Protein AF-A0A814BYH2-F1 (afdb_monomer_lite)

Organism: NCBI:txid392033

Structure (mmCIF, N/CA/C/O backbone):
data_AF-A0A814BYH2-F1
#
_entry.id   AF-A0A814BYH2-F1
#
loop_
_atom_site.group_PDB
_atom_site.id
_atom_site.type_symbol
_atom_site.label_atom_id
_atom_site.label_alt_id
_atom_site.label_comp_id
_atom_site.label_asym_id
_atom_site.label_entity_id
_atom_site.label_seq_id
_atom_site.pdbx_PDB_ins_code
_atom_site.Cartn_x
_atom_site.Cartn_y
_atom_site.Cartn_z
_atom_site.occupancy
_atom_site.B_iso_or_equiv
_atom_site.auth_seq_id
_atom_site.auth_comp_id
_atom_site.auth_asym_id
_atom_site.auth_atom_id
_atom_site.pdbx_PDB_model_num
ATOM 1 N N . MET A 1 1 ? 15.857 -19.394 2.277 1.00 39.84 1 MET A N 1
ATOM 2 C CA . MET A 1 1 ? 14.595 -19.492 3.050 1.00 39.84 1 MET A CA 1
ATOM 3 C C . MET A 1 1 ? 13.495 -19.845 2.063 1.00 39.84 1 MET A C 1
ATOM 5 O O . MET A 1 1 ? 13.562 -19.335 0.953 1.00 39.84 1 MET A O 1
ATOM 9 N N . ALA A 1 2 ? 12.556 -20.735 2.396 1.00 40.78 2 ALA A N 1
ATOM 10 C CA . ALA A 1 2 ? 11.424 -21.015 1.506 1.00 40.78 2 ALA A CA 1
ATOM 11 C C . ALA A 1 2 ? 10.469 -19.810 1.513 1.00 40.78 2 ALA A C 1
ATOM 13 O O . ALA A 1 2 ? 10.181 -19.289 2.589 1.00 40.78 2 ALA A O 1
ATOM 14 N N . SER A 1 3 ? 10.043 -19.348 0.336 1.00 41.03 3 SER A N 1
ATOM 15 C CA . SER A 1 3 ? 9.230 -18.133 0.206 1.00 41.03 3 SER A CA 1
ATOM 16 C C . SER A 1 3 ? 7.741 -18.419 0.389 1.00 41.03 3 SER A C 1
ATOM 18 O O . SER A 1 3 ? 7.232 -19.422 -0.113 1.00 41.03 3 SER A O 1
ATOM 20 N N . THR A 1 4 ? 7.034 -17.499 1.042 1.00 53.78 4 THR A N 1
ATOM 21 C CA . THR A 1 4 ? 5.582 -17.544 1.281 1.00 53.78 4 THR A CA 1
ATOM 22 C C . THR A 1 4 ? 4.761 -17.523 -0.016 1.00 53.78 4 THR A C 1
ATOM 24 O O . THR A 1 4 ? 3.614 -17.954 -0.021 1.00 53.78 4 THR A O 1
ATOM 27 N N . THR A 1 5 ? 5.360 -17.094 -1.135 1.00 60.72 5 THR A N 1
ATOM 28 C CA . THR A 1 5 ? 4.747 -16.926 -2.471 1.00 60.72 5 THR A CA 1
ATOM 29 C C . THR A 1 5 ? 4.061 -18.178 -3.050 1.00 60.72 5 THR A C 1
ATOM 31 O O . THR A 1 5 ? 3.378 -18.077 -4.062 1.00 60.72 5 THR A O 1
ATOM 34 N N . LEU A 1 6 ? 4.235 -19.354 -2.439 1.00 78.31 6 LEU A N 1
ATOM 35 C CA . LEU A 1 6 ? 3.565 -20.600 -2.831 1.00 78.31 6 LEU A CA 1
ATOM 36 C C . LEU A 1 6 ? 2.121 -20.720 -2.296 1.00 78.31 6 LEU A C 1
ATOM 38 O O . LEU A 1 6 ? 1.330 -21.488 -2.849 1.00 78.31 6 LEU A O 1
ATOM 42 N N . TYR A 1 7 ? 1.778 -19.983 -1.233 1.00 89.88 7 TYR A N 1
ATOM 43 C CA . TYR A 1 7 ? 0.529 -20.160 -0.489 1.00 89.88 7 TYR A CA 1
ATOM 44 C C . TYR A 1 7 ? -0.360 -18.909 -0.492 1.00 89.88 7 TYR A C 1
ATOM 46 O O . TYR A 1 7 ? 0.125 -17.791 -0.328 1.00 89.88 7 TYR A O 1
ATOM 54 N N . HIS A 1 8 ? -1.672 -19.104 -0.633 1.00 91.81 8 HIS A N 1
ATOM 55 C CA . HIS A 1 8 ? -2.689 -18.048 -0.568 1.00 91.81 8 HIS A CA 1
ATOM 56 C C . HIS A 1 8 ? -3.873 -18.445 0.329 1.00 91.81 8 HIS A C 1
ATOM 58 O O . HIS A 1 8 ? -4.019 -19.602 0.718 1.00 91.81 8 HIS A O 1
ATOM 64 N N . LEU A 1 9 ? -4.701 -17.463 0.702 1.00 94.38 9 LEU A N 1
ATOM 65 C CA . LEU A 1 9 ? -5.952 -17.707 1.429 1.00 94.38 9 LEU A CA 1
ATOM 66 C C . LEU A 1 9 ? -6.946 -18.485 0.553 1.00 94.38 9 LEU A C 1
ATOM 68 O O . LEU A 1 9 ? -6.854 -18.455 -0.671 1.00 94.38 9 LEU A O 1
ATOM 72 N N . ASP A 1 10 ? -7.859 -19.209 1.198 1.00 95.06 10 ASP A N 1
ATOM 73 C CA . ASP A 1 10 ? -8.883 -20.080 0.603 1.00 95.06 10 ASP A CA 1
ATOM 74 C C . ASP A 1 10 ? -8.346 -21.254 -0.251 1.00 95.06 10 ASP A C 1
ATOM 76 O O . ASP A 1 10 ? -9.108 -22.065 -0.779 1.00 95.06 10 ASP A O 1
ATOM 80 N N . GLN A 1 11 ? -7.022 -21.425 -0.307 1.00 94.94 11 GLN A N 1
ATOM 81 C CA . GLN A 1 11 ? -6.340 -22.524 -0.987 1.00 94.94 11 GLN A CA 1
ATOM 82 C C . GLN A 1 11 ? -6.510 -23.856 -0.235 1.00 94.94 11 GLN A C 1
ATOM 84 O O . GLN A 1 11 ? -6.374 -23.920 0.991 1.00 94.94 11 GLN A O 1
ATOM 89 N N . ARG A 1 12 ? -6.751 -24.945 -0.975 1.00 96.25 12 ARG A N 1
ATOM 90 C CA . ARG A 1 12 ? -6.859 -26.315 -0.445 1.00 96.25 12 ARG A CA 1
ATOM 91 C C . ARG A 1 12 ? -5.470 -26.938 -0.261 1.00 96.25 12 ARG A C 1
ATOM 93 O O . ARG A 1 12 ? -4.620 -26.841 -1.147 1.00 96.25 12 ARG A O 1
ATOM 100 N N . VAL A 1 13 ? -5.232 -27.603 0.871 1.00 96.19 13 VAL A N 1
ATOM 101 C CA . VAL A 1 13 ? -3.931 -28.210 1.220 1.00 96.19 13 VAL A CA 1
ATOM 102 C C . VAL A 1 13 ? -4.068 -29.545 1.959 1.00 96.19 13 VAL A C 1
ATOM 104 O O . VAL A 1 13 ? -4.982 -29.721 2.765 1.00 96.19 13 VAL A O 1
ATOM 107 N N . SER A 1 14 ? -3.124 -30.466 1.731 1.00 96.25 14 SER A N 1
ATOM 108 C CA . SER A 1 14 ? -2.933 -31.663 2.569 1.00 96.25 14 SER A CA 1
ATOM 109 C C . SER A 1 14 ? -1.954 -31.381 3.707 1.00 96.25 14 SER A C 1
ATOM 111 O O . SER A 1 14 ? -0.884 -30.802 3.494 1.00 96.25 14 SER A O 1
ATOM 113 N N . ILE A 1 15 ? -2.295 -31.829 4.917 1.00 95.44 15 ILE A N 1
ATOM 114 C CA . ILE A 1 15 ? -1.415 -31.822 6.087 1.00 95.44 15 ILE A CA 1
ATOM 115 C C . ILE A 1 15 ? -1.133 -33.269 6.505 1.00 95.44 15 ILE A C 1
ATOM 117 O O . ILE A 1 15 ? -2.045 -34.006 6.901 1.00 95.44 15 ILE A O 1
ATOM 121 N N . ALA A 1 16 ? 0.145 -33.656 6.480 1.00 91.56 16 ALA A N 1
ATOM 122 C CA . ALA A 1 16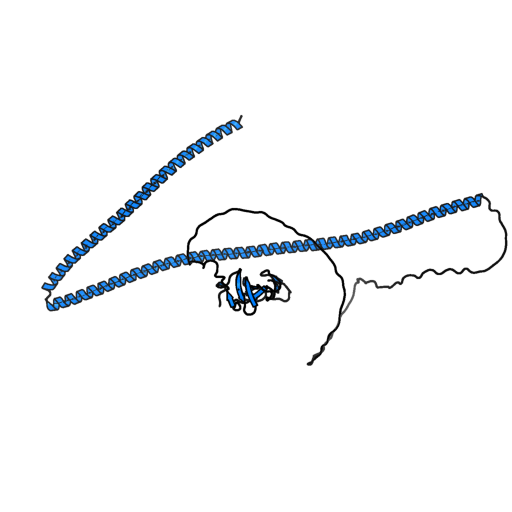 ? 0.597 -35.018 6.760 1.00 91.56 16 ALA A CA 1
ATOM 123 C C . ALA A 1 16 ? 0.041 -35.559 8.096 1.00 91.56 16 ALA A C 1
ATOM 125 O O . ALA A 1 16 ? 0.207 -34.960 9.163 1.00 91.56 16 ALA A O 1
ATOM 126 N N . GLY A 1 17 ? -0.660 -36.696 8.039 1.00 90.75 17 GLY A N 1
ATOM 127 C CA . GLY A 1 17 ? -1.286 -37.337 9.205 1.00 90.75 17 GLY A CA 1
ATOM 128 C C . GLY A 1 17 ? -2.470 -36.577 9.829 1.00 90.75 17 GLY A C 1
ATOM 129 O O . GLY A 1 17 ? -2.972 -36.990 10.878 1.00 90.75 17 GLY A O 1
ATOM 130 N N . LYS A 1 18 ? -2.931 -35.479 9.215 1.00 92.94 18 LYS A N 1
ATOM 131 C CA . LYS A 1 18 ? -4.089 -34.685 9.661 1.00 92.94 18 LYS A CA 1
ATOM 132 C C . LYS A 1 18 ? -5.208 -34.579 8.630 1.00 92.94 18 LYS A C 1
ATOM 134 O O . LYS A 1 18 ? -6.354 -34.435 9.048 1.00 92.94 18 LYS A O 1
ATOM 139 N N . GLY A 1 19 ? -4.902 -34.761 7.349 1.00 93.44 19 GLY A N 1
ATOM 140 C CA . GLY A 1 19 ? -5.875 -34.733 6.260 1.00 93.44 19 GLY A CA 1
ATOM 141 C C . GLY A 1 19 ? -5.940 -33.369 5.580 1.00 93.44 19 GLY A C 1
ATOM 142 O O . GLY A 1 19 ? -5.011 -32.567 5.683 1.00 93.44 19 GLY A O 1
ATOM 143 N N . VAL A 1 20 ? -7.036 -33.136 4.863 1.00 96.94 20 VAL A N 1
ATOM 144 C CA . VAL A 1 20 ? -7.230 -31.950 4.025 1.00 96.94 20 VAL A CA 1
ATOM 145 C C . VAL A 1 20 ? -7.829 -30.792 4.823 1.00 96.94 20 VAL A C 1
ATOM 147 O O . VAL A 1 20 ? -8.609 -30.991 5.758 1.00 96.94 20 VAL A O 1
ATOM 150 N N . GLY A 1 21 ? -7.468 -29.573 4.434 1.00 97.12 21 GLY A N 1
ATOM 151 C CA . GLY A 1 21 ? -8.133 -28.357 4.873 1.00 97.12 21 GLY A CA 1
ATOM 152 C C . GLY A 1 21 ? -7.934 -27.189 3.915 1.00 97.12 21 GLY A C 1
ATOM 153 O O . GLY A 1 21 ? -7.294 -27.312 2.870 1.00 97.12 21 GLY A O 1
ATOM 154 N N . THR A 1 22 ? -8.473 -26.044 4.312 1.00 98.00 22 THR A N 1
ATOM 155 C CA . THR A 1 22 ? -8.416 -24.775 3.583 1.00 98.00 22 THR A CA 1
ATOM 156 C C . THR A 1 22 ? -7.594 -23.754 4.375 1.00 98.00 22 THR A C 1
ATOM 158 O O . THR A 1 22 ? -7.756 -23.636 5.594 1.00 98.00 22 THR A O 1
ATOM 161 N N . ILE A 1 23 ? -6.698 -23.015 3.714 1.00 97.56 23 ILE A N 1
ATOM 162 C CA . ILE A 1 23 ? -5.899 -21.958 4.350 1.00 97.56 23 ILE A CA 1
ATOM 163 C C . ILE A 1 23 ? -6.795 -20.760 4.699 1.00 97.56 23 ILE A C 1
ATOM 165 O O . ILE A 1 23 ? -7.369 -20.130 3.820 1.00 97.56 23 ILE A O 1
ATOM 169 N N . ALA A 1 24 ? -6.858 -20.405 5.982 1.00 97.44 24 ALA A N 1
ATOM 170 C CA . ALA A 1 24 ? -7.641 -19.276 6.500 1.00 97.44 24 ALA A CA 1
ATOM 171 C C . ALA A 1 24 ? -6.781 -18.163 7.129 1.00 97.44 24 ALA A C 1
ATOM 173 O O . ALA A 1 24 ? -7.303 -17.121 7.520 1.00 97.44 24 ALA A O 1
ATOM 174 N N . PHE A 1 25 ? -5.467 -18.372 7.259 1.00 97.75 25 PHE A N 1
ATOM 175 C CA . PHE A 1 25 ? -4.520 -17.371 7.750 1.00 97.75 25 PHE A CA 1
ATOM 176 C C . PHE A 1 25 ? -3.105 -17.656 7.232 1.00 97.75 25 PHE A C 1
ATOM 178 O O . PHE A 1 25 ? -2.675 -18.808 7.220 1.00 97.75 25 PHE A O 1
ATOM 185 N N . ILE A 1 26 ? -2.353 -16.609 6.887 1.00 96.62 26 ILE A N 1
ATOM 186 C CA . ILE A 1 26 ? -0.910 -16.662 6.615 1.00 96.62 26 ILE A CA 1
ATOM 187 C C . ILE A 1 26 ? -0.272 -15.444 7.291 1.00 96.62 26 ILE A C 1
ATOM 189 O O . ILE A 1 26 ? -0.701 -14.318 7.045 1.00 96.62 26 ILE A O 1
ATOM 193 N N . GLY A 1 27 ? 0.745 -15.638 8.138 1.00 95.69 27 GLY A N 1
ATOM 194 C CA . GLY A 1 27 ? 1.490 -14.516 8.717 1.00 95.69 27 GLY A CA 1
ATOM 195 C C . GLY A 1 27 ? 2.208 -14.798 10.038 1.00 95.69 27 GLY A C 1
ATOM 196 O O . GLY A 1 27 ? 2.343 -15.934 10.488 1.00 95.69 27 GLY A O 1
ATOM 197 N N . LYS A 1 28 ? 2.697 -13.729 10.675 1.00 95.75 28 LYS A N 1
ATOM 198 C CA . LYS A 1 28 ? 3.326 -13.766 12.010 1.00 95.75 28 LYS A CA 1
ATOM 199 C C . LYS A 1 28 ? 2.254 -13.916 13.095 1.00 95.75 28 LYS A C 1
ATOM 201 O O . LYS A 1 28 ? 1.169 -13.360 12.956 1.00 95.75 28 LYS A O 1
ATOM 206 N N . THR A 1 29 ? 2.563 -14.603 14.196 1.00 94.88 29 THR A N 1
ATOM 207 C CA . THR A 1 29 ? 1.617 -14.799 15.311 1.00 94.88 29 THR A CA 1
ATOM 208 C C . THR A 1 29 ? 2.224 -14.433 16.663 1.00 94.88 29 THR A C 1
ATOM 210 O O . THR A 1 29 ? 3.441 -14.392 16.844 1.00 94.88 29 THR A O 1
ATOM 213 N N . GLU A 1 30 ? 1.359 -14.177 17.643 1.00 93.94 30 GLU A N 1
ATOM 214 C CA . GLU A 1 30 ? 1.747 -13.779 19.000 1.00 93.94 30 GLU A CA 1
ATOM 215 C C . GLU A 1 30 ? 2.013 -14.974 19.924 1.00 93.94 30 GLU A C 1
ATOM 217 O O . GLU A 1 30 ? 2.498 -14.786 21.036 1.00 93.94 30 GLU A O 1
ATOM 222 N N . PHE A 1 31 ? 1.715 -16.204 19.487 1.00 93.31 31 PHE A N 1
ATOM 223 C CA . PHE A 1 31 ? 2.013 -17.424 20.245 1.00 93.31 31 PHE A CA 1
ATOM 224 C C . PHE A 1 31 ? 3.430 -17.962 19.975 1.00 93.31 31 PHE A C 1
ATOM 226 O O . PHE A 1 31 ? 4.036 -18.570 20.859 1.00 93.31 31 PHE A O 1
ATOM 233 N N . ALA A 1 32 ? 3.999 -17.726 18.785 1.00 94.62 32 ALA A N 1
ATOM 234 C CA . ALA A 1 32 ? 5.363 -18.141 18.457 1.00 94.62 32 ALA A CA 1
ATOM 235 C C . ALA A 1 32 ? 5.948 -17.381 17.256 1.00 94.62 32 ALA A C 1
ATOM 237 O O . ALA A 1 32 ? 5.286 -17.212 16.239 1.00 94.62 32 ALA A O 1
ATOM 238 N N . TYR A 1 33 ? 7.232 -17.017 17.340 1.00 93.75 33 TYR A N 1
ATOM 239 C CA . TYR A 1 33 ? 7.957 -16.274 16.301 1.00 93.75 33 TYR A CA 1
ATOM 240 C C . TYR A 1 33 ? 7.963 -16.948 14.921 1.00 93.75 33 TYR A C 1
ATOM 242 O O . TYR A 1 33 ? 7.820 -18.168 14.800 1.00 93.75 33 TYR A O 1
ATOM 250 N N . GLY A 1 34 ? 8.234 -16.150 13.886 1.00 93.50 34 GLY A N 1
ATOM 251 C CA . GLY A 1 34 ? 8.240 -16.581 12.487 1.00 93.50 34 GLY A CA 1
ATOM 252 C C . GLY A 1 34 ? 6.832 -16.681 11.897 1.00 93.50 34 GLY A C 1
ATOM 253 O O . GLY A 1 34 ? 5.845 -16.358 12.553 1.00 93.50 34 GLY A O 1
ATOM 254 N N . GLU A 1 35 ? 6.755 -17.130 10.651 1.00 94.12 35 GLU A N 1
ATOM 255 C CA . GLU A 1 35 ? 5.498 -17.254 9.914 1.00 94.12 35 GLU A CA 1
ATOM 256 C C . GLU A 1 35 ? 4.773 -18.573 10.213 1.00 94.12 35 GLU A C 1
ATOM 258 O O . GLU A 1 35 ? 5.396 -19.626 10.395 1.00 94.12 35 GLU A O 1
ATOM 263 N N . TRP A 1 36 ? 3.448 -18.505 10.256 1.00 96.94 36 TRP A N 1
ATOM 264 C CA . TRP A 1 36 ? 2.531 -19.620 10.428 1.00 96.94 36 TRP A CA 1
ATOM 265 C C . TRP A 1 36 ? 1.435 -19.562 9.374 1.00 96.94 36 TRP A C 1
ATOM 267 O O . TRP A 1 36 ? 0.974 -18.484 8.998 1.00 96.94 36 TRP A O 1
ATOM 277 N N . ILE A 1 37 ? 0.973 -20.742 8.975 1.00 97.19 37 ILE A N 1
ATOM 278 C CA . ILE A 1 37 ? -0.220 -20.919 8.160 1.00 97.19 37 ILE A CA 1
ATOM 279 C C . ILE A 1 37 ? -1.297 -21.521 9.066 1.00 97.19 37 ILE A C 1
ATOM 281 O O . ILE A 1 37 ? -1.069 -22.526 9.746 1.00 97.19 37 ILE A O 1
ATOM 285 N N . GLY A 1 38 ? -2.446 -20.855 9.130 1.00 97.62 38 GLY A N 1
ATOM 286 C CA . GLY A 1 38 ? -3.643 -21.318 9.816 1.00 97.62 38 GLY A CA 1
ATOM 287 C C . GLY A 1 38 ? -4.555 -22.028 8.826 1.00 97.62 38 GLY A C 1
ATOM 288 O O . GLY A 1 38 ? -4.970 -21.436 7.833 1.00 97.62 38 GLY A O 1
ATOM 289 N N . VAL A 1 39 ? -4.854 -23.293 9.099 1.00 98.06 39 VAL A N 1
ATOM 290 C CA . VAL A 1 39 ? -5.662 -24.170 8.248 1.00 98.06 39 VAL A CA 1
ATOM 291 C C . VAL A 1 39 ? -6.929 -24.561 9.001 1.00 98.06 39 VAL A C 1
ATOM 293 O O . VAL A 1 39 ? -6.867 -24.970 10.165 1.00 98.06 39 VAL A O 1
ATOM 296 N N . ILE A 1 40 ? -8.073 -24.450 8.332 1.00 98.38 40 ILE A N 1
ATOM 297 C CA . ILE A 1 40 ? -9.340 -25.048 8.753 1.00 98.38 40 ILE A CA 1
ATOM 298 C C . ILE A 1 40 ? -9.395 -26.433 8.111 1.00 98.38 40 ILE A C 1
ATOM 300 O O . ILE A 1 40 ? -9.528 -26.536 6.896 1.00 98.38 40 ILE A O 1
ATOM 304 N N . LEU A 1 41 ? -9.242 -27.492 8.904 1.00 98.00 41 LEU A N 1
ATOM 305 C CA . LEU A 1 41 ? -9.363 -28.868 8.418 1.00 98.00 41 LEU A CA 1
ATOM 306 C C . LEU A 1 41 ? -10.829 -29.218 8.134 1.00 98.00 41 LEU A C 1
ATOM 308 O O . LEU A 1 41 ? -11.725 -28.763 8.848 1.00 98.00 41 LEU A O 1
ATOM 312 N N . ASP A 1 42 ? -11.064 -30.076 7.141 1.00 97.44 42 ASP A N 1
ATOM 313 C CA . ASP A 1 42 ? -12.412 -30.563 6.805 1.00 97.44 42 ASP A CA 1
ATOM 314 C C . ASP A 1 42 ? -12.996 -31.422 7.944 1.00 97.44 42 ASP A C 1
ATOM 316 O O . ASP A 1 42 ? -14.193 -31.392 8.225 1.00 97.44 42 ASP A O 1
ATOM 320 N N . GLU A 1 43 ? -12.131 -32.153 8.650 1.00 97.38 43 GLU A N 1
ATOM 321 C CA . GLU A 1 43 ? -12.468 -32.999 9.797 1.00 97.38 43 GLU A CA 1
ATOM 322 C C . GLU A 1 43 ? -11.980 -32.387 11.128 1.00 97.38 43 GLU A C 1
ATOM 324 O O . GLU A 1 43 ? -10.969 -31.677 11.144 1.00 97.38 43 GLU A O 1
ATOM 329 N N . PRO A 1 44 ? -12.606 -32.720 12.279 1.00 97.06 44 PRO A N 1
ATOM 330 C CA . PRO A 1 44 ? -12.229 -32.222 13.611 1.00 97.06 44 PRO A CA 1
ATOM 331 C C . PRO A 1 44 ? -10.932 -32.863 14.164 1.00 97.06 44 PRO A C 1
ATOM 333 O O . PRO A 1 44 ? -10.892 -33.411 15.267 1.00 97.06 44 PRO A O 1
ATOM 336 N N . LYS A 1 45 ? -9.847 -32.823 13.380 1.00 96.38 45 LYS A N 1
ATOM 337 C CA . LYS A 1 45 ? -8.512 -33.379 13.685 1.00 96.38 45 LYS A CA 1
ATOM 338 C C . LYS A 1 45 ? -7.483 -32.316 14.101 1.00 96.38 45 LYS A C 1
ATOM 340 O O . LYS A 1 45 ? -6.321 -32.655 14.346 1.00 96.38 45 LYS A O 1
ATOM 345 N N . GLY A 1 46 ? -7.882 -31.050 14.166 1.00 96.50 46 GLY A N 1
ATOM 346 C CA . GLY A 1 46 ? -7.077 -29.887 14.536 1.00 96.50 46 GLY A CA 1
ATOM 347 C C . GLY A 1 46 ? -6.787 -29.789 16.038 1.00 96.50 46 GLY A C 1
ATOM 348 O O . GLY A 1 46 ? -6.606 -30.795 16.723 1.00 96.50 46 GLY A O 1
ATOM 349 N N . LYS A 1 47 ? -6.648 -28.556 16.539 1.00 97.00 47 LYS A N 1
ATOM 350 C CA . LYS A 1 47 ? -6.268 -28.249 17.935 1.00 97.00 47 LYS A CA 1
ATOM 351 C C . LYS A 1 47 ? -7.004 -27.049 18.548 1.00 97.00 47 LYS A C 1
ATOM 353 O O . LYS A 1 47 ? -6.812 -26.776 19.727 1.00 97.00 47 LYS A O 1
ATOM 358 N N . ASN A 1 48 ? -7.744 -26.277 17.754 1.00 96.69 48 ASN A N 1
ATOM 359 C CA . ASN A 1 48 ? -8.408 -25.040 18.175 1.00 96.69 48 ASN A CA 1
ATOM 360 C C . ASN A 1 48 ? -9.575 -24.687 17.225 1.00 96.69 48 ASN A C 1
ATOM 362 O O . ASN A 1 48 ? -9.933 -25.489 16.365 1.00 96.69 48 ASN A O 1
ATOM 366 N N . ASN A 1 49 ? -10.158 -23.496 17.389 1.00 97.50 49 ASN A N 1
ATOM 367 C CA . ASN A 1 49 ? -11.243 -22.933 16.566 1.00 97.50 49 ASN A CA 1
ATOM 368 C C . ASN A 1 49 ? -10.833 -21.643 15.818 1.00 97.50 49 ASN A C 1
ATOM 370 O O . ASN A 1 49 ? -11.659 -20.769 15.543 1.00 97.50 49 ASN A O 1
ATOM 374 N N . GLY A 1 50 ? -9.531 -21.493 15.552 1.00 95.44 50 GLY A N 1
ATOM 375 C CA . GLY A 1 50 ? -8.892 -20.262 15.079 1.00 95.44 50 GLY A CA 1
ATOM 376 C C . GLY A 1 50 ? -8.443 -19.310 16.200 1.00 95.44 50 GLY A C 1
ATOM 377 O O . GLY A 1 50 ? -7.704 -18.361 15.933 1.00 95.44 50 GLY A O 1
ATOM 378 N N . THR A 1 51 ? -8.794 -19.595 17.461 1.00 96.62 51 THR A N 1
ATOM 379 C CA . THR A 1 51 ? -8.325 -18.867 18.659 1.00 96.62 51 THR A CA 1
ATOM 380 C C . THR A 1 51 ? -7.234 -19.639 19.401 1.00 96.62 51 THR A C 1
ATOM 382 O O . THR A 1 51 ? -7.373 -20.840 19.622 1.00 96.62 51 THR A O 1
ATOM 385 N N . VAL A 1 52 ? -6.165 -18.962 19.824 1.00 95.06 52 VAL A N 1
ATOM 386 C CA . VAL A 1 52 ? -5.023 -19.539 20.558 1.00 95.06 52 VAL A CA 1
ATOM 387 C C . VAL A 1 52 ? -4.484 -18.566 21.610 1.00 95.06 52 VAL A C 1
ATOM 389 O O . VAL A 1 52 ? -4.661 -17.356 21.495 1.00 95.06 52 VAL A O 1
ATOM 392 N N . GLN A 1 53 ? -3.829 -19.080 22.652 1.00 92.62 53 GLN A N 1
ATOM 393 C CA . GLN A 1 53 ? -3.248 -18.247 23.708 1.00 92.62 53 GLN A CA 1
ATOM 394 C C . GLN A 1 53 ? -1.991 -17.510 23.220 1.00 92.62 53 GLN A C 1
ATOM 396 O O . GLN A 1 53 ? -1.125 -18.096 22.568 1.00 92.62 53 GLN A O 1
ATOM 401 N N . LYS A 1 54 ? -1.880 -16.228 23.577 1.00 91.19 54 LYS A N 1
ATOM 402 C CA . LYS A 1 54 ? -0.693 -15.385 23.403 1.00 91.19 54 LYS A CA 1
ATOM 403 C C . LYS A 1 54 ? 0.513 -15.970 24.146 1.00 91.19 54 LYS A C 1
ATOM 405 O O . LYS A 1 54 ? 0.368 -16.625 25.177 1.00 91.19 54 LYS A O 1
ATOM 410 N N . LYS A 1 55 ? 1.729 -15.709 23.655 1.00 86.50 55 LYS A N 1
ATOM 411 C CA . LYS A 1 55 ? 2.973 -16.118 24.321 1.00 86.50 55 LYS A CA 1
ATOM 412 C C . LYS A 1 55 ? 3.226 -15.267 25.571 1.00 86.50 55 LYS A C 1
ATOM 414 O O . LYS A 1 55 ? 3.977 -14.295 25.532 1.00 86.50 55 LYS A O 1
ATOM 419 N N . GLY A 1 56 ? 2.608 -15.655 26.679 1.00 80.75 56 GLY A N 1
ATOM 420 C CA . GLY A 1 56 ? 2.743 -15.002 27.976 1.00 80.75 56 GLY A CA 1
ATOM 421 C C . GLY A 1 56 ? 1.940 -15.710 29.067 1.00 80.75 56 GLY A C 1
ATOM 422 O O . GLY A 1 56 ? 1.116 -16.582 28.794 1.00 80.75 56 GLY A O 1
ATOM 423 N N . ASN A 1 57 ? 2.182 -15.311 30.316 1.00 65.50 57 ASN A N 1
ATOM 424 C CA . ASN A 1 57 ? 1.514 -15.871 31.497 1.00 65.50 57 ASN A CA 1
ATOM 425 C C . ASN A 1 57 ? 0.201 -15.134 31.851 1.00 65.50 57 ASN A C 1
ATOM 427 O O . ASN A 1 57 ? -0.337 -15.342 32.933 1.00 65.50 57 ASN A O 1
ATOM 431 N N . ASP A 1 58 ? -0.294 -14.255 30.976 1.00 85.38 58 ASP A N 1
ATOM 432 C CA . ASP A 1 58 ? -1.478 -13.411 31.203 1.00 85.38 58 ASP A CA 1
ATOM 433 C C . ASP A 1 58 ? -2.813 -14.113 30.885 1.00 85.38 58 ASP A C 1
ATOM 435 O O . ASP A 1 58 ? -3.870 -13.658 31.313 1.00 85.38 58 ASP A O 1
ATOM 439 N N . GLY A 1 59 ? -2.768 -15.226 30.145 1.00 87.31 59 GLY A N 1
ATOM 440 C CA . GLY A 1 59 ? -3.949 -15.969 29.700 1.00 87.31 59 GLY A CA 1
ATOM 441 C C . GLY A 1 59 ? -4.677 -15.353 28.498 1.00 87.31 59 GLY A C 1
ATOM 442 O O . GLY A 1 59 ? -5.745 -15.843 28.133 1.00 87.31 59 GLY A O 1
ATOM 443 N N . THR A 1 60 ? -4.127 -14.310 27.864 1.00 92.38 60 THR A N 1
ATOM 444 C CA . THR A 1 60 ? -4.788 -13.615 26.748 1.00 92.38 60 THR A CA 1
ATOM 445 C C . THR A 1 60 ? -4.968 -14.546 25.549 1.00 92.38 60 THR A C 1
ATOM 447 O O . THR A 1 60 ? -4.021 -15.183 25.086 1.00 92.38 60 THR A O 1
ATOM 450 N N . LEU A 1 61 ? -6.188 -14.599 25.012 1.00 93.75 61 LEU A N 1
ATOM 451 C CA . LEU A 1 61 ? -6.528 -15.347 23.803 1.00 93.75 61 LEU A CA 1
ATOM 452 C C . LEU A 1 61 ? -6.567 -14.416 22.585 1.00 93.75 61 LEU A C 1
ATOM 454 O O . LEU A 1 61 ? -7.210 -13.370 22.626 1.00 93.75 61 LEU A O 1
ATOM 458 N N . VAL A 1 62 ? -5.926 -14.827 21.490 1.00 94.94 62 VAL A N 1
ATOM 459 C CA . VAL A 1 62 ? -5.903 -14.113 20.205 1.00 94.94 62 VAL A CA 1
ATOM 460 C C . VAL A 1 62 ? -6.535 -14.991 19.126 1.00 94.94 62 VAL A C 1
ATOM 462 O O . VAL A 1 62 ? -6.259 -16.190 19.039 1.00 94.94 62 VAL A O 1
ATOM 465 N N . ARG A 1 63 ? -7.407 -14.398 18.308 1.00 97.06 63 ARG A N 1
ATOM 466 C CA . ARG A 1 63 ? -8.122 -15.059 17.211 1.00 97.06 63 ARG A CA 1
ATOM 467 C C . ARG A 1 63 ? -7.571 -14.569 15.876 1.00 97.06 63 ARG A C 1
ATOM 469 O O . ARG A 1 63 ? -7.606 -13.371 15.624 1.00 97.06 63 ARG A O 1
ATOM 476 N N . TYR A 1 64 ? -7.113 -15.492 15.030 1.00 96.81 64 TYR A N 1
ATOM 477 C CA . TYR A 1 64 ? -6.615 -15.175 13.681 1.00 96.81 64 TYR A CA 1
ATOM 478 C C . TYR A 1 64 ? -7.599 -15.585 12.577 1.00 96.81 64 TYR A C 1
ATOM 480 O O . TYR A 1 64 ? -7.621 -14.970 11.519 1.00 96.81 64 TYR A O 1
ATOM 488 N N . PHE A 1 65 ? -8.438 -16.592 12.834 1.00 97.62 65 PHE A N 1
ATOM 489 C CA . PHE A 1 65 ? -9.548 -17.007 11.971 1.00 97.62 65 PHE A CA 1
ATOM 490 C C . PHE A 1 65 ? -10.694 -17.587 12.819 1.00 97.62 65 PHE A C 1
ATOM 492 O O . PHE A 1 65 ? -10.611 -17.618 14.049 1.00 97.62 65 PHE A O 1
ATOM 499 N N . THR A 1 66 ? -11.776 -18.043 12.187 1.00 97.75 66 THR A N 1
ATOM 500 C CA . THR A 1 66 ? -12.917 -18.675 12.869 1.00 97.75 66 THR A CA 1
ATOM 501 C C . THR A 1 66 ? -13.295 -19.972 12.170 1.00 97.75 66 THR A C 1
ATOM 503 O O . THR A 1 66 ? -13.446 -20.001 10.956 1.00 97.75 66 THR A O 1
ATOM 506 N N . CYS A 1 67 ? -13.465 -21.038 12.946 1.00 96.81 67 CYS A N 1
ATOM 507 C CA . CYS A 1 67 ? -14.001 -22.322 12.498 1.00 96.81 67 CYS A CA 1
ATOM 508 C C . CYS A 1 67 ? -14.647 -23.064 13.678 1.00 96.81 67 CYS A C 1
ATOM 510 O O . CYS A 1 67 ? -14.675 -22.548 14.797 1.00 96.81 67 CYS A O 1
ATOM 512 N N . ASN A 1 68 ? -15.159 -24.271 13.432 1.00 97.12 68 ASN A N 1
ATOM 513 C CA . ASN A 1 68 ? -15.677 -25.152 14.478 1.00 97.12 68 ASN A CA 1
ATOM 514 C C . ASN A 1 68 ? -14.561 -25.628 15.430 1.00 97.12 68 ASN A C 1
ATOM 516 O O . ASN A 1 68 ? -13.383 -25.699 15.061 1.00 97.12 68 ASN A O 1
ATOM 520 N N . ASP A 1 69 ? -14.935 -26.003 16.654 1.00 96.50 69 ASP A N 1
ATOM 521 C CA . ASP A 1 69 ? -13.989 -26.532 17.639 1.00 96.50 69 ASP A CA 1
ATOM 522 C C . ASP A 1 69 ? -13.283 -27.795 17.124 1.00 96.50 69 ASP A C 1
ATOM 524 O O . ASP A 1 69 ? -13.906 -28.735 16.633 1.00 96.50 69 ASP A O 1
ATOM 528 N N . ASN A 1 70 ? -11.956 -27.813 17.271 1.00 96.81 70 ASN A N 1
ATOM 529 C CA . ASN A 1 70 ? -11.041 -28.837 16.760 1.00 96.81 70 ASN A CA 1
ATOM 530 C C . ASN A 1 70 ? -10.881 -28.896 15.229 1.00 96.81 70 ASN A C 1
ATOM 532 O O . ASN A 1 70 ? -10.235 -29.824 14.754 1.00 96.81 70 ASN A O 1
ATOM 536 N N . HIS A 1 71 ? -11.359 -27.925 14.445 1.00 98.06 71 HIS A N 1
ATOM 537 C CA . HIS A 1 71 ? -11.017 -27.846 13.012 1.00 98.06 71 HIS A CA 1
ATOM 538 C C . HIS A 1 71 ? -9.760 -27.002 12.741 1.00 98.06 71 HIS A C 1
ATOM 540 O O . HIS A 1 71 ? -9.013 -27.283 11.807 1.00 98.06 71 HIS A O 1
ATOM 546 N N . GLY A 1 72 ? -9.475 -25.999 13.574 1.00 97.75 72 GLY A N 1
ATOM 547 C CA . GLY A 1 72 ? -8.342 -25.093 13.386 1.00 97.75 72 GLY A CA 1
ATOM 548 C C . GLY A 1 72 ? -6.998 -25.728 13.747 1.00 97.75 72 GLY A C 1
ATOM 549 O O . GLY A 1 72 ? -6.832 -26.308 14.827 1.00 97.75 72 GLY A O 1
ATOM 550 N N . LEU A 1 73 ? -6.011 -25.584 12.862 1.00 97.88 73 LEU A N 1
ATOM 551 C CA . LEU A 1 73 ? -4.632 -26.031 13.049 1.00 97.88 73 LEU A CA 1
ATOM 552 C C . LEU A 1 73 ? -3.650 -24.946 12.577 1.00 97.88 73 LEU A C 1
ATOM 554 O O . LEU A 1 73 ? -3.837 -24.364 11.517 1.00 97.88 73 LEU A O 1
ATOM 558 N N . TYR A 1 74 ? -2.582 -24.704 13.341 1.00 97.50 74 TYR A N 1
ATOM 559 C CA . TYR A 1 74 ? -1.461 -23.860 12.908 1.00 97.50 74 TYR A CA 1
ATOM 560 C C . TYR A 1 74 ? -0.261 -24.736 12.557 1.00 97.50 74 TYR A C 1
ATOM 562 O O . TYR A 1 74 ? 0.125 -25.603 13.349 1.00 97.50 74 TYR A O 1
ATOM 570 N N . VAL A 1 75 ? 0.328 -24.490 11.389 1.00 96.31 75 VAL A N 1
ATOM 571 C CA . VAL A 1 75 ? 1.475 -25.223 10.837 1.00 96.31 75 VAL A CA 1
ATOM 572 C C . VAL A 1 75 ? 2.537 -24.262 10.299 1.00 96.31 75 VAL A C 1
ATOM 574 O O . VAL A 1 75 ? 2.265 -23.087 10.046 1.00 96.31 75 VAL A O 1
ATOM 577 N N . ARG A 1 76 ? 3.767 -24.748 10.119 1.00 95.12 76 ARG A N 1
ATOM 578 C CA . ARG A 1 76 ? 4.795 -24.054 9.326 1.00 95.12 76 ARG A CA 1
ATOM 579 C C . ARG A 1 76 ? 4.635 -24.381 7.833 1.00 95.12 76 ARG A C 1
ATOM 581 O O . ARG A 1 76 ? 4.170 -25.476 7.526 1.00 95.12 76 ARG A O 1
ATOM 588 N N . PRO A 1 77 ? 5.116 -23.525 6.910 1.00 92.69 77 PRO A N 1
ATOM 589 C CA . PRO A 1 77 ? 5.097 -23.804 5.468 1.00 92.69 77 PRO A CA 1
ATOM 590 C C . PRO A 1 77 ? 5.683 -25.172 5.069 1.00 92.69 77 PRO A C 1
ATOM 592 O O . PRO A 1 77 ? 5.141 -25.840 4.198 1.00 92.69 77 PRO A O 1
ATOM 595 N N . GLY A 1 78 ? 6.742 -25.632 5.752 1.00 90.25 78 GLY A N 1
ATOM 596 C CA . GLY A 1 78 ? 7.357 -26.956 5.549 1.00 90.25 78 GLY A CA 1
ATOM 597 C C . GLY A 1 78 ? 6.664 -28.133 6.256 1.00 90.25 78 GLY A C 1
ATOM 598 O O . GLY A 1 78 ? 7.276 -29.183 6.413 1.00 90.25 78 GLY A O 1
ATOM 599 N N . GLN A 1 79 ? 5.437 -27.952 6.755 1.00 91.31 79 GLN A N 1
ATOM 600 C CA . GLN A 1 79 ? 4.576 -29.019 7.292 1.00 91.31 79 GLN A CA 1
ATOM 601 C C . GLN A 1 79 ? 3.304 -29.224 6.451 1.00 91.31 79 GLN A C 1
ATOM 603 O O . GLN A 1 79 ? 2.486 -30.085 6.778 1.00 91.31 79 GLN A O 1
ATOM 608 N N . ILE A 1 80 ? 3.132 -28.428 5.393 1.00 93.38 80 ILE A N 1
ATOM 609 C CA . ILE A 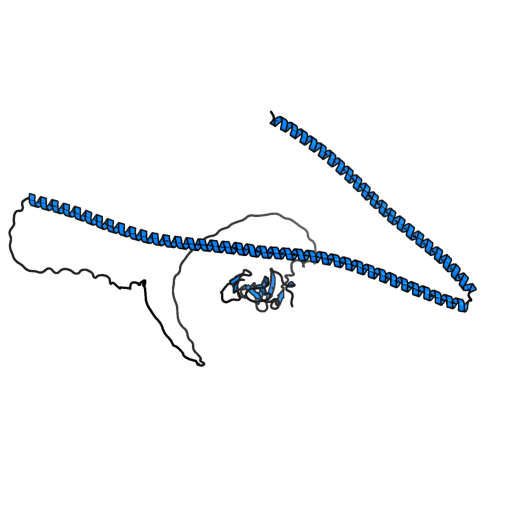1 80 ? 2.154 -28.680 4.340 1.00 93.38 80 ILE A CA 1
ATOM 610 C C . ILE A 1 80 ? 2.767 -29.719 3.399 1.00 93.38 80 ILE A C 1
ATOM 612 O O . ILE A 1 80 ? 3.931 -29.611 3.020 1.00 93.38 80 ILE A O 1
ATOM 616 N N . GLU A 1 81 ? 1.995 -30.751 3.079 1.00 92.94 81 GLU A N 1
ATOM 617 C CA . GLU A 1 81 ? 2.432 -31.895 2.274 1.00 92.94 81 GLU A CA 1
ATOM 618 C C . GLU A 1 81 ? 2.235 -31.628 0.778 1.00 92.94 81 GLU A C 1
ATOM 620 O O . GLU A 1 81 ? 3.112 -31.915 -0.033 1.00 92.94 81 GLU A O 1
ATOM 625 N N . SER A 1 82 ? 1.099 -31.027 0.419 1.00 91.12 82 SER A N 1
ATOM 626 C CA . SER A 1 82 ? 0.791 -30.606 -0.945 1.00 91.12 82 SER A CA 1
ATOM 627 C C . SER A 1 82 ? -0.256 -29.492 -0.969 1.00 91.12 82 SER A C 1
ATOM 629 O O . SER A 1 82 ? -1.117 -29.398 -0.090 1.00 91.12 82 SER A O 1
ATOM 631 N N . VAL A 1 83 ? -0.199 -28.666 -2.015 1.00 91.50 83 VAL A N 1
ATOM 632 C CA . VAL A 1 83 ? -1.350 -27.880 -2.473 1.00 91.50 83 VAL A CA 1
ATOM 633 C C . VAL A 1 83 ? -2.256 -28.810 -3.273 1.00 91.50 83 VAL A C 1
ATOM 635 O O . VAL A 1 83 ? -1.785 -29.524 -4.158 1.00 91.50 83 VAL A O 1
ATOM 638 N N . ILE A 1 84 ? -3.554 -28.777 -2.987 1.00 88.38 84 ILE A N 1
ATOM 639 C CA . ILE A 1 84 ? -4.569 -29.462 -3.783 1.00 88.38 84 ILE A CA 1
ATOM 640 C C . ILE A 1 84 ? -5.088 -28.446 -4.796 1.00 88.38 84 ILE A C 1
ATOM 642 O O . ILE A 1 84 ? -5.775 -27.492 -4.442 1.00 88.38 84 ILE A O 1
ATOM 646 N N . ILE A 1 85 ? -4.701 -28.626 -6.057 1.00 83.19 85 ILE A N 1
ATOM 647 C CA . ILE A 1 85 ? -5.200 -27.816 -7.167 1.00 83.19 85 ILE A CA 1
ATOM 648 C C . ILE A 1 85 ? -6.371 -28.578 -7.785 1.00 83.19 85 ILE A C 1
ATOM 650 O O . ILE A 1 85 ? -6.160 -29.604 -8.435 1.00 83.19 85 ILE A O 1
ATOM 654 N N . ASP A 1 86 ? -7.592 -28.081 -7.588 1.00 63.56 86 ASP A N 1
ATOM 655 C CA . ASP A 1 86 ? -8.820 -28.682 -8.123 1.00 63.56 86 ASP A CA 1
ATOM 656 C C . ASP A 1 86 ? -8.928 -28.455 -9.644 1.00 63.56 86 ASP A C 1
ATOM 658 O O . ASP A 1 86 ? -9.694 -27.634 -10.150 1.00 63.56 86 ASP A O 1
ATOM 662 N N . PHE A 1 87 ? -8.116 -29.200 -10.397 1.00 49.41 87 PHE A N 1
ATOM 663 C CA . PHE A 1 87 ? -7.985 -29.133 -11.854 1.00 49.41 87 PHE A CA 1
ATOM 664 C C . PHE A 1 87 ? -9.184 -29.775 -12.584 1.00 49.41 87 PHE A C 1
ATOM 666 O O . PHE A 1 87 ? -9.029 -30.720 -13.365 1.00 49.41 87 PHE A O 1
ATOM 673 N N . GLN A 1 88 ? -10.409 -29.282 -12.349 1.00 38.75 88 GLN A N 1
ATOM 674 C CA . GLN A 1 88 ? -11.565 -29.732 -13.130 1.00 38.75 88 GLN A CA 1
ATOM 675 C C . GLN A 1 88 ? -12.757 -28.768 -13.245 1.00 38.75 88 GLN A C 1
ATOM 677 O O . GLN A 1 88 ? -13.858 -29.035 -12.772 1.00 38.75 88 GLN A O 1
ATOM 682 N N . SER A 1 89 ? -12.581 -27.717 -14.048 1.00 40.09 89 SER A N 1
ATOM 683 C CA . SER A 1 89 ? -13.701 -27.102 -14.780 1.00 40.09 89 SER A CA 1
ATOM 684 C C . SER A 1 89 ? -13.298 -26.487 -16.131 1.00 40.09 89 SER A C 1
ATOM 686 O O . SER A 1 89 ? -13.705 -25.375 -16.437 1.00 40.09 89 SER A O 1
ATOM 688 N N . ASN A 1 90 ? -12.516 -27.206 -16.963 1.00 34.66 90 ASN A N 1
ATOM 689 C CA . ASN A 1 90 ? -12.423 -26.920 -18.417 1.00 34.66 90 ASN A CA 1
ATOM 690 C C . ASN A 1 90 ? -11.812 -28.030 -19.324 1.00 34.66 90 ASN A C 1
ATOM 692 O O . ASN A 1 90 ? -11.350 -27.734 -20.423 1.00 34.66 90 ASN A O 1
ATOM 696 N N . LEU A 1 91 ? -11.811 -29.315 -18.924 1.00 45.41 91 LEU A N 1
ATOM 697 C CA . LEU A 1 91 ? -11.339 -30.426 -19.786 1.00 45.41 91 LEU A CA 1
ATOM 698 C C . LEU A 1 91 ? -12.252 -31.671 -19.793 1.00 45.41 91 LEU A C 1
ATOM 700 O O . LEU A 1 91 ? -11.844 -32.765 -19.428 1.00 45.41 91 LEU A O 1
ATOM 704 N N . THR A 1 92 ? -13.472 -31.514 -20.309 1.00 36.38 92 THR A N 1
ATOM 705 C CA . THR A 1 92 ? -14.073 -32.425 -21.313 1.00 36.38 92 THR A CA 1
ATOM 706 C C . THR A 1 92 ? -14.948 -31.537 -22.231 1.00 36.38 92 THR A C 1
ATOM 708 O O . THR A 1 92 ? -15.337 -30.453 -21.813 1.00 36.38 92 THR A O 1
ATOM 711 N N . ARG A 1 93 ? -15.275 -31.845 -23.493 1.00 35.28 93 ARG A N 1
ATOM 712 C CA . ARG A 1 93 ? -15.329 -33.139 -24.190 1.00 35.28 93 ARG A CA 1
ATOM 713 C C . ARG A 1 93 ? -15.245 -32.934 -25.717 1.00 35.28 93 ARG A C 1
ATOM 715 O O . ARG A 1 93 ? -16.260 -32.639 -26.339 1.00 35.28 93 ARG A O 1
ATOM 722 N N . SER A 1 94 ? -14.085 -33.158 -26.343 1.00 31.00 94 SER A N 1
ATOM 723 C CA . SER A 1 94 ? -14.012 -33.315 -27.809 1.00 31.00 94 SER A CA 1
ATOM 724 C C . SER A 1 94 ? -13.943 -34.795 -28.179 1.00 31.00 94 SER A C 1
ATOM 726 O O . SER A 1 94 ? -12.877 -35.378 -28.364 1.00 31.00 94 SER A O 1
ATOM 728 N N . SER A 1 95 ? -15.112 -35.429 -28.221 1.00 37.25 95 SER A N 1
ATOM 729 C CA . SER A 1 95 ? -15.324 -36.704 -28.908 1.00 37.25 95 SER A CA 1
ATOM 730 C C . SER A 1 95 ? -16.797 -36.825 -29.286 1.00 37.25 95 SER A C 1
ATOM 732 O O . SER A 1 95 ? -17.668 -36.888 -28.417 1.00 37.25 95 SER A O 1
ATOM 734 N N . SER A 1 96 ? -17.028 -36.865 -30.600 1.00 36.06 96 SER A N 1
ATOM 735 C CA . SER A 1 96 ? -18.290 -37.133 -31.308 1.00 36.06 96 SER A CA 1
ATOM 736 C C . SER A 1 96 ? -19.514 -36.238 -31.012 1.00 36.06 96 SER A C 1
ATOM 738 O O . SER A 1 96 ? -20.310 -36.513 -30.120 1.00 36.06 96 SER A O 1
ATOM 740 N N . ASN A 1 97 ? -19.725 -35.318 -31.962 1.00 35.97 97 ASN A N 1
ATOM 741 C CA . ASN A 1 97 ? -20.979 -35.078 -32.699 1.00 35.97 97 ASN A CA 1
ATOM 742 C C . ASN A 1 97 ? -22.017 -34.055 -32.195 1.00 35.97 97 ASN A C 1
ATOM 744 O O . ASN A 1 97 ? -22.465 -34.047 -31.054 1.00 35.97 97 ASN A O 1
ATOM 748 N N . HIS A 1 98 ? -22.473 -33.254 -33.168 1.00 36.28 98 HIS A N 1
ATOM 749 C CA . HIS A 1 98 ? -23.652 -32.389 -33.130 1.00 36.28 98 HIS A CA 1
ATOM 750 C C . HIS A 1 98 ? -24.928 -33.094 -32.646 1.00 36.28 98 HIS A C 1
ATOM 752 O O . HIS A 1 98 ? -25.295 -34.153 -33.158 1.00 36.28 98 HIS A O 1
ATOM 758 N N . SER A 1 99 ? -25.728 -32.367 -31.864 1.00 30.75 99 SER A N 1
ATOM 759 C CA . SER A 1 99 ? -27.124 -32.058 -32.218 1.00 30.75 99 SER A CA 1
ATOM 760 C C . SER A 1 99 ? -27.572 -30.761 -31.527 1.00 30.75 99 SER A C 1
ATOM 762 O O . SER A 1 99 ? -26.879 -30.254 -30.650 1.00 30.75 99 SER A O 1
ATOM 764 N N . ILE A 1 100 ? -28.666 -30.164 -32.006 1.00 37.88 100 ILE A N 1
ATOM 765 C CA . ILE A 1 100 ? -29.075 -28.770 -31.731 1.00 37.88 100 ILE A CA 1
ATOM 766 C C . ILE A 1 100 ? -30.312 -28.748 -30.809 1.00 37.88 100 ILE A C 1
ATOM 768 O O . ILE A 1 100 ? -31.066 -29.721 -30.827 1.00 37.88 100 ILE A O 1
ATOM 772 N N . LYS A 1 101 ? -30.556 -27.594 -30.148 1.00 32.50 101 LYS A N 1
ATOM 773 C CA . LYS A 1 101 ? -31.791 -27.097 -29.471 1.00 32.50 101 LYS A CA 1
ATOM 774 C C . LYS A 1 101 ? -31.776 -27.134 -27.932 1.00 32.50 101 LYS A C 1
ATOM 776 O O . LYS A 1 101 ? -31.147 -28.017 -27.367 1.00 32.50 101 LYS A O 1
ATOM 781 N N . SER A 1 102 ? -32.518 -26.285 -27.205 1.00 33.16 102 SER A N 1
ATOM 782 C CA . SER A 1 102 ? -32.954 -24.870 -27.390 1.00 33.16 102 SER A CA 1
ATOM 783 C C . SER A 1 102 ? -33.762 -24.442 -26.149 1.00 33.16 102 SER A C 1
ATOM 785 O O . SER A 1 102 ? -34.568 -25.249 -25.700 1.00 33.16 102 SER A O 1
ATOM 787 N N . GLU A 1 103 ? -33.646 -23.179 -25.703 1.00 33.50 103 GLU A N 1
ATOM 788 C CA . GLU A 1 103 ? -34.541 -22.525 -24.704 1.00 33.50 103 GLU A CA 1
ATOM 789 C C . GLU A 1 103 ? -34.528 -23.157 -23.276 1.00 33.50 103 GLU A C 1
ATOM 791 O O . GLU A 1 103 ? -34.087 -24.283 -23.085 1.00 33.50 103 GLU A O 1
ATOM 796 N N . GLY A 1 104 ? -34.928 -22.485 -22.185 1.00 29.81 104 GLY A N 1
ATOM 797 C CA . GLY A 1 104 ? -35.240 -21.064 -21.977 1.00 29.81 104 GLY A CA 1
ATOM 798 C C . GLY A 1 104 ? -35.841 -20.770 -20.577 1.00 29.81 104 GLY A C 1
ATOM 799 O O . GLY A 1 104 ? -36.278 -21.680 -19.885 1.00 29.81 104 GLY A O 1
ATOM 800 N N . SER A 1 105 ? -35.931 -19.479 -20.222 1.00 36.16 105 SER A N 1
ATOM 801 C CA . SER A 1 105 ? -36.871 -18.872 -19.242 1.00 36.16 105 SER A CA 1
ATOM 802 C C . SER A 1 105 ? -36.659 -18.950 -17.698 1.00 36.16 105 SER A C 1
ATOM 804 O O . SER A 1 105 ? -36.984 -19.931 -17.043 1.00 36.16 105 SER A O 1
ATOM 806 N N . THR A 1 106 ? -36.320 -17.778 -17.123 1.00 32.22 106 THR A N 1
ATOM 807 C CA . THR A 1 106 ? -36.974 -17.064 -15.977 1.00 32.22 106 THR A CA 1
ATOM 808 C C . THR A 1 106 ? -37.093 -17.615 -14.534 1.00 32.22 106 THR A C 1
ATOM 810 O O . THR A 1 106 ? -37.785 -18.598 -14.293 1.00 32.22 106 THR A O 1
ATOM 813 N N . GLY A 1 107 ? -36.700 -16.758 -13.568 1.00 32.09 107 GLY A N 1
ATOM 814 C CA . GLY A 1 107 ? -37.342 -16.578 -12.240 1.00 32.09 107 GLY A CA 1
ATOM 815 C C . GLY A 1 107 ? -36.685 -17.289 -11.037 1.00 32.09 107 GLY A C 1
ATOM 816 O O . GLY A 1 107 ? -36.101 -18.348 -11.209 1.00 32.09 107 GLY A O 1
ATOM 817 N N . SER A 1 108 ? -36.728 -16.793 -9.786 1.00 30.23 108 SER A N 1
ATOM 818 C CA . SER A 1 108 ? -37.223 -15.512 -9.226 1.00 30.23 108 SER A CA 1
ATOM 819 C C . SER A 1 108 ? -36.595 -15.224 -7.837 1.00 30.23 108 SER A C 1
ATOM 821 O O . SER A 1 108 ? -36.137 -16.138 -7.159 1.00 30.23 108 SER A O 1
ATOM 823 N N . ILE A 1 109 ? -36.624 -13.960 -7.395 1.00 39.38 109 ILE A N 1
ATOM 824 C CA . ILE A 1 109 ? -36.372 -13.468 -6.008 1.00 39.38 109 ILE A CA 1
ATOM 825 C C . ILE A 1 109 ? -37.744 -13.366 -5.251 1.00 39.38 109 ILE A C 1
ATOM 827 O O . ILE A 1 109 ? -38.745 -13.483 -5.965 1.00 39.38 109 ILE A O 1
ATOM 831 N N . PRO A 1 110 ? -37.909 -13.117 -3.909 1.00 50.72 110 PRO A N 1
ATOM 832 C CA . PRO A 1 110 ? -37.006 -12.514 -2.904 1.00 50.72 110 PRO A CA 1
ATOM 833 C C . PRO A 1 110 ? -36.997 -13.244 -1.488 1.00 50.72 110 PRO A C 1
ATOM 835 O O . PRO A 1 110 ? -36.723 -14.440 -1.517 1.00 50.72 110 PRO A O 1
ATOM 838 N N . PRO A 1 111 ? -37.146 -12.647 -0.256 1.00 63.09 111 PRO A N 1
ATOM 839 C CA . PRO A 1 111 ? -36.318 -12.995 0.935 1.00 63.09 111 PRO A CA 1
ATOM 840 C C . PRO A 1 111 ? -37.205 -13.248 2.211 1.00 63.09 111 PRO A C 1
ATOM 842 O O . PRO A 1 111 ? -38.248 -13.876 2.034 1.00 63.09 111 PRO A O 1
ATOM 845 N N . PRO A 1 112 ? -37.001 -12.692 3.444 1.00 56.44 112 PRO A N 1
ATOM 846 C CA . PRO A 1 112 ? -35.819 -12.334 4.275 1.00 56.44 112 PRO A CA 1
ATOM 847 C C . PRO A 1 112 ? -35.886 -12.939 5.719 1.00 56.44 112 PRO A C 1
ATOM 849 O O . PRO A 1 112 ? -36.834 -13.656 6.030 1.00 56.44 112 PRO A O 1
ATOM 852 N N . SER A 1 113 ? -34.971 -12.581 6.651 1.00 33.72 113 SER A N 1
ATOM 853 C CA . SER A 1 113 ? -35.313 -11.942 7.968 1.00 33.72 113 SER A CA 1
ATOM 854 C C . SER A 1 113 ? -34.257 -12.027 9.094 1.00 33.72 113 SER A C 1
ATOM 856 O O . SER A 1 113 ? -33.510 -12.988 9.237 1.00 33.72 113 SER A O 1
ATOM 858 N N . THR A 1 114 ? -34.268 -10.980 9.925 1.00 32.38 114 THR A N 1
ATOM 859 C CA . THR A 1 114 ? -33.409 -10.643 11.080 1.00 32.38 114 THR A CA 1
ATOM 860 C C . THR A 1 114 ? -33.884 -11.264 12.420 1.00 32.38 114 THR A C 1
ATOM 862 O O . THR A 1 114 ? -35.037 -11.659 12.529 1.00 32.38 114 THR A O 1
ATOM 865 N N . SER A 1 115 ? -33.044 -11.181 13.476 1.00 33.91 115 SER A N 1
ATOM 866 C CA . SER A 1 115 ? -33.389 -10.727 14.862 1.00 33.91 115 SER A CA 1
ATOM 867 C C . SER A 1 115 ? -33.173 -11.669 16.085 1.00 33.91 115 SER A C 1
ATOM 869 O O . SER A 1 115 ? -33.949 -12.577 16.343 1.00 33.91 115 SER A O 1
ATOM 871 N N . THR A 1 116 ? -32.123 -11.360 16.868 1.00 30.19 116 THR A N 1
ATOM 872 C CA . THR A 1 116 ? -32.050 -11.085 18.339 1.00 30.19 116 THR A CA 1
ATOM 873 C C . THR A 1 116 ? -32.912 -11.768 19.442 1.00 30.19 116 THR A C 1
ATOM 875 O O . THR A 1 116 ? -34.127 -11.839 19.339 1.00 30.19 116 THR A O 1
ATOM 878 N N . ILE A 1 117 ? -32.257 -11.922 20.625 1.00 34.22 117 ILE A N 1
ATOM 879 C CA . ILE A 1 117 ? -32.702 -11.607 22.028 1.00 34.22 117 ILE A CA 1
ATOM 880 C C . ILE A 1 117 ? -33.103 -12.735 23.046 1.00 34.22 117 ILE A C 1
ATOM 882 O O . ILE A 1 117 ? -34.103 -13.421 22.891 1.00 34.22 117 ILE A O 1
ATOM 886 N N . THR A 1 118 ? -32.391 -12.765 24.204 1.00 30.75 118 THR A N 1
ATOM 887 C CA . THR A 1 118 ? -32.732 -13.337 25.562 1.00 30.75 118 THR A CA 1
ATOM 888 C C . THR A 1 118 ? -32.966 -14.859 25.748 1.00 30.75 118 THR A C 1
ATOM 890 O O . THR A 1 118 ? -33.209 -15.549 24.773 1.00 30.75 118 THR A O 1
ATOM 893 N N . LYS A 1 119 ? -32.982 -15.484 26.954 1.00 35.72 119 LYS A N 1
ATOM 894 C CA . LYS A 1 119 ? -32.273 -15.380 28.280 1.00 35.72 119 LYS A CA 1
ATOM 895 C C . LYS A 1 119 ? -32.659 -16.628 29.132 1.00 35.72 119 LYS A C 1
ATOM 897 O O . LYS A 1 119 ? -33.788 -17.081 28.999 1.00 35.72 119 LYS A O 1
ATOM 902 N N . THR A 1 120 ? -31.834 -17.018 30.131 1.00 33.81 120 THR A N 1
ATOM 903 C CA . THR A 1 120 ? -32.200 -17.839 31.342 1.00 33.81 120 THR A CA 1
ATOM 904 C C . THR A 1 120 ? -32.712 -19.292 31.112 1.00 33.81 120 THR A C 1
ATOM 906 O O . THR A 1 120 ? -33.171 -19.604 30.027 1.00 33.81 120 THR A O 1
ATOM 909 N N . SER A 1 121 ? -32.669 -20.273 32.040 1.00 32.69 121 SER A N 1
ATOM 910 C CA . SER A 1 121 ? -32.016 -20.433 33.368 1.00 32.69 121 SER A CA 1
ATOM 911 C C . SER A 1 121 ? -32.091 -21.890 33.897 1.00 32.69 121 SER A C 1
ATOM 913 O O . SER A 1 121 ? -33.051 -22.589 33.596 1.00 32.69 121 SER A O 1
ATOM 915 N N . ALA A 1 122 ? -31.204 -22.231 34.849 1.00 32.69 122 ALA A N 1
ATOM 916 C CA . ALA A 1 122 ? -31.373 -23.237 35.924 1.00 32.69 122 ALA A CA 1
ATOM 917 C C . ALA A 1 122 ? -31.214 -24.759 35.635 1.00 32.69 122 ALA A C 1
ATOM 919 O O . ALA A 1 122 ? -31.123 -25.226 34.508 1.00 32.69 122 ALA A O 1
ATOM 920 N N . VAL A 1 123 ? -31.069 -25.498 36.746 1.00 38.00 123 VAL A N 1
ATOM 921 C CA . VAL A 1 123 ? -30.520 -26.859 36.999 1.00 38.00 123 VAL A CA 1
ATOM 922 C C . VAL A 1 123 ? -31.397 -27.447 38.144 1.00 38.00 123 VAL A C 1
ATOM 924 O O . VAL A 1 123 ? -31.801 -26.612 38.964 1.00 38.00 123 VAL A O 1
ATOM 927 N N . PRO A 1 124 ? -31.751 -28.769 38.275 1.00 49.81 124 PRO A N 1
ATOM 928 C CA . PRO A 1 124 ? -30.860 -29.707 39.009 1.00 49.81 124 PRO A CA 1
ATOM 929 C C . PRO A 1 124 ? -31.013 -31.266 38.918 1.00 49.81 124 PRO A C 1
ATOM 931 O O . PRO A 1 124 ? -32.094 -31.836 38.830 1.00 49.81 124 PRO A O 1
ATOM 934 N N . THR A 1 125 ? -29.883 -31.945 39.204 1.00 34.91 125 THR A N 1
ATOM 935 C CA . THR A 1 125 ? -29.698 -33.236 39.945 1.00 34.91 125 THR A CA 1
ATOM 936 C C . THR A 1 125 ? -30.319 -34.578 39.495 1.00 34.91 125 THR A C 1
ATOM 938 O O . THR A 1 125 ? -31.527 -34.763 39.597 1.00 34.91 125 THR A O 1
ATOM 941 N N . LYS A 1 126 ? -29.470 -35.626 39.364 1.00 33.81 126 LYS A N 1
ATOM 942 C CA . LYS A 1 126 ? -29.165 -36.630 40.437 1.00 33.81 126 LYS A CA 1
ATOM 943 C C . LYS A 1 126 ? -28.173 -37.745 40.010 1.00 33.81 126 LYS A C 1
ATOM 945 O O . LYS A 1 126 ? -28.455 -38.399 39.024 1.00 33.81 126 LYS A O 1
ATOM 950 N N . GLN A 1 127 ? -27.169 -38.040 40.870 1.00 34.53 127 GLN A N 1
ATOM 951 C CA . GLN A 1 127 ? -26.472 -39.349 41.113 1.00 34.53 127 GLN A CA 1
ATOM 952 C C . GLN A 1 127 ? -25.787 -40.037 39.883 1.00 34.53 127 GLN A C 1
ATOM 954 O O . GLN A 1 127 ? -26.177 -39.802 38.756 1.00 34.53 127 GLN A O 1
ATOM 959 N N . ARG A 1 128 ? -24.734 -40.881 39.927 1.00 30.52 128 ARG A N 1
ATOM 960 C CA . ARG A 1 128 ? -23.927 -41.661 40.916 1.00 30.52 128 ARG A CA 1
ATOM 961 C C . ARG A 1 128 ? -22.587 -42.028 40.187 1.00 30.52 128 ARG A C 1
ATOM 963 O O . ARG A 1 128 ? -22.603 -42.022 38.965 1.00 30.52 128 ARG A O 1
ATOM 970 N N . GLY A 1 129 ? -21.424 -42.405 40.742 1.00 29.94 129 GLY A N 1
ATOM 971 C CA . GLY A 1 129 ? -20.880 -42.556 42.106 1.00 29.94 129 GLY A CA 1
ATOM 972 C C . GLY A 1 129 ? -19.890 -43.755 42.189 1.00 29.94 129 GLY A C 1
ATOM 973 O O . GLY A 1 129 ? -20.237 -44.802 41.657 1.00 29.94 129 GLY A O 1
ATOM 974 N N . LEU A 1 130 ? -18.748 -43.639 42.915 1.00 34.50 130 LEU A N 1
ATOM 975 C CA . LEU A 1 130 ? -17.623 -44.628 43.076 1.00 34.50 130 LEU A CA 1
ATOM 976 C C . LEU A 1 130 ? -16.629 -44.713 41.879 1.00 34.50 130 LEU A C 1
ATOM 978 O O . LEU A 1 130 ? -17.045 -44.457 40.759 1.00 34.50 130 LEU A O 1
ATOM 982 N N . ARG A 1 131 ? -15.330 -45.092 41.988 1.00 29.66 131 ARG A N 1
ATOM 983 C CA . ARG A 1 131 ? -14.313 -45.193 43.085 1.00 29.66 131 ARG A CA 1
ATOM 984 C C . ARG A 1 131 ? -12.895 -45.325 42.446 1.00 29.66 131 ARG A C 1
ATOM 986 O O . ARG A 1 131 ? -12.789 -45.834 41.339 1.00 29.66 131 ARG A O 1
ATOM 993 N N . ALA A 1 132 ? -11.821 -44.891 43.126 1.00 36.97 132 ALA A N 1
ATOM 994 C CA . ALA A 1 132 ? -10.416 -44.957 42.647 1.00 36.97 132 ALA A CA 1
ATOM 995 C C . ALA A 1 132 ? -9.749 -46.356 42.777 1.00 36.97 132 ALA A C 1
ATOM 997 O O . ALA A 1 132 ? -10.312 -47.231 43.444 1.00 36.97 132 ALA A O 1
ATOM 998 N N . PRO A 1 133 ? -8.538 -46.561 42.204 1.00 49.28 133 PRO A N 1
ATOM 999 C CA . PRO A 1 133 ? -7.329 -46.584 43.059 1.00 49.28 133 PRO A CA 1
ATOM 1000 C C . PRO A 1 133 ? -6.018 -46.019 42.435 1.00 49.28 133 PRO A C 1
ATOM 1002 O O . PRO A 1 133 ? -5.932 -45.764 41.240 1.00 49.28 133 PRO A O 1
ATOM 1005 N N . ALA A 1 134 ? -4.979 -45.896 43.274 1.00 40.66 134 ALA A N 1
ATOM 1006 C CA . ALA A 1 134 ? -3.538 -45.775 42.947 1.00 40.66 134 ALA A CA 1
ATOM 1007 C C . ALA A 1 134 ? -2.769 -46.905 43.708 1.00 40.66 134 ALA A C 1
ATOM 1009 O O . ALA A 1 134 ? -3.458 -47.598 44.470 1.00 40.66 134 ALA A O 1
ATOM 1010 N N . PRO A 1 135 ? -1.431 -47.155 43.572 1.00 51.84 135 PRO A N 1
ATOM 1011 C CA . PRO A 1 135 ? -0.365 -46.250 44.083 1.00 51.84 135 PRO A CA 1
ATOM 1012 C C . PRO A 1 135 ? 1.061 -46.363 43.434 1.00 51.84 135 PRO A C 1
ATOM 1014 O O . PRO A 1 135 ? 1.298 -47.189 42.560 1.00 51.84 135 PRO A O 1
ATOM 1017 N N . GLY A 1 136 ? 2.043 -45.602 43.964 1.00 34.75 136 GLY A N 1
ATOM 1018 C CA . GLY A 1 136 ? 3.507 -45.843 43.833 1.00 34.75 136 GLY A CA 1
ATOM 1019 C C . GLY A 1 136 ? 4.272 -44.915 42.860 1.00 34.75 136 GLY A C 1
ATOM 1020 O O . GLY A 1 136 ? 3.703 -44.505 41.858 1.00 34.75 136 GLY A O 1
ATOM 1021 N N . THR A 1 137 ? 5.544 -44.515 43.069 1.00 33.38 137 THR A N 1
ATOM 1022 C CA . THR A 1 137 ? 6.527 -44.777 44.162 1.00 33.38 137 THR A CA 1
ATOM 1023 C C . THR A 1 137 ? 7.538 -43.594 44.289 1.00 33.38 137 THR A C 1
ATOM 1025 O O . THR A 1 137 ? 7.494 -42.653 43.503 1.00 33.38 137 THR A O 1
ATOM 1028 N N . THR A 1 138 ? 8.409 -43.591 45.311 1.00 34.72 138 THR A N 1
ATOM 1029 C CA . THR A 1 138 ? 9.163 -42.438 45.876 1.00 34.72 138 THR A CA 1
ATOM 1030 C C . THR A 1 138 ? 10.643 -42.266 45.469 1.00 34.72 138 THR A C 1
ATOM 1032 O O . THR A 1 138 ? 11.341 -43.272 45.350 1.00 34.72 138 THR A O 1
ATOM 1035 N N . THR A 1 139 ? 11.172 -41.028 45.555 1.00 33.50 139 THR A N 1
ATOM 1036 C CA . THR A 1 139 ? 12.601 -40.719 45.874 1.00 33.50 139 THR A CA 1
ATOM 1037 C C . THR A 1 139 ? 12.701 -39.499 46.836 1.00 33.50 139 THR A C 1
ATOM 1039 O O . THR A 1 139 ? 11.665 -38.972 47.238 1.00 33.50 139 THR A O 1
ATOM 1042 N N . LYS A 1 140 ? 13.900 -39.107 47.319 1.00 31.80 140 LYS A N 1
ATOM 1043 C CA . LYS A 1 140 ? 14.127 -38.454 48.639 1.00 31.80 140 LYS A CA 1
ATOM 1044 C C . LYS A 1 140 ? 14.558 -36.960 48.654 1.00 31.80 140 LYS A C 1
ATOM 1046 O O . LYS A 1 140 ? 15.093 -36.439 47.685 1.00 31.80 140 LYS A O 1
ATOM 1051 N N . LEU A 1 141 ? 14.366 -36.363 49.844 1.00 31.53 141 LEU A N 1
ATOM 1052 C CA . LEU A 1 141 ? 14.953 -35.146 50.478 1.00 31.53 141 LEU A CA 1
ATOM 1053 C C . LEU A 1 141 ? 16.511 -35.142 50.537 1.00 31.53 141 LEU A C 1
ATOM 1055 O O . LEU A 1 141 ? 17.070 -36.195 50.217 1.00 31.53 141 LEU A O 1
ATOM 1059 N N . PRO A 1 142 ? 17.232 -34.079 51.014 1.00 49.56 142 PRO A N 1
ATOM 1060 C CA . PRO A 1 142 ? 16.839 -32.853 51.771 1.00 49.56 142 PRO A CA 1
ATOM 1061 C C . PRO A 1 142 ? 17.309 -31.520 51.107 1.00 49.56 142 PRO A C 1
ATOM 1063 O O . PRO A 1 142 ? 17.801 -31.551 49.988 1.00 49.56 142 PRO A O 1
ATOM 1066 N N . GLY A 1 143 ? 17.210 -30.299 51.667 1.00 29.25 143 GLY A N 1
ATOM 1067 C CA . GLY A 1 143 ? 16.646 -29.781 52.933 1.00 29.25 143 GLY A CA 1
ATOM 1068 C C . GLY A 1 143 ? 17.642 -28.890 53.719 1.00 29.25 143 GLY A C 1
ATOM 1069 O O . GLY A 1 143 ? 18.706 -29.367 54.097 1.00 29.25 143 GLY A O 1
ATOM 1070 N N . LEU A 1 144 ? 17.302 -27.615 53.984 1.00 35.19 144 LEU A N 1
ATOM 1071 C CA . LEU A 1 144 ? 18.117 -26.630 54.738 1.00 35.19 144 LEU A CA 1
ATOM 1072 C C . LEU A 1 144 ? 17.243 -25.689 55.599 1.00 35.19 144 LEU A C 1
ATOM 1074 O O . LEU A 1 144 ? 16.038 -25.587 55.374 1.00 35.19 144 LEU A O 1
ATOM 1078 N N . THR A 1 145 ? 17.832 -25.024 56.606 1.00 32.06 145 THR A N 1
ATOM 1079 C CA . THR A 1 145 ? 17.089 -24.409 57.732 1.00 32.06 145 THR A CA 1
ATOM 1080 C C . THR A 1 145 ? 17.629 -23.063 58.241 1.00 32.06 145 THR A C 1
ATOM 1082 O O . THR A 1 145 ? 18.838 -22.931 58.387 1.00 32.06 145 THR A O 1
ATOM 1085 N N . ARG A 1 146 ? 16.709 -22.203 58.722 1.00 36.34 146 ARG A N 1
ATOM 1086 C CA . ARG A 1 146 ? 16.841 -21.208 59.826 1.00 36.34 146 ARG A CA 1
ATOM 1087 C C . ARG A 1 146 ? 17.939 -20.121 59.775 1.00 36.34 146 ARG A C 1
ATOM 1089 O O . ARG A 1 146 ? 19.106 -20.429 59.969 1.00 36.34 146 ARG A O 1
ATOM 1096 N N . THR A 1 147 ? 17.495 -18.865 59.902 1.00 30.50 147 THR A N 1
ATOM 1097 C CA . THR A 1 147 ? 17.978 -17.866 60.897 1.00 30.50 147 THR A CA 1
ATOM 1098 C C . THR A 1 147 ? 16.865 -16.834 61.192 1.00 30.50 147 THR A C 1
ATOM 1100 O O . THR A 1 147 ? 15.812 -16.887 60.556 1.00 30.50 147 THR A O 1
ATOM 1103 N N . ALA A 1 148 ? 17.030 -15.975 62.211 1.00 33.06 148 ALA A N 1
ATOM 1104 C CA . ALA A 1 148 ? 16.024 -15.013 62.713 1.00 33.06 148 ALA A CA 1
ATOM 1105 C C . ALA A 1 148 ? 16.690 -13.827 63.471 1.00 33.06 148 ALA A C 1
ATOM 1107 O O . ALA A 1 148 ? 17.915 -13.797 63.532 1.00 33.06 148 ALA A O 1
ATOM 1108 N N . GLN A 1 149 ? 15.883 -12.960 64.127 1.00 37.50 149 GLN A N 1
ATOM 1109 C CA . GLN A 1 149 ? 16.250 -11.799 64.997 1.00 37.50 149 GLN A CA 1
ATOM 1110 C C . GLN A 1 149 ? 16.610 -10.493 64.225 1.00 37.50 149 GLN A C 1
ATOM 1112 O O . GLN A 1 149 ? 17.043 -10.588 63.084 1.00 37.50 149 GLN A O 1
ATOM 1117 N N . SER A 1 150 ? 16.419 -9.247 64.719 1.00 33.78 150 SER A N 1
ATOM 1118 C CA . SER A 1 150 ? 15.918 -8.714 66.018 1.00 33.78 150 SER A CA 1
ATOM 1119 C C . SER A 1 150 ? 15.203 -7.335 65.896 1.00 33.78 150 SER A C 1
ATOM 1121 O O . SER A 1 150 ? 15.591 -6.514 65.074 1.00 33.78 150 SER A O 1
ATOM 1123 N N . SER A 1 151 ? 14.212 -7.102 66.776 1.00 36.22 151 SER A N 1
ATOM 1124 C CA . SER A 1 151 ? 13.895 -5.916 67.639 1.00 36.22 151 SER A CA 1
ATOM 1125 C C . SER A 1 151 ? 14.924 -4.757 67.775 1.00 36.22 151 SER A C 1
ATOM 1127 O O . SER A 1 151 ? 16.111 -5.037 67.617 1.00 36.22 151 SER A O 1
ATOM 1129 N N . THR A 1 152 ? 14.595 -3.504 68.183 1.00 32.56 152 THR A N 1
ATOM 1130 C CA . THR A 1 152 ? 13.368 -2.822 68.738 1.00 32.56 152 THR A CA 1
ATOM 1131 C C . THR A 1 152 ? 13.328 -1.303 68.390 1.00 32.56 152 THR A C 1
ATOM 1133 O O . THR A 1 152 ? 14.348 -0.775 67.960 1.00 32.56 152 THR A O 1
ATOM 1136 N N . ASP A 1 153 ? 12.189 -0.592 68.586 1.00 32.31 153 ASP A N 1
ATOM 1137 C CA . ASP A 1 153 ? 12.039 0.580 69.514 1.00 32.31 153 ASP A CA 1
ATOM 1138 C C . ASP A 1 153 ? 10.674 1.330 69.393 1.00 32.31 153 ASP A C 1
ATOM 1140 O O . ASP A 1 153 ? 9.903 1.099 68.463 1.00 32.31 153 ASP A O 1
ATOM 1144 N N . ILE A 1 154 ? 10.315 2.134 70.416 1.00 34.25 154 ILE A N 1
ATOM 1145 C CA . ILE A 1 154 ? 8.961 2.645 70.795 1.00 34.25 154 ILE A CA 1
ATOM 1146 C C . ILE A 1 154 ? 9.167 4.040 71.474 1.00 34.25 154 ILE A C 1
ATOM 1148 O O . ILE A 1 154 ? 10.133 4.105 72.240 1.00 34.25 154 ILE A O 1
ATOM 1152 N N . PRO A 1 155 ? 8.363 5.143 71.280 1.00 46.88 155 PRO A N 1
ATOM 1153 C CA . PRO A 1 155 ? 7.016 5.242 71.896 1.00 46.88 155 PRO A CA 1
ATOM 1154 C C . PRO A 1 155 ? 5.922 6.252 71.389 1.00 46.88 155 PRO A C 1
ATOM 1156 O O . PRO A 1 155 ? 6.193 7.284 70.788 1.00 46.88 155 PRO A O 1
ATOM 1159 N N . THR A 1 156 ? 4.680 5.981 71.843 1.00 33.16 156 THR A N 1
ATOM 1160 C CA . THR A 1 156 ? 3.563 6.916 72.198 1.00 33.16 156 THR A CA 1
ATOM 1161 C C . THR A 1 156 ? 2.594 7.510 71.140 1.00 33.16 156 THR A C 1
ATOM 1163 O O . THR A 1 156 ? 2.854 8.566 70.581 1.00 33.16 156 THR A O 1
ATOM 1166 N N . ALA A 1 157 ? 1.373 6.928 71.113 1.00 36.09 157 ALA A N 1
ATOM 1167 C CA . ALA A 1 157 ? 0.019 7.530 70.931 1.00 36.09 157 ALA A CA 1
ATOM 1168 C C . ALA A 1 157 ? -0.336 8.274 69.604 1.00 36.09 157 ALA A C 1
ATOM 1170 O O . ALA A 1 157 ? 0.539 8.716 68.878 1.00 36.09 157 ALA A O 1
ATOM 1171 N N . VAL A 1 158 ? -1.604 8.438 69.171 1.00 34.38 158 VAL A N 1
ATOM 1172 C CA . VAL A 1 158 ? -2.952 8.307 69.794 1.00 34.38 158 VAL A CA 1
ATOM 1173 C C . VAL A 1 158 ? -3.923 7.497 68.886 1.00 34.38 158 VAL A C 1
ATOM 1175 O O . VAL A 1 158 ? -3.679 7.351 67.695 1.00 34.38 158 VAL A O 1
ATOM 1178 N N . ALA A 1 159 ? -5.017 6.984 69.475 1.00 36.28 159 ALA A N 1
ATOM 1179 C CA . ALA A 1 159 ? -6.227 6.348 68.901 1.00 36.28 159 ALA A CA 1
ATOM 1180 C C . ALA A 1 159 ? -6.613 6.707 67.434 1.00 36.28 159 ALA A C 1
ATOM 1182 O O . ALA A 1 159 ? -6.480 7.845 66.998 1.00 36.28 159 ALA A O 1
ATOM 1183 N N . THR A 1 160 ? -7.256 5.825 66.652 1.00 35.06 160 THR A N 1
ATOM 1184 C CA . THR A 1 160 ? -8.550 5.181 66.988 1.00 35.06 160 THR A CA 1
ATOM 1185 C C . THR A 1 160 ? -8.787 3.880 66.212 1.00 35.06 160 THR A C 1
ATOM 1187 O O . THR A 1 160 ? -8.571 3.837 65.004 1.00 35.06 160 THR A O 1
ATOM 1190 N N . GLU A 1 161 ? -9.298 2.841 66.881 1.00 35.38 161 GLU A N 1
ATOM 1191 C CA . GLU A 1 161 ? -9.544 1.515 66.292 1.00 35.38 161 GLU A CA 1
ATOM 1192 C C . GLU A 1 161 ? -11.048 1.199 66.141 1.00 35.38 161 GLU A C 1
ATOM 1194 O O . GLU A 1 161 ? -11.881 1.663 66.923 1.00 35.38 161 GLU A O 1
ATOM 1199 N N . ARG A 1 162 ? -11.417 0.411 65.119 1.00 35.34 162 ARG A N 1
ATOM 1200 C CA . ARG A 1 162 ? -12.814 0.117 64.745 1.00 35.34 162 ARG A CA 1
ATOM 1201 C C . ARG A 1 162 ? -13.189 -1.328 65.090 1.00 35.34 162 ARG A C 1
ATOM 1203 O O . ARG A 1 162 ? -13.028 -2.231 64.273 1.00 35.34 162 ARG A O 1
ATOM 1210 N N . ILE A 1 163 ? -13.700 -1.532 66.302 1.00 41.47 163 ILE A N 1
ATOM 1211 C CA . ILE A 1 163 ? -14.042 -2.858 66.845 1.00 41.47 163 ILE A CA 1
ATOM 1212 C C . ILE A 1 163 ? -15.197 -3.516 66.065 1.00 41.47 163 ILE A C 1
ATOM 1214 O O . ILE A 1 163 ? -16.192 -2.874 65.727 1.00 41.47 163 ILE A O 1
ATOM 1218 N N . SER A 1 164 ? -15.067 -4.822 65.811 1.00 47.31 164 SER A N 1
ATOM 1219 C CA . SER A 1 164 ? -16.132 -5.674 65.257 1.00 47.31 164 SER A CA 1
ATOM 1220 C C . SER A 1 164 ? -16.986 -6.281 66.383 1.00 47.31 164 SER A C 1
ATOM 1222 O O . SER A 1 164 ? -16.406 -6.774 67.352 1.00 47.31 164 SER A O 1
ATOM 1224 N N . PRO A 1 165 ? -18.329 -6.295 66.286 1.00 48.78 165 PRO A N 1
ATOM 1225 C CA . PRO A 1 165 ? -19.183 -6.915 67.299 1.00 48.78 165 PRO A CA 1
ATOM 1226 C C . PRO A 1 165 ? -19.190 -8.460 67.203 1.00 48.78 165 PRO A C 1
ATOM 1228 O O . PRO A 1 165 ? -18.921 -9.003 66.126 1.00 48.78 165 PRO A O 1
ATOM 1231 N N . PRO A 1 166 ? -19.511 -9.189 68.293 1.00 48.09 166 PRO A N 1
ATOM 1232 C CA . PRO A 1 166 ? -19.456 -10.653 68.326 1.00 48.09 166 PRO A CA 1
ATOM 1233 C C . PRO A 1 166 ? -20.691 -11.328 67.711 1.00 48.09 166 PRO A C 1
ATOM 1235 O O . PRO A 1 166 ? -21.728 -10.705 67.490 1.00 48.09 166 PRO A O 1
ATOM 1238 N N . LYS A 1 167 ? -20.608 -12.653 67.528 1.00 43.12 167 LYS A N 1
ATOM 1239 C CA . LYS A 1 167 ? -21.797 -13.514 67.456 1.00 43.12 167 LYS A CA 1
ATOM 1240 C C . LYS A 1 167 ? -22.244 -13.871 68.874 1.00 43.12 167 LYS A C 1
ATOM 1242 O O . LYS A 1 167 ? -21.482 -14.521 69.584 1.00 43.12 167 LYS A O 1
ATOM 1247 N N . GLU A 1 168 ? -23.485 -13.555 69.228 1.00 40.06 168 GLU A N 1
ATOM 1248 C CA . GLU A 1 168 ? -24.201 -14.233 70.314 1.00 40.06 168 GLU A CA 1
ATOM 1249 C C . GLU A 1 168 ? -25.334 -15.091 69.740 1.00 40.06 168 GLU A C 1
ATOM 1251 O O . GLU A 1 168 ? -25.985 -14.726 68.759 1.00 40.06 168 GLU A O 1
ATOM 1256 N N . GLU A 1 169 ? -25.543 -16.263 70.339 1.00 43.06 169 GLU A N 1
ATOM 1257 C CA . GLU A 1 169 ? -26.525 -17.261 69.916 1.00 43.06 169 GLU A CA 1
ATOM 1258 C C . GLU A 1 169 ? -27.684 -17.291 70.921 1.00 43.06 169 GLU A C 1
ATOM 1260 O O . GLU A 1 169 ? -27.580 -17.890 71.991 1.00 43.06 169 GLU A O 1
ATOM 1265 N N . ILE A 1 170 ? -28.800 -16.638 70.585 1.00 42.19 170 ILE A N 1
ATOM 1266 C CA . ILE A 1 170 ? -29.999 -16.614 71.432 1.00 42.19 170 ILE A CA 1
ATOM 1267 C C . ILE A 1 170 ? -31.017 -17.633 70.906 1.00 42.19 170 ILE A C 1
ATOM 1269 O O . ILE A 1 170 ? -31.504 -17.537 69.779 1.00 42.19 170 ILE A O 1
ATOM 1273 N N . LYS A 1 171 ? -31.331 -18.625 71.745 1.00 49.12 171 LYS A N 1
ATOM 1274 C CA . LYS A 1 171 ? -32.318 -19.683 71.473 1.00 49.12 171 LYS A CA 1
ATOM 1275 C C . LYS A 1 171 ? -33.762 -19.148 71.497 1.00 49.12 171 LYS A C 1
ATOM 1277 O O . LYS A 1 171 ? -34.029 -18.159 72.180 1.00 49.12 171 LYS A O 1
ATOM 1282 N N . PRO A 1 172 ? -34.711 -19.809 70.804 1.00 58.84 172 PRO A N 1
ATOM 1283 C CA . PRO A 1 172 ? -36.127 -19.451 70.877 1.00 58.84 172 PRO A CA 1
ATOM 1284 C C . PRO A 1 172 ? -36.708 -19.668 72.291 1.00 58.84 172 PRO A C 1
ATOM 1286 O O . PRO A 1 172 ? -36.234 -20.548 73.017 1.00 58.84 172 PRO A O 1
ATOM 1289 N N . PRO A 1 173 ? -37.746 -18.905 72.684 1.00 61.12 173 PRO A N 1
ATOM 1290 C CA . PRO A 1 173 ? -38.392 -19.040 73.988 1.00 61.12 173 PRO A CA 1
ATOM 1291 C C . PRO A 1 173 ? -39.266 -20.310 74.090 1.00 61.12 173 PRO A C 1
ATOM 1293 O O . PRO A 1 173 ? -39.796 -20.775 73.077 1.00 61.12 173 PRO A O 1
ATOM 1296 N N . PRO A 1 174 ? -39.458 -20.865 75.303 1.00 64.12 174 PRO A N 1
ATOM 1297 C CA . PRO A 1 174 ? -40.353 -21.997 75.549 1.00 64.12 174 PRO A CA 1
ATOM 1298 C C . PRO A 1 174 ? -41.842 -21.581 75.585 1.00 64.12 174 PRO A C 1
ATOM 1300 O O . PRO A 1 174 ? -42.150 -20.404 75.787 1.00 64.12 174 PRO A O 1
ATOM 1303 N N . PRO A 1 175 ? -42.784 -22.534 75.427 1.00 61.47 175 PRO A N 1
ATOM 1304 C CA . PRO A 1 175 ? -44.218 -22.278 75.569 1.00 61.47 175 PRO A CA 1
ATOM 1305 C C . PRO A 1 175 ? -44.636 -22.077 77.043 1.00 61.47 175 PRO A C 1
ATOM 1307 O O . PRO A 1 175 ? -43.965 -22.587 77.944 1.00 61.47 175 PRO A O 1
ATOM 1310 N N . PRO A 1 176 ? -45.760 -21.385 77.312 1.00 53.41 176 PRO A N 1
ATOM 1311 C CA . PRO A 1 176 ? -46.269 -21.189 78.668 1.00 53.41 176 PRO A CA 1
ATOM 1312 C C . PRO A 1 176 ? -46.942 -22.454 79.227 1.00 53.41 176 PRO A C 1
ATOM 1314 O O . PRO A 1 176 ? -47.767 -23.078 78.559 1.00 53.41 176 PRO A O 1
ATOM 1317 N N . THR A 1 177 ? -46.644 -22.790 80.483 1.00 49.44 177 THR A N 1
ATOM 1318 C CA . THR A 1 177 ? -47.364 -23.801 81.280 1.00 49.44 177 THR A CA 1
ATOM 1319 C C . THR A 1 177 ? -48.346 -23.149 82.272 1.00 49.44 177 THR A C 1
ATOM 1321 O O . THR A 1 177 ? -48.199 -21.963 82.574 1.00 49.44 177 THR A O 1
ATOM 1324 N N . PRO A 1 178 ? -49.369 -23.876 82.770 1.00 47.25 178 PRO A N 1
ATOM 1325 C CA . PRO A 1 178 ? -50.451 -23.279 83.560 1.00 47.25 178 PRO A CA 1
ATOM 1326 C C . PRO A 1 178 ? -50.018 -22.818 84.958 1.00 47.25 178 PRO A C 1
ATOM 1328 O O . PRO A 1 178 ? -49.165 -23.441 85.586 1.00 47.25 178 PRO A O 1
ATOM 1331 N N . ILE A 1 179 ? -50.670 -21.771 85.475 1.00 44.38 179 ILE A N 1
ATOM 1332 C CA . ILE A 1 179 ? -50.522 -21.335 86.870 1.00 44.38 179 ILE A CA 1
ATOM 1333 C C . ILE A 1 179 ? -51.479 -22.147 87.749 1.00 44.38 179 ILE A C 1
ATOM 1335 O O . ILE A 1 179 ? -52.698 -21.978 87.695 1.00 44.38 179 ILE A O 1
ATOM 1339 N N . GLU A 1 180 ? -50.914 -23.023 88.574 1.00 36.06 180 GLU A N 1
ATOM 1340 C CA . GLU A 1 180 ? -51.639 -23.769 89.600 1.00 36.06 180 GLU A CA 1
ATOM 1341 C C . GLU A 1 180 ? -52.068 -22.820 90.735 1.00 36.06 180 GLU A C 1
ATOM 1343 O O . GLU A 1 180 ? -51.244 -22.125 91.328 1.00 36.06 180 GLU A O 1
ATOM 1348 N N . SER A 1 181 ? -53.375 -22.736 91.005 1.00 38.31 181 SER A N 1
ATOM 1349 C CA . SER A 1 181 ? -53.937 -21.780 91.971 1.00 38.31 181 SER A CA 1
ATOM 1350 C C . SER A 1 181 ? -54.080 -22.393 93.366 1.00 38.31 181 SER A C 1
ATOM 1352 O O . SER A 1 181 ? -54.665 -23.462 93.536 1.00 38.31 181 SER A O 1
ATOM 1354 N N . THR A 1 182 ? -53.566 -21.699 94.381 1.00 37.91 182 THR A N 1
ATOM 1355 C CA . THR A 1 182 ? -53.501 -22.171 95.770 1.00 37.91 182 THR A CA 1
ATOM 1356 C C . THR A 1 182 ? -54.861 -22.182 96.475 1.00 37.91 182 THR A C 1
ATOM 1358 O O . THR A 1 182 ? -55.534 -21.162 96.604 1.00 37.91 182 THR A O 1
ATOM 1361 N N . ASN A 1 183 ? -55.238 -23.342 97.022 1.00 41.12 183 ASN A N 1
ATOM 1362 C CA . ASN A 1 183 ? -56.422 -23.496 97.870 1.00 41.12 183 ASN A CA 1
ATOM 1363 C C . ASN A 1 183 ? -56.159 -23.034 99.315 1.00 41.12 183 ASN A C 1
ATOM 1365 O O . ASN A 1 183 ? -55.419 -23.696 100.042 1.00 41.12 183 ASN A O 1
ATOM 1369 N N . ILE A 1 184 ? -56.855 -21.988 99.778 1.00 43.66 184 ILE A N 1
ATOM 1370 C CA . ILE A 1 184 ? -57.108 -21.735 101.211 1.00 43.66 184 ILE A CA 1
ATOM 1371 C C . ILE A 1 184 ? -58.590 -21.337 101.385 1.00 43.66 184 ILE A C 1
ATOM 1373 O O . ILE A 1 184 ? -59.028 -20.379 100.750 1.00 43.66 184 ILE A O 1
ATOM 1377 N N . PRO A 1 185 ? -59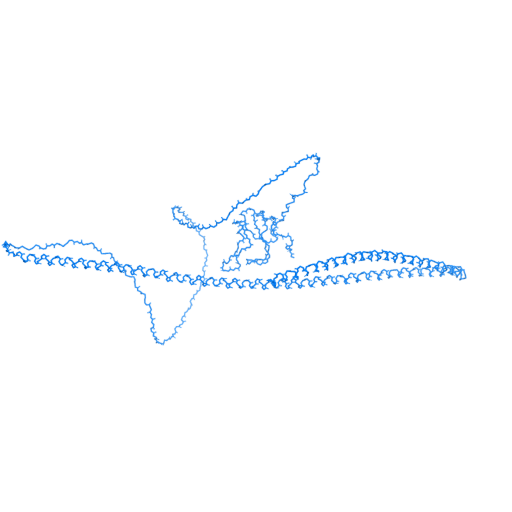.390 -22.035 102.219 1.00 51.44 185 PRO A N 1
ATOM 1378 C CA . PRO A 1 185 ? -60.837 -21.818 102.287 1.00 51.44 185 PRO A CA 1
ATOM 1379 C C . PRO A 1 185 ? -61.298 -20.999 103.505 1.00 51.44 185 PRO A C 1
ATOM 1381 O O . PRO A 1 185 ? -60.844 -21.245 104.624 1.00 51.44 185 PRO A O 1
ATOM 1384 N N . ARG A 1 186 ? -62.349 -20.173 103.344 1.00 36.50 186 ARG A N 1
ATOM 1385 C CA . ARG A 1 186 ? -63.425 -20.072 104.357 1.00 36.50 186 ARG A CA 1
ATOM 1386 C C . ARG A 1 186 ? -64.739 -19.463 103.848 1.00 36.50 186 ARG A C 1
ATOM 1388 O O . ARG A 1 186 ? -64.777 -18.658 102.930 1.00 36.50 186 ARG A O 1
ATOM 1395 N N . LYS A 1 187 ? -65.816 -19.907 104.501 1.00 44.09 187 LYS A N 1
ATOM 1396 C CA . LYS A 1 187 ? -67.235 -19.566 104.300 1.00 44.09 187 LYS A CA 1
ATOM 1397 C C . LYS A 1 187 ? -67.522 -18.070 104.513 1.00 44.09 187 LYS A C 1
ATOM 1399 O O . LYS A 1 187 ? -67.043 -17.528 105.504 1.00 44.09 187 LYS A O 1
ATOM 1404 N N . SER A 1 188 ? -68.461 -17.494 103.758 1.00 40.06 188 SER A N 1
ATOM 1405 C CA . SER A 1 188 ? -69.838 -17.227 104.239 1.00 40.06 188 SER A CA 1
ATOM 1406 C C . SER A 1 188 ? -70.672 -16.490 103.180 1.00 40.06 188 SER A C 1
ATOM 1408 O O . SER A 1 188 ? -70.135 -15.697 102.414 1.00 40.06 188 SER A O 1
ATOM 1410 N N . ASN A 1 189 ? -71.990 -16.705 103.173 1.00 46.94 189 ASN A N 1
ATOM 1411 C CA . ASN A 1 189 ? -72.922 -15.895 102.383 1.00 46.94 189 ASN A CA 1
ATOM 1412 C C . ASN A 1 189 ? -73.066 -14.488 102.986 1.00 46.94 189 ASN A C 1
ATOM 1414 O O . ASN A 1 189 ? -73.113 -14.360 104.209 1.00 46.94 189 ASN A O 1
ATOM 1418 N N . ASN A 1 190 ? -73.229 -13.478 102.126 1.00 43.44 190 ASN A N 1
ATOM 1419 C CA . ASN A 1 190 ? -73.999 -12.256 102.391 1.00 43.44 190 ASN A CA 1
ATOM 1420 C C . ASN A 1 190 ? -74.271 -11.526 101.058 1.00 43.44 190 ASN A C 1
ATOM 1422 O O . ASN A 1 190 ? -73.313 -11.086 100.423 1.00 43.44 190 ASN A O 1
ATOM 1426 N N . PRO A 1 191 ? -75.532 -11.379 100.611 1.00 51.50 191 PRO A N 1
ATOM 1427 C CA . PRO A 1 191 ? -75.866 -10.509 99.489 1.00 51.50 191 PRO A CA 1
ATOM 1428 C C . PRO A 1 191 ? -75.971 -9.057 99.977 1.00 51.50 191 PRO A C 1
ATOM 1430 O O . PRO A 1 191 ? -76.840 -8.729 100.784 1.00 51.50 191 PRO A O 1
ATOM 1433 N N . ILE A 1 192 ? -75.098 -8.180 99.483 1.00 47.25 192 ILE A N 1
ATOM 1434 C CA . ILE A 1 192 ? -75.225 -6.728 99.671 1.00 47.25 192 ILE A CA 1
ATOM 1435 C C . ILE A 1 192 ? -75.941 -6.165 98.441 1.00 47.25 192 ILE A C 1
ATOM 1437 O O . ILE A 1 192 ? -75.559 -6.470 97.313 1.00 47.25 192 ILE A O 1
ATOM 1441 N N . LEU A 1 193 ? -76.984 -5.359 98.655 1.00 54.03 193 LEU A N 1
ATOM 1442 C CA . LEU A 1 193 ? -77.648 -4.633 97.574 1.00 54.03 193 LEU A CA 1
ATOM 1443 C C . LEU A 1 193 ? -76.743 -3.478 97.124 1.00 54.03 193 LEU A C 1
ATOM 1445 O O . LEU A 1 193 ? -76.540 -2.526 97.877 1.00 54.03 193 LEU A O 1
ATOM 1449 N N . GLU A 1 194 ? -76.240 -3.538 95.894 1.00 48.03 194 GLU A N 1
ATOM 1450 C CA . GLU A 1 194 ? -75.723 -2.353 95.205 1.00 48.03 194 GLU A CA 1
ATOM 1451 C C . GLU A 1 194 ? -76.888 -1.504 94.675 1.00 48.03 194 GLU A C 1
ATOM 1453 O O . GLU A 1 194 ? -77.925 -2.031 94.262 1.00 48.03 194 GLU A O 1
ATOM 1458 N N . SER A 1 195 ? -76.723 -0.181 94.658 1.00 56.69 195 SER A N 1
ATOM 1459 C CA . SER A 1 195 ? -77.663 0.721 93.993 1.00 56.69 195 SER A CA 1
ATOM 1460 C C . SER A 1 195 ? -77.463 0.698 92.472 1.00 56.69 195 SER A C 1
ATOM 1462 O O . SER A 1 195 ? -76.342 0.579 91.969 1.00 56.69 195 SER A O 1
ATOM 1464 N N . SER A 1 196 ? -78.563 0.857 91.728 1.00 61.91 196 SER A N 1
ATOM 1465 C CA . SER A 1 196 ? -78.568 0.826 90.253 1.00 61.91 196 SER A CA 1
ATOM 1466 C C . SER A 1 196 ? -77.600 1.848 89.630 1.00 61.91 196 SER A C 1
ATOM 1468 O O . SER A 1 196 ? -76.937 1.560 88.633 1.00 61.91 196 SER A O 1
ATOM 1470 N N . ASP A 1 197 ? -77.447 3.016 90.262 1.00 64.69 197 ASP A N 1
ATOM 1471 C CA . ASP A 1 197 ? -76.569 4.087 89.780 1.00 64.69 197 ASP A CA 1
ATOM 1472 C C . ASP A 1 197 ? -75.084 3.699 89.843 1.00 64.69 197 ASP A C 1
ATOM 1474 O O . ASP A 1 197 ? -74.336 3.943 88.895 1.00 64.69 197 ASP A O 1
ATOM 1478 N N . SER A 1 198 ? -74.646 3.032 90.919 1.00 67.19 198 SER A N 1
ATOM 1479 C CA . SER A 1 198 ? -73.262 2.556 91.045 1.00 67.19 198 SER A CA 1
ATOM 1480 C C . SER A 1 198 ? -72.919 1.528 89.966 1.00 67.19 198 SER A C 1
ATOM 1482 O O . SER A 1 198 ? -71.826 1.577 89.397 1.00 67.19 198 SER A O 1
ATOM 1484 N N . GLN A 1 199 ? -73.865 0.653 89.612 1.00 74.44 199 GLN A N 1
ATOM 1485 C CA . GLN A 1 199 ? -73.676 -0.310 88.527 1.00 74.44 199 GLN A CA 1
ATOM 1486 C C . GLN A 1 199 ? -73.594 0.376 87.154 1.00 74.44 199 GLN A C 1
ATOM 1488 O O . GLN A 1 199 ? -72.724 0.019 86.357 1.00 74.44 199 GLN A O 1
ATOM 1493 N N . GLN A 1 200 ? -74.396 1.417 86.886 1.00 79.25 200 GLN A N 1
ATOM 1494 C CA . GLN A 1 200 ? -74.261 2.204 85.649 1.00 79.25 200 GLN A CA 1
ATOM 1495 C C . GLN A 1 200 ? -72.926 2.960 85.562 1.00 79.25 200 GLN A C 1
ATOM 1497 O O . GLN A 1 200 ? -72.296 2.966 84.500 1.00 79.25 200 GLN A O 1
ATOM 1502 N N . VAL A 1 201 ? -72.434 3.535 86.667 1.00 84.00 201 VAL A N 1
ATOM 1503 C CA . VAL A 1 201 ? -71.102 4.167 86.702 1.00 84.00 201 VAL A CA 1
ATOM 1504 C C . VAL A 1 201 ? -70.007 3.142 86.378 1.00 84.00 201 VAL A C 1
ATOM 1506 O O . VAL A 1 201 ? -69.169 3.405 85.514 1.00 84.00 201 VAL A O 1
ATOM 1509 N N . ILE A 1 202 ? -70.055 1.942 86.966 1.00 82.56 202 ILE A N 1
ATOM 1510 C CA . ILE A 1 202 ? -69.106 0.855 86.663 1.00 82.56 202 ILE A CA 1
ATOM 1511 C C . ILE A 1 202 ? -69.170 0.435 85.183 1.00 82.56 202 ILE A C 1
ATOM 1513 O O . ILE A 1 202 ? -68.125 0.207 84.573 1.00 82.56 202 ILE A O 1
ATOM 1517 N N . ILE A 1 203 ? -70.362 0.359 84.580 1.00 85.44 203 ILE A N 1
ATOM 1518 C CA . ILE A 1 203 ? -70.531 0.036 83.151 1.00 85.44 203 ILE A CA 1
ATOM 1519 C C . ILE A 1 203 ? -69.932 1.137 82.262 1.00 85.44 203 ILE A C 1
ATOM 1521 O O . ILE A 1 203 ? -69.147 0.835 81.365 1.00 85.44 203 ILE A O 1
ATOM 1525 N N . SER A 1 204 ? -70.226 2.413 82.531 1.00 85.50 204 SER A N 1
ATOM 1526 C CA . SER A 1 204 ? -69.676 3.528 81.741 1.00 85.50 204 SER A CA 1
ATOM 1527 C C . SER A 1 204 ? -68.145 3.625 81.818 1.00 85.50 204 SER A C 1
ATOM 1529 O O . SER A 1 204 ? -67.497 3.896 80.806 1.00 85.50 204 SER A O 1
ATOM 1531 N N . LEU A 1 205 ? -67.550 3.332 82.981 1.00 88.62 205 LEU A N 1
ATOM 1532 C CA . LEU A 1 205 ? -66.096 3.254 83.145 1.00 88.62 205 LEU A CA 1
ATOM 1533 C C . LEU A 1 205 ? -65.497 2.057 82.392 1.00 88.62 205 LEU A C 1
ATOM 1535 O O . LEU A 1 205 ? -64.472 2.224 81.738 1.00 88.62 205 LEU A O 1
ATOM 1539 N N . LYS A 1 206 ? -66.141 0.881 82.417 1.00 88.19 206 LYS A N 1
ATOM 1540 C CA . LYS A 1 206 ? -65.705 -0.297 81.640 1.00 88.19 206 LYS A CA 1
ATOM 1541 C C . LYS A 1 206 ? -65.704 -0.029 80.136 1.00 88.19 206 LYS A C 1
ATOM 1543 O O . LYS A 1 206 ? -64.708 -0.324 79.484 1.00 88.19 206 LYS A O 1
ATOM 1548 N N . ASN A 1 207 ? -66.764 0.583 79.605 1.00 90.50 207 ASN A N 1
ATOM 1549 C CA . ASN A 1 207 ? -66.824 0.963 78.191 1.00 90.50 207 ASN A CA 1
ATOM 1550 C C . ASN A 1 207 ? -65.681 1.927 77.837 1.00 90.50 207 ASN A C 1
ATOM 1552 O O . ASN A 1 207 ? -64.980 1.721 76.855 1.00 90.50 207 ASN A O 1
ATOM 1556 N N . LYS A 1 208 ? -65.426 2.929 78.687 1.00 92.62 208 LYS A N 1
ATOM 1557 C CA . LYS A 1 208 ? -64.364 3.914 78.450 1.00 92.62 208 LYS A CA 1
ATOM 1558 C C . LYS A 1 208 ? -62.952 3.325 78.548 1.00 92.62 208 LYS A C 1
ATOM 1560 O O . LYS A 1 208 ? -62.071 3.766 77.818 1.00 92.62 208 LYS A O 1
ATOM 1565 N N . ILE A 1 209 ? -62.743 2.318 79.400 1.00 92.62 209 ILE A N 1
ATOM 1566 C CA . ILE A 1 209 ? -61.504 1.529 79.435 1.00 92.62 209 ILE A CA 1
ATOM 1567 C C . ILE A 1 209 ? -61.347 0.743 78.125 1.00 92.62 209 ILE A C 1
ATOM 1569 O O . ILE A 1 209 ? -60.291 0.840 77.510 1.00 92.62 209 ILE A O 1
ATOM 1573 N N . ASN A 1 210 ? -62.399 0.068 77.644 1.00 93.38 210 ASN A N 1
ATOM 1574 C CA . ASN A 1 210 ? -62.373 -0.653 76.365 1.00 93.38 210 ASN A CA 1
ATOM 1575 C C . ASN A 1 210 ? -62.051 0.283 75.182 1.00 93.38 210 ASN A C 1
ATOM 1577 O O . ASN A 1 210 ? -61.155 -0.016 74.398 1.00 93.38 210 ASN A O 1
ATOM 1581 N N . ASP A 1 211 ? -62.703 1.449 75.092 1.00 93.19 211 ASP A N 1
ATOM 1582 C CA . ASP A 1 211 ? -62.412 2.471 74.070 1.00 93.19 211 ASP A CA 1
ATOM 1583 C C . ASP A 1 211 ? -60.934 2.912 74.103 1.00 93.19 211 ASP A C 1
ATOM 1585 O O . ASP A 1 211 ? -60.298 3.116 73.064 1.00 93.19 211 ASP A O 1
ATOM 1589 N N . GLN A 1 212 ? -60.364 3.068 75.304 1.00 93.31 212 GLN A N 1
ATOM 1590 C CA . GLN A 1 212 ? -58.959 3.434 75.487 1.00 93.31 212 GLN A CA 1
ATOM 1591 C C . GLN A 1 212 ? -58.009 2.281 75.131 1.00 93.31 212 GLN A C 1
ATOM 1593 O O . GLN A 1 212 ? -56.968 2.529 74.520 1.00 93.31 212 GLN A O 1
ATOM 1598 N N . GLU A 1 213 ? -58.360 1.032 75.439 1.00 92.38 213 GLU A N 1
ATOM 1599 C CA . GLU A 1 213 ? -57.602 -0.149 75.018 1.00 92.38 213 GLU A CA 1
ATOM 1600 C C . GLU A 1 213 ? -57.633 -0.327 73.491 1.00 92.38 213 GLU A C 1
ATOM 1602 O O . GLU A 1 213 ? -56.583 -0.564 72.894 1.00 92.38 213 GLU A O 1
ATOM 1607 N N . GLU A 1 214 ? -58.769 -0.104 72.822 1.00 94.81 214 GLU A N 1
ATOM 1608 C CA . GLU A 1 214 ? -58.861 -0.115 71.353 1.00 94.81 214 GLU A CA 1
ATOM 1609 C C . GLU A 1 214 ? -58.031 1.003 70.700 1.00 94.81 214 GLU A C 1
ATOM 1611 O O . GLU A 1 214 ? -57.334 0.763 69.704 1.00 94.81 214 GLU A O 1
ATOM 1616 N N . GLN A 1 215 ? -58.011 2.211 71.279 1.00 96.00 215 GLN A N 1
ATOM 1617 C CA . GLN A 1 215 ? -57.105 3.278 70.832 1.00 96.00 215 GLN A CA 1
ATOM 1618 C C . GLN A 1 215 ? -55.630 2.894 71.019 1.00 96.00 215 GLN A C 1
ATOM 1620 O O . GLN A 1 215 ? -54.823 3.099 70.107 1.00 96.00 215 GLN A O 1
ATOM 1625 N N . ILE A 1 216 ? -55.265 2.294 72.156 1.00 94.62 216 ILE A N 1
ATOM 1626 C CA . ILE A 1 216 ? -53.899 1.824 72.426 1.00 94.62 216 ILE A CA 1
ATOM 1627 C C . ILE A 1 216 ? -53.498 0.720 71.437 1.00 94.62 216 ILE A C 1
ATOM 1629 O O . ILE A 1 216 ? -52.430 0.814 70.832 1.00 94.62 216 ILE A O 1
ATOM 1633 N N . GLN A 1 217 ? -54.356 -0.274 71.187 1.00 95.38 217 GLN A N 1
ATOM 1634 C CA . GLN A 1 217 ? -54.116 -1.326 70.190 1.00 95.38 217 GLN A CA 1
ATOM 1635 C C . GLN A 1 217 ? -53.960 -0.749 68.776 1.00 95.38 217 GLN A C 1
ATOM 1637 O O . GLN A 1 217 ? -53.056 -1.146 68.036 1.00 95.38 217 GLN A O 1
ATOM 1642 N N . THR A 1 218 ? -54.776 0.244 68.414 1.00 95.12 218 THR A N 1
ATOM 1643 C CA . THR A 1 218 ? -54.691 0.941 67.121 1.00 95.12 218 THR A CA 1
ATOM 1644 C C . THR A 1 218 ? -53.373 1.711 66.976 1.00 95.12 218 THR A C 1
ATOM 1646 O O . THR A 1 218 ? -52.723 1.635 65.931 1.00 95.12 218 THR A O 1
ATOM 1649 N N . LEU A 1 219 ? -52.917 2.397 68.030 1.00 95.44 219 LEU A N 1
ATOM 1650 C CA . LEU A 1 219 ? -51.628 3.098 68.054 1.00 95.44 219 LEU A CA 1
ATOM 1651 C C . LEU A 1 219 ? -50.429 2.134 68.037 1.00 95.44 219 LEU A C 1
ATOM 1653 O O . LEU A 1 219 ? -49.437 2.410 67.359 1.00 95.44 219 LEU A O 1
ATOM 1657 N N . ILE A 1 220 ? -50.520 0.990 68.724 1.00 94.88 220 ILE A N 1
ATOM 1658 C CA . ILE A 1 220 ? -49.513 -0.083 68.684 1.00 94.88 220 ILE A CA 1
ATOM 1659 C C . ILE A 1 220 ? -49.428 -0.680 67.277 1.00 94.88 220 ILE A C 1
ATOM 1661 O O . ILE A 1 220 ? -48.324 -0.830 66.749 1.00 94.88 220 ILE A O 1
ATOM 1665 N N . LYS A 1 221 ? -50.571 -0.976 66.642 1.00 95.81 221 LYS A N 1
ATOM 1666 C CA . LYS A 1 221 ? -50.610 -1.442 65.252 1.00 95.81 221 LYS A CA 1
ATOM 1667 C C . LYS A 1 221 ? -49.975 -0.411 64.322 1.00 95.81 221 LYS A C 1
ATOM 1669 O O . LYS A 1 221 ? -49.033 -0.754 63.621 1.00 95.81 221 LYS A O 1
ATOM 1674 N N . LYS A 1 222 ? -50.386 0.859 64.394 1.00 96.81 222 LYS A N 1
ATOM 1675 C CA . LYS A 1 222 ? -49.801 1.925 63.570 1.00 96.81 222 LYS A CA 1
ATOM 1676 C C . LYS A 1 222 ? -48.279 2.031 63.744 1.00 96.81 222 LYS A C 1
ATOM 1678 O O . LYS A 1 222 ? -47.568 2.089 62.749 1.00 96.81 222 LYS A O 1
ATOM 1683 N N . ARG A 1 223 ? -47.759 1.981 64.980 1.00 95.88 223 ARG A N 1
ATOM 1684 C CA . ARG A 1 223 ? -46.303 1.969 65.232 1.00 95.88 223 ARG A CA 1
ATOM 1685 C C . ARG A 1 223 ? -45.596 0.742 64.646 1.00 95.88 223 ARG A C 1
ATOM 1687 O O . ARG A 1 223 ? -44.455 0.876 64.215 1.00 95.88 223 ARG A O 1
ATOM 1694 N N . ARG A 1 224 ? -46.240 -0.432 64.620 1.00 95.38 224 ARG A N 1
ATOM 1695 C CA . ARG A 1 224 ? -45.708 -1.635 63.955 1.00 95.38 224 ARG A CA 1
ATOM 1696 C C . ARG A 1 224 ? -45.645 -1.431 62.440 1.00 95.38 224 ARG A C 1
ATOM 1698 O O . ARG A 1 224 ? -44.583 -1.614 61.856 1.00 95.38 224 ARG A O 1
ATOM 1705 N N . ASP A 1 225 ? -46.748 -0.989 61.845 1.00 95.88 225 ASP A N 1
ATOM 1706 C CA . ASP A 1 225 ? -46.880 -0.768 60.403 1.00 95.88 225 ASP A CA 1
ATOM 1707 C C . ASP A 1 225 ? -45.903 0.327 59.913 1.00 95.88 225 ASP A C 1
ATOM 1709 O O . ASP A 1 225 ? -45.315 0.212 58.840 1.00 95.88 225 ASP A O 1
ATOM 1713 N N . ASP A 1 226 ? -45.687 1.386 60.703 1.00 96.25 226 ASP A N 1
ATOM 1714 C CA . ASP A 1 226 ? -44.734 2.463 60.395 1.00 96.25 226 ASP A CA 1
ATOM 1715 C C . ASP A 1 226 ? -43.261 2.026 60.581 1.00 96.25 226 ASP A C 1
ATOM 1717 O O . ASP A 1 226 ? -42.401 2.425 59.795 1.00 96.25 226 ASP A O 1
ATOM 1721 N N . LEU A 1 227 ? -42.961 1.146 61.548 1.00 96.88 227 LEU A N 1
ATOM 1722 C CA . LEU A 1 227 ? -41.636 0.522 61.702 1.00 96.88 227 LEU A CA 1
ATOM 1723 C C . LEU A 1 227 ? -41.306 -0.439 60.544 1.00 96.88 227 LEU A C 1
ATOM 1725 O O . LEU A 1 227 ? -40.147 -0.554 60.148 1.00 96.88 227 LEU A O 1
ATOM 1729 N N . GLU A 1 228 ? -42.304 -1.133 59.998 1.00 96.25 228 GLU A N 1
ATOM 1730 C CA . GLU A 1 228 ? -42.133 -2.019 58.842 1.00 96.25 228 GLU A CA 1
ATOM 1731 C C . GLU A 1 228 ? -41.828 -1.217 57.566 1.00 96.25 228 GLU A C 1
ATOM 1733 O O . GLU A 1 228 ? -40.848 -1.504 56.878 1.00 96.25 228 GLU A O 1
ATOM 1738 N N . LYS A 1 229 ? -42.565 -0.121 57.322 1.00 97.00 229 LYS A N 1
ATOM 1739 C CA . LYS A 1 229 ? -42.268 0.838 56.237 1.00 97.00 229 LYS A CA 1
ATOM 1740 C C . LYS A 1 229 ? -40.860 1.425 56.344 1.00 97.00 229 LYS A C 1
ATOM 1742 O O . LYS A 1 229 ? -40.209 1.613 55.320 1.00 97.00 229 LYS A O 1
ATOM 1747 N N . LEU A 1 230 ? -40.378 1.708 57.558 1.00 97.00 230 LEU A N 1
ATOM 1748 C CA . LEU A 1 230 ? -39.025 2.232 57.763 1.00 97.00 230 LEU A CA 1
ATOM 1749 C C . LEU A 1 230 ? -37.952 1.222 57.321 1.00 97.00 230 LEU A C 1
ATOM 1751 O O . LEU A 1 230 ? -37.010 1.605 56.633 1.00 97.00 230 LEU A O 1
ATOM 1755 N N . LYS A 1 231 ? -38.134 -0.070 57.620 1.00 96.56 231 LYS A N 1
ATOM 1756 C CA . LYS A 1 231 ? -37.235 -1.143 57.152 1.00 96.56 231 LYS A CA 1
ATOM 1757 C C . LYS A 1 231 ? -37.282 -1.321 55.632 1.00 96.56 231 LYS A C 1
ATOM 1759 O O . LYS A 1 231 ? -36.244 -1.535 55.010 1.00 96.56 231 LYS A O 1
ATOM 1764 N N . GLU A 1 232 ? -38.464 -1.212 55.024 1.00 96.62 232 GLU A N 1
ATOM 1765 C CA . GLU A 1 232 ? -38.625 -1.244 53.562 1.00 96.62 232 GLU A CA 1
ATOM 1766 C C . GLU A 1 232 ? -37.908 -0.051 52.896 1.00 96.62 232 GLU A C 1
ATOM 1768 O O . GLU A 1 232 ? -37.224 -0.202 51.881 1.00 96.62 232 GLU A O 1
ATOM 1773 N N . PHE A 1 233 ? -37.979 1.134 53.512 1.00 96.50 233 PHE A N 1
ATOM 1774 C CA . PHE A 1 233 ? -37.252 2.327 53.076 1.00 96.50 233 PHE A CA 1
ATOM 1775 C C . PHE A 1 233 ? -35.727 2.174 53.215 1.00 96.50 233 PHE A C 1
ATOM 1777 O O . PHE A 1 233 ? -34.989 2.490 52.284 1.00 96.50 233 PHE A O 1
ATOM 1784 N N . GLU A 1 234 ? -35.228 1.634 54.329 1.00 97.12 234 GLU A N 1
ATOM 1785 C CA . GLU A 1 234 ? -33.796 1.344 54.507 1.00 97.12 234 GLU A CA 1
ATOM 1786 C C . GLU A 1 234 ? -33.289 0.312 53.485 1.00 97.12 234 GLU A C 1
ATOM 1788 O O . GLU A 1 234 ? -32.218 0.486 52.894 1.00 97.12 234 GLU A O 1
ATOM 1793 N N . ARG A 1 235 ? -34.085 -0.729 53.211 1.00 97.19 235 ARG A N 1
ATOM 1794 C CA . ARG A 1 235 ? -33.782 -1.763 52.212 1.00 97.19 235 ARG A CA 1
ATOM 1795 C C . ARG A 1 235 ? -33.717 -1.201 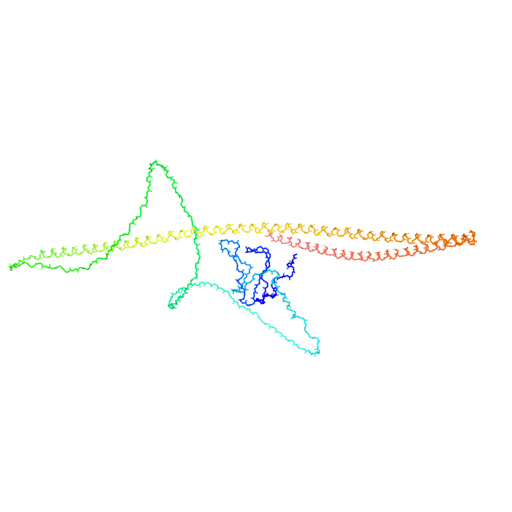50.792 1.00 97.19 235 ARG A C 1
ATOM 1797 O O . ARG A 1 235 ? -32.766 -1.490 50.064 1.00 97.19 235 ARG A O 1
ATOM 1804 N N . THR A 1 236 ? -34.706 -0.403 50.398 1.00 96.06 236 THR A N 1
ATOM 1805 C CA . THR A 1 236 ? -34.760 0.215 49.063 1.00 96.06 236 THR A CA 1
ATOM 1806 C C . THR A 1 236 ? -33.695 1.301 48.889 1.00 96.06 236 THR A C 1
ATOM 1808 O O . THR A 1 236 ? -33.098 1.397 47.817 1.00 96.06 236 THR A O 1
ATOM 1811 N N . LYS A 1 237 ? -33.347 2.041 49.951 1.00 97.88 237 LYS A N 1
ATOM 1812 C CA . LYS A 1 237 ? -32.194 2.954 49.960 1.00 97.88 237 LYS A CA 1
ATOM 1813 C C . LYS A 1 237 ? -30.872 2.217 49.712 1.00 97.88 237 LYS A C 1
ATOM 1815 O O . LYS A 1 237 ? -30.096 2.647 48.864 1.00 97.88 237 LYS A O 1
ATOM 1820 N N . LEU A 1 238 ? -30.631 1.086 50.381 1.00 97.88 238 LEU A N 1
ATOM 1821 C CA . LEU A 1 238 ? -29.416 0.288 50.163 1.00 97.88 238 LEU A CA 1
ATOM 1822 C C . LEU A 1 238 ? -29.313 -0.231 48.716 1.00 97.88 238 LEU A C 1
ATOM 1824 O O . LEU A 1 238 ? -28.229 -0.227 48.133 1.00 97.88 238 LEU A O 1
ATOM 1828 N N . GLN A 1 239 ? -30.437 -0.633 48.114 1.00 97.31 239 GLN A N 1
ATOM 1829 C CA . GLN A 1 239 ? -30.490 -1.012 46.696 1.00 97.31 239 GLN A CA 1
ATOM 1830 C C . GLN A 1 239 ? -30.190 0.174 45.766 1.00 97.31 239 GLN A C 1
ATOM 1832 O O . GLN A 1 239 ? -29.491 0.006 44.767 1.00 97.31 239 GLN A O 1
ATOM 1837 N N . LEU A 1 240 ? -30.674 1.376 46.093 1.00 97.31 240 LEU A N 1
ATOM 1838 C CA . LEU A 1 240 ? -30.389 2.587 45.325 1.00 97.31 240 LEU A CA 1
ATOM 1839 C C . LEU A 1 240 ? -28.892 2.939 45.353 1.00 97.31 240 LEU A C 1
ATOM 1841 O O . LEU A 1 240 ? -28.324 3.206 44.295 1.00 97.31 240 LEU A O 1
ATOM 1845 N N . ASP A 1 241 ? -28.241 2.883 46.516 1.00 97.44 241 ASP A N 1
ATOM 1846 C CA . ASP A 1 241 ? -26.804 3.169 46.651 1.00 97.44 241 ASP A CA 1
ATOM 1847 C C . ASP A 1 241 ? -25.942 2.139 45.883 1.00 97.44 241 ASP A C 1
ATOM 1849 O O . ASP A 1 241 ? -24.965 2.501 45.215 1.00 97.44 241 ASP A O 1
ATOM 1853 N N . GLN A 1 242 ? -26.343 0.860 45.880 1.00 97.75 242 GLN A N 1
ATOM 1854 C CA . GLN A 1 242 ? -25.725 -0.183 45.046 1.00 97.75 242 GLN A CA 1
ATOM 1855 C C . GLN A 1 242 ? -25.879 0.115 43.546 1.00 97.75 242 GLN A C 1
ATOM 1857 O O . GLN A 1 242 ? -24.897 0.084 42.805 1.00 97.75 242 GLN A O 1
ATOM 1862 N N . LEU A 1 243 ? -27.086 0.463 43.087 1.00 96.94 243 LEU A N 1
ATOM 1863 C CA . LEU A 1 243 ? -27.347 0.802 41.683 1.00 96.94 243 LEU A CA 1
ATOM 1864 C C . LEU A 1 243 ? -26.618 2.080 41.236 1.00 96.94 243 LEU A C 1
ATOM 1866 O O . LEU A 1 243 ? -26.140 2.142 40.103 1.00 96.94 243 LEU A O 1
ATOM 1870 N N . GLN A 1 244 ? -26.475 3.082 42.110 1.00 96.88 244 GLN A N 1
ATOM 1871 C CA . GLN A 1 244 ? -25.657 4.269 41.835 1.00 96.88 244 GLN A CA 1
ATOM 1872 C C . GLN A 1 244 ? -24.167 3.929 41.700 1.00 96.88 244 GLN A C 1
ATOM 1874 O O . GLN A 1 244 ? -23.487 4.501 40.845 1.00 96.88 244 GLN A O 1
ATOM 1879 N N . THR A 1 245 ? -23.670 2.986 42.504 1.00 97.44 245 THR A N 1
ATOM 1880 C CA . THR A 1 245 ? -22.280 2.514 42.438 1.00 97.44 245 THR A CA 1
ATOM 1881 C C . THR A 1 245 ? -22.024 1.772 41.124 1.00 97.44 245 THR A C 1
ATOM 1883 O O . THR A 1 245 ? -21.177 2.207 40.345 1.00 97.44 245 THR A O 1
ATOM 1886 N N . TYR A 1 246 ? -22.848 0.771 40.786 1.00 97.25 246 TYR A N 1
ATOM 1887 C CA . TYR A 1 246 ? -22.761 0.063 39.500 1.00 97.25 246 TYR A CA 1
ATOM 1888 C C . TYR A 1 246 ? -22.912 0.991 38.288 1.00 97.25 246 TYR A C 1
ATOM 1890 O O . TYR A 1 246 ? -22.236 0.806 37.272 1.00 97.25 246 TYR A O 1
ATOM 1898 N N . LYS A 1 247 ? -23.770 2.019 38.375 1.00 97.94 247 LYS A N 1
ATOM 1899 C CA . LYS A 1 247 ? -23.886 3.046 37.331 1.00 97.94 247 LYS A CA 1
ATOM 1900 C C . LYS A 1 247 ? -22.558 3.782 37.133 1.00 97.94 247 LYS A C 1
ATOM 1902 O O . LYS A 1 247 ? -22.141 3.939 35.988 1.00 97.94 247 LYS A O 1
ATOM 1907 N N . ARG A 1 248 ? -21.890 4.205 38.213 1.00 97.75 248 ARG A N 1
ATOM 1908 C CA . ARG A 1 248 ? -20.601 4.912 38.144 1.00 97.75 248 ARG A CA 1
ATOM 1909 C C . ARG A 1 248 ? -19.511 4.033 37.530 1.00 97.75 248 ARG A C 1
ATOM 1911 O O . ARG A 1 248 ? -18.913 4.443 36.542 1.00 97.75 248 ARG A O 1
ATOM 1918 N N . GLU A 1 249 ? -19.348 2.808 38.029 1.00 98.00 249 GLU A N 1
ATOM 1919 C CA . GLU A 1 249 ? -18.400 1.815 37.493 1.00 98.00 249 GLU A CA 1
ATOM 1920 C C . GLU A 1 249 ? -18.627 1.556 35.993 1.00 98.00 249 GLU A C 1
ATOM 1922 O O . GLU A 1 249 ? -17.685 1.505 35.200 1.00 98.00 249 GLU A O 1
ATOM 1927 N N . THR A 1 250 ? -19.892 1.445 35.575 1.00 95.50 250 THR A N 1
ATOM 1928 C CA . THR A 1 250 ? -20.259 1.252 34.164 1.00 95.50 250 THR A CA 1
ATOM 1929 C C . THR A 1 250 ? -19.921 2.485 33.320 1.00 95.50 250 THR A C 1
ATOM 1931 O O . THR A 1 250 ? -19.382 2.343 32.224 1.00 95.50 250 THR A O 1
ATOM 1934 N N . GLN A 1 251 ? -20.190 3.699 33.816 1.00 97.44 251 GLN A N 1
ATOM 1935 C CA . GLN A 1 251 ? -19.848 4.947 33.121 1.00 97.44 251 GLN A CA 1
ATOM 1936 C C . GLN A 1 251 ? -18.327 5.146 32.998 1.00 97.44 251 GLN A C 1
ATOM 1938 O O . GLN A 1 251 ? -17.849 5.558 31.940 1.00 97.44 251 GLN A O 1
ATOM 1943 N N . GLU A 1 252 ? -17.560 4.805 34.034 1.00 97.88 252 GLU A N 1
ATOM 1944 C CA . GLU A 1 252 ? -16.093 4.822 34.011 1.00 97.88 252 GLU A CA 1
ATOM 1945 C C . GLU A 1 252 ? -15.544 3.798 33.007 1.00 97.88 252 GLU A C 1
ATOM 1947 O O . GLU A 1 252 ? -14.716 4.149 32.166 1.00 97.88 252 GLU A O 1
ATOM 1952 N N . ARG A 1 253 ? -16.083 2.571 32.986 1.00 97.50 253 ARG A N 1
ATOM 1953 C CA . ARG A 1 253 ? -15.681 1.534 32.022 1.00 97.50 253 ARG A CA 1
ATOM 1954 C C . ARG A 1 253 ? -16.031 1.885 30.572 1.00 97.50 253 ARG A C 1
ATOM 1956 O O . ARG A 1 253 ? -15.255 1.571 29.673 1.00 97.50 253 ARG A O 1
ATOM 1963 N N . ILE A 1 254 ? -17.154 2.567 30.332 1.00 97.31 254 ILE A N 1
ATOM 1964 C CA . ILE A 1 254 ? -17.500 3.125 29.013 1.00 97.31 254 ILE A CA 1
ATOM 1965 C C . ILE A 1 254 ? -16.477 4.194 28.601 1.00 97.31 254 ILE A C 1
ATOM 1967 O O . ILE A 1 254 ? -15.991 4.166 27.472 1.00 97.31 254 ILE A O 1
ATOM 1971 N N . LYS A 1 255 ? -16.095 5.096 29.516 1.00 98.00 255 LYS A N 1
ATOM 1972 C CA . LYS A 1 255 ? -15.082 6.131 29.255 1.00 98.00 255 LYS A CA 1
ATOM 1973 C C . LYS A 1 255 ? -13.704 5.526 28.959 1.00 98.00 255 LYS A C 1
ATOM 1975 O O . LYS A 1 255 ? -13.048 5.950 28.013 1.00 98.00 255 LYS A O 1
ATOM 1980 N N . GLU A 1 256 ? -13.283 4.507 29.710 1.00 97.88 256 GLU A N 1
ATOM 1981 C CA . GLU A 1 256 ? -12.053 3.760 29.419 1.00 97.88 256 GLU A CA 1
ATOM 1982 C C . GLU A 1 256 ? -12.066 3.122 28.027 1.00 97.88 256 GLU A C 1
ATOM 1984 O O . GLU A 1 256 ? -11.072 3.207 27.308 1.00 97.88 256 GLU A O 1
ATOM 1989 N N . LEU A 1 257 ? -13.167 2.459 27.657 1.00 97.62 257 LEU A N 1
ATOM 1990 C CA . LEU A 1 257 ? -13.303 1.808 26.354 1.00 97.62 257 LEU A CA 1
ATOM 1991 C C . LEU A 1 257 ? -13.284 2.831 25.214 1.00 97.62 257 LEU A C 1
ATOM 1993 O O . LEU A 1 257 ? -12.608 2.596 24.218 1.00 97.62 257 LEU A O 1
ATOM 1997 N N . ASN A 1 258 ? -13.940 3.982 25.381 1.00 97.00 258 ASN A N 1
ATOM 1998 C CA . ASN A 1 258 ? -13.901 5.071 24.404 1.00 97.00 258 ASN A CA 1
ATOM 1999 C C . ASN A 1 258 ? -12.478 5.628 24.222 1.00 97.00 258 ASN A C 1
ATOM 2001 O O . ASN A 1 258 ? -12.027 5.805 23.094 1.00 97.00 258 ASN A O 1
ATOM 2005 N N . ASN A 1 259 ? -11.747 5.853 25.318 1.00 97.69 259 ASN A N 1
ATOM 2006 C CA . ASN A 1 259 ? -10.357 6.313 25.255 1.00 97.69 259 ASN A CA 1
ATOM 2007 C C . ASN A 1 259 ? -9.443 5.281 24.566 1.00 97.69 259 ASN A C 1
ATOM 2009 O O . ASN A 1 259 ? -8.615 5.651 23.739 1.00 97.69 259 ASN A O 1
ATOM 2013 N N . LYS A 1 260 ? -9.611 3.986 24.874 1.00 97.31 260 LYS A N 1
ATOM 2014 C CA . LYS A 1 260 ? -8.861 2.888 24.235 1.00 97.31 260 LYS A CA 1
ATOM 2015 C C . LYS A 1 260 ? -9.179 2.781 22.740 1.00 97.31 260 LYS A C 1
ATOM 2017 O O . LYS A 1 260 ? -8.259 2.618 21.948 1.00 97.31 260 LYS A O 1
ATOM 2022 N N . PHE A 1 261 ? -10.446 2.942 22.354 1.00 96.88 261 PHE A N 1
ATOM 2023 C CA . PHE A 1 261 ? -10.866 2.981 20.951 1.00 96.88 261 PHE A CA 1
ATOM 2024 C C . PHE A 1 261 ? -10.192 4.135 20.194 1.00 96.88 261 PHE A C 1
ATOM 2026 O O . PHE A 1 261 ? -9.549 3.893 19.180 1.00 96.88 261 PHE A O 1
ATOM 2033 N N . GLN A 1 262 ? -10.244 5.361 20.729 1.00 97.44 262 GLN A N 1
ATOM 2034 C CA . GLN A 1 262 ? -9.595 6.532 20.120 1.00 97.44 262 GLN A CA 1
ATOM 2035 C C . GLN A 1 262 ? -8.067 6.379 20.020 1.00 97.44 262 GLN A C 1
ATOM 2037 O O . GLN A 1 262 ? -7.466 6.802 19.035 1.00 97.44 262 GLN A O 1
ATOM 2042 N N . GLN A 1 263 ? -7.429 5.740 21.007 1.00 97.44 263 GLN A N 1
ATOM 2043 C CA . GLN A 1 263 ? -5.997 5.442 20.955 1.00 97.44 263 GLN A CA 1
ATOM 2044 C C . GLN A 1 263 ? -5.661 4.433 19.843 1.00 97.44 263 GLN A C 1
ATOM 2046 O O . GLN A 1 263 ? -4.708 4.652 19.098 1.00 97.44 263 GLN A O 1
ATOM 2051 N N . GLN A 1 264 ? -6.453 3.366 19.693 1.00 96.00 264 GLN A N 1
ATOM 2052 C CA . GLN A 1 264 ? -6.273 2.384 18.616 1.00 96.00 264 GLN A CA 1
ATOM 2053 C C . GLN A 1 264 ? -6.589 2.967 17.232 1.00 96.00 264 GLN A C 1
ATOM 2055 O O . GLN A 1 264 ? -5.911 2.637 16.265 1.00 96.00 264 GLN A O 1
ATOM 2060 N N . GLU A 1 265 ? -7.574 3.859 17.126 1.00 97.62 265 GLU A N 1
ATOM 2061 C CA . GLU A 1 265 ? -7.890 4.595 15.897 1.00 97.62 265 GLU A CA 1
ATOM 2062 C C . GLU A 1 265 ? -6.725 5.508 15.473 1.00 97.62 265 GLU A C 1
ATOM 2064 O O . GLU A 1 265 ? -6.338 5.511 14.303 1.00 97.62 265 GLU A O 1
ATOM 2069 N N . HIS A 1 266 ? -6.096 6.210 16.426 1.00 97.38 266 HIS A N 1
ATOM 2070 C CA . HIS A 1 266 ? -4.882 6.991 16.173 1.00 97.38 266 HIS A CA 1
ATOM 2071 C C . HIS A 1 266 ? -3.699 6.108 15.752 1.00 97.38 266 HIS A C 1
ATOM 2073 O O . HIS A 1 266 ? -3.023 6.427 14.778 1.00 97.38 266 HIS A O 1
ATOM 2079 N N . GLU A 1 267 ? -3.445 4.998 16.452 1.00 97.75 267 GLU A N 1
ATOM 2080 C CA . GLU A 1 267 ? -2.351 4.069 16.131 1.00 97.75 267 GLU A CA 1
ATOM 2081 C C . GLU A 1 267 ? -2.533 3.444 14.736 1.00 97.75 267 GLU A C 1
ATOM 2083 O O . GLU A 1 267 ? -1.604 3.450 13.930 1.00 97.75 267 GLU A O 1
ATOM 2088 N N . LEU A 1 268 ? -3.752 3.009 14.394 1.00 96.25 268 LEU A N 1
ATOM 2089 C CA . LEU A 1 268 ? -4.094 2.517 13.056 1.00 96.25 268 LEU A CA 1
ATOM 2090 C C . LEU A 1 268 ? -3.910 3.589 11.977 1.00 96.25 268 LEU A C 1
ATOM 2092 O O . LEU A 1 268 ? -3.411 3.272 10.894 1.00 96.25 268 LEU A O 1
ATOM 2096 N N . LYS A 1 269 ? -4.285 4.845 12.256 1.00 97.81 269 LYS A N 1
ATOM 2097 C CA . LYS A 1 269 ? -4.051 5.959 11.332 1.00 97.81 269 LYS A CA 1
ATOM 2098 C C . LYS A 1 269 ? -2.555 6.210 11.143 1.00 97.81 269 LYS A C 1
ATOM 2100 O O . LYS A 1 269 ? -2.091 6.207 10.013 1.00 97.81 269 LYS A O 1
ATOM 2105 N N . GLU A 1 270 ? -1.787 6.354 12.218 1.00 97.88 270 GLU A N 1
ATOM 2106 C CA . GLU A 1 270 ? -0.343 6.607 12.153 1.00 97.88 270 GLU A CA 1
ATOM 2107 C C . GLU A 1 270 ? 0.407 5.471 11.429 1.00 97.88 270 GLU A C 1
ATOM 2109 O O . GLU A 1 270 ? 1.328 5.715 10.648 1.00 97.88 270 GLU A O 1
ATOM 2114 N N . THR A 1 271 ? -0.007 4.216 11.631 1.00 95.12 271 THR A N 1
ATOM 2115 C CA . THR A 1 271 ? 0.494 3.066 10.867 1.00 95.12 271 THR A CA 1
ATOM 2116 C C . THR A 1 271 ? 0.105 3.145 9.389 1.00 95.12 271 THR A C 1
ATOM 2118 O O . THR A 1 271 ? 0.944 2.873 8.531 1.00 95.12 271 THR A O 1
ATOM 2121 N N . ARG A 1 272 ? -1.134 3.535 9.063 1.00 96.19 272 ARG A N 1
ATOM 2122 C CA . ARG A 1 272 ? -1.594 3.711 7.676 1.00 96.19 272 ARG A CA 1
ATOM 2123 C C . ARG A 1 272 ? -0.836 4.829 6.960 1.00 96.19 272 ARG A C 1
ATOM 2125 O O . ARG A 1 272 ? -0.399 4.605 5.836 1.00 96.19 272 ARG A O 1
ATOM 2132 N N . ASP A 1 273 ? -0.641 5.967 7.619 1.00 97.44 273 ASP A N 1
ATOM 2133 C CA . ASP A 1 273 ? 0.051 7.139 7.076 1.00 97.44 273 ASP A CA 1
ATOM 2134 C C . ASP A 1 273 ? 1.534 6.810 6.774 1.00 97.44 273 ASP A C 1
ATOM 2136 O O . ASP A 1 273 ? 2.073 7.214 5.740 1.00 97.44 273 ASP A O 1
ATOM 2140 N N . LYS A 1 274 ? 2.175 5.971 7.606 1.00 97.75 274 LYS A N 1
ATOM 2141 C CA . LYS A 1 274 ? 3.506 5.389 7.325 1.00 97.75 274 LYS A CA 1
ATOM 2142 C C . LYS A 1 274 ? 3.491 4.430 6.132 1.00 97.75 274 LYS A C 1
ATOM 2144 O O . LYS A 1 274 ? 4.401 4.475 5.312 1.00 97.75 274 LYS A O 1
ATOM 2149 N N . PHE A 1 275 ? 2.474 3.572 6.004 1.00 97.31 275 PHE A N 1
ATOM 2150 C CA . PHE A 1 275 ? 2.346 2.678 4.845 1.00 97.31 275 PHE A CA 1
ATOM 2151 C C . PHE A 1 275 ? 2.095 3.428 3.530 1.00 97.31 275 PHE A C 1
ATOM 2153 O O . PHE A 1 275 ? 2.562 2.961 2.493 1.00 97.31 275 PHE A O 1
ATOM 2160 N N . THR A 1 276 ? 1.401 4.571 3.545 1.00 96.75 276 THR A N 1
ATOM 2161 C CA . THR A 1 276 ? 1.307 5.440 2.360 1.00 96.75 276 THR A CA 1
ATOM 2162 C C . THR A 1 276 ? 2.648 6.089 2.044 1.00 96.75 276 THR A C 1
ATOM 2164 O O . THR A 1 276 ? 3.115 5.920 0.928 1.00 96.75 276 THR A O 1
ATOM 2167 N N . ALA A 1 277 ? 3.343 6.675 3.027 1.00 97.81 277 ALA A N 1
ATOM 2168 C CA . ALA A 1 277 ? 4.664 7.268 2.795 1.00 97.81 277 ALA A CA 1
ATOM 2169 C C . ALA A 1 277 ? 5.678 6.264 2.204 1.00 97.81 277 ALA A C 1
ATOM 2171 O O . ALA A 1 277 ? 6.382 6.593 1.255 1.00 97.81 277 ALA A O 1
ATOM 2172 N N . TYR A 1 278 ? 5.700 5.017 2.697 1.00 97.31 278 TYR A N 1
ATOM 2173 C CA . TYR A 1 278 ? 6.525 3.959 2.101 1.00 97.31 278 TYR A CA 1
ATOM 2174 C C . TYR A 1 278 ? 6.063 3.545 0.697 1.00 97.31 278 TYR A C 1
ATOM 2176 O O . TYR A 1 278 ? 6.904 3.239 -0.139 1.00 97.31 278 TYR A O 1
ATOM 2184 N N . ARG A 1 279 ? 4.756 3.517 0.402 1.00 97.94 279 ARG A N 1
ATOM 2185 C CA . ARG A 1 279 ? 4.269 3.271 -0.968 1.00 97.94 279 ARG A CA 1
ATOM 2186 C C . ARG A 1 279 ? 4.751 4.362 -1.922 1.00 97.94 279 ARG A C 1
ATOM 2188 O O . ARG A 1 279 ? 5.170 4.035 -3.027 1.00 97.94 279 ARG A O 1
ATOM 2195 N N . ASP A 1 280 ? 4.671 5.615 -1.496 1.00 97.25 280 ASP A N 1
ATOM 2196 C CA . ASP A 1 280 ? 5.008 6.766 -2.328 1.00 97.25 280 ASP A CA 1
ATOM 2197 C C . ASP A 1 280 ? 6.532 6.803 -2.580 1.00 97.25 280 ASP A C 1
ATOM 2199 O O . ASP A 1 280 ? 6.963 6.946 -3.721 1.00 97.25 280 ASP A O 1
ATOM 2203 N N . GLU A 1 281 ? 7.354 6.506 -1.561 1.00 97.69 281 GLU A N 1
ATOM 2204 C CA . GLU A 1 281 ? 8.804 6.283 -1.714 1.00 97.69 281 GLU A CA 1
ATOM 2205 C C . GLU A 1 281 ? 9.123 5.116 -2.670 1.00 97.69 281 GLU A C 1
ATOM 2207 O O . GLU A 1 281 ? 10.046 5.217 -3.480 1.00 97.69 281 GLU A O 1
ATOM 2212 N N . MET A 1 282 ? 8.362 4.015 -2.623 1.00 97.25 282 MET A N 1
ATOM 2213 C CA . MET A 1 282 ? 8.550 2.902 -3.562 1.00 97.25 282 MET A CA 1
ATOM 2214 C C . MET A 1 282 ? 8.190 3.291 -5.002 1.00 97.25 282 MET A C 1
ATOM 2216 O O . MET A 1 282 ? 8.945 2.936 -5.906 1.00 97.25 282 MET A O 1
ATOM 2220 N N . ALA A 1 283 ? 7.128 4.070 -5.228 1.00 97.31 283 ALA A N 1
ATOM 2221 C CA . ALA A 1 283 ? 6.795 4.591 -6.558 1.00 97.31 283 ALA A CA 1
ATOM 2222 C C . ALA A 1 283 ? 7.903 5.519 -7.104 1.00 97.31 283 ALA A C 1
ATOM 2224 O O . ALA A 1 283 ? 8.323 5.377 -8.252 1.00 97.31 283 ALA A O 1
ATOM 2225 N N . ASP A 1 284 ? 8.471 6.385 -6.257 1.00 97.50 284 ASP A N 1
ATOM 2226 C CA . ASP A 1 284 ? 9.647 7.198 -6.599 1.00 97.50 284 ASP A CA 1
ATOM 2227 C C . ASP A 1 284 ? 10.897 6.346 -6.904 1.00 97.50 284 ASP A C 1
ATOM 2229 O O . ASP A 1 284 ? 11.776 6.779 -7.655 1.00 97.50 284 ASP A O 1
ATOM 2233 N N . THR A 1 285 ? 11.034 5.145 -6.322 1.00 97.00 285 THR A N 1
ATOM 2234 C CA . THR A 1 285 ? 12.099 4.198 -6.709 1.00 97.00 285 THR A CA 1
ATOM 2235 C C . THR A 1 285 ? 11.796 3.444 -7.999 1.00 97.00 285 THR A C 1
ATOM 2237 O O . THR A 1 285 ? 12.729 3.191 -8.753 1.00 97.00 285 THR A O 1
ATOM 2240 N N . GLU A 1 286 ? 10.531 3.137 -8.283 1.00 98.19 286 GLU A N 1
ATOM 2241 C CA . GLU A 1 286 ? 10.083 2.445 -9.496 1.00 98.19 286 GLU A CA 1
ATOM 2242 C C . GLU A 1 286 ? 10.343 3.316 -10.735 1.00 98.19 286 GLU A C 1
ATOM 2244 O O . GLU A 1 286 ? 11.113 2.918 -11.606 1.00 98.19 286 GLU A O 1
ATOM 2249 N N . VAL A 1 287 ? 9.880 4.573 -10.729 1.00 97.62 287 VAL A N 1
ATOM 2250 C CA . VAL A 1 287 ? 10.151 5.558 -11.800 1.00 97.62 287 VAL A CA 1
ATOM 2251 C C . VAL A 1 287 ? 11.656 5.824 -11.977 1.00 97.62 287 VAL A C 1
ATOM 2253 O O . VAL A 1 287 ? 12.145 6.036 -13.088 1.00 97.62 287 VAL A O 1
ATOM 2256 N N . ARG A 1 288 ? 12.439 5.783 -10.888 1.00 98.31 288 ARG A N 1
ATOM 2257 C CA . ARG A 1 288 ? 13.905 5.915 -10.957 1.00 98.31 288 ARG A CA 1
ATOM 2258 C C . ARG A 1 288 ? 14.568 4.700 -11.606 1.00 98.31 288 ARG A C 1
ATOM 2260 O O . ARG A 1 288 ? 15.568 4.874 -12.296 1.00 98.31 288 ARG A O 1
ATOM 2267 N N . ILE A 1 289 ? 14.039 3.497 -11.388 1.00 97.94 289 ILE A N 1
ATOM 2268 C CA . ILE A 1 289 ? 14.510 2.278 -12.056 1.00 97.94 289 ILE A CA 1
ATOM 2269 C C . ILE A 1 289 ? 14.163 2.343 -13.546 1.00 97.94 289 ILE A C 1
ATOM 2271 O O . ILE A 1 289 ? 15.062 2.148 -14.353 1.00 97.94 289 ILE A O 1
ATOM 2275 N N . GLU A 1 290 ? 12.933 2.716 -13.915 1.00 97.38 290 GLU A N 1
ATOM 2276 C CA . GLU A 1 290 ? 12.525 2.892 -15.320 1.00 97.38 290 GLU A CA 1
ATOM 2277 C C . GLU A 1 290 ? 13.449 3.866 -16.074 1.00 97.38 290 GLU A C 1
ATOM 2279 O O . GLU A 1 290 ? 13.941 3.547 -17.156 1.00 97.38 290 GLU A O 1
ATOM 2284 N N . SER A 1 291 ? 13.764 5.021 -15.471 1.00 97.19 291 SER A N 1
ATOM 2285 C CA . SER A 1 291 ? 14.702 5.994 -16.050 1.00 97.19 291 SER A CA 1
ATOM 2286 C C . SER A 1 291 ? 16.113 5.423 -16.236 1.00 97.19 291 SER A C 1
ATOM 2288 O O . SER A 1 291 ? 16.733 5.660 -17.269 1.00 97.19 291 SER A O 1
ATOM 2290 N N . LEU A 1 292 ? 16.629 4.673 -15.255 1.00 98.00 292 LEU A N 1
ATOM 2291 C CA . LEU A 1 292 ? 17.969 4.077 -15.324 1.00 98.00 292 LEU A CA 1
ATOM 2292 C C . LEU A 1 292 ? 18.039 2.886 -16.291 1.00 98.00 292 LEU A C 1
ATOM 2294 O O . LEU A 1 292 ? 19.094 2.643 -16.873 1.00 98.00 292 LEU A O 1
ATOM 2298 N N . THR A 1 293 ? 16.936 2.160 -16.485 1.00 97.94 293 THR A N 1
ATOM 2299 C CA . THR A 1 293 ? 16.813 1.128 -17.521 1.00 97.94 293 THR A CA 1
ATOM 2300 C C . THR A 1 293 ? 16.844 1.755 -18.913 1.00 97.94 293 THR A C 1
ATOM 2302 O O . THR A 1 293 ? 17.604 1.286 -19.752 1.00 97.94 293 THR A O 1
ATOM 2305 N N . LEU A 1 294 ? 16.125 2.859 -19.143 1.00 98.38 294 LEU A N 1
ATOM 2306 C CA . LEU A 1 294 ? 16.173 3.575 -20.423 1.00 98.38 294 LEU A CA 1
ATOM 2307 C C . LEU A 1 294 ? 17.576 4.140 -20.724 1.00 98.38 294 LEU A C 1
ATOM 2309 O O . LEU A 1 294 ? 18.066 4.014 -21.845 1.00 98.38 294 LEU A O 1
ATOM 2313 N N . ASP A 1 295 ? 18.251 4.722 -19.725 1.00 98.19 295 ASP A N 1
ATOM 2314 C CA . ASP A 1 295 ? 19.639 5.190 -19.863 1.00 98.19 295 ASP A CA 1
ATOM 2315 C C . ASP A 1 295 ? 20.620 4.042 -20.180 1.00 98.19 295 ASP A C 1
ATOM 2317 O O . ASP A 1 295 ? 21.586 4.245 -20.921 1.00 98.19 295 ASP A O 1
ATOM 2321 N N . LEU A 1 296 ? 20.373 2.836 -19.652 1.00 98.25 296 LEU A N 1
ATOM 2322 C CA . LEU A 1 296 ? 21.151 1.634 -19.965 1.00 98.25 296 LEU A CA 1
ATOM 2323 C C . LEU A 1 296 ? 20.890 1.148 -21.397 1.00 98.25 296 LEU A C 1
ATOM 2325 O O . LEU A 1 296 ? 21.850 0.947 -22.135 1.00 98.25 296 LEU A O 1
ATOM 2329 N N . GLU A 1 297 ? 19.629 1.024 -21.816 1.00 97.44 297 GLU A N 1
ATOM 2330 C CA . GLU A 1 297 ? 19.254 0.597 -23.174 1.00 97.44 297 GLU A CA 1
ATOM 2331 C C . GLU A 1 297 ? 19.861 1.527 -24.243 1.00 97.44 297 GLU A C 1
ATOM 2333 O O . GLU A 1 297 ? 20.493 1.057 -25.192 1.00 97.44 297 GLU A O 1
ATOM 2338 N N . MET A 1 298 ? 19.790 2.851 -24.044 1.00 97.94 298 MET A N 1
ATOM 2339 C CA . MET A 1 298 ? 20.439 3.836 -24.927 1.00 97.94 298 MET A CA 1
ATOM 2340 C C . MET A 1 298 ? 21.976 3.723 -24.942 1.00 97.94 298 MET A C 1
ATOM 2342 O O . MET A 1 298 ? 22.620 4.040 -25.947 1.00 97.94 298 MET A O 1
ATOM 2346 N N . ALA A 1 299 ? 22.595 3.310 -23.832 1.00 97.06 299 ALA A N 1
ATOM 2347 C CA . ALA A 1 299 ? 24.038 3.092 -23.762 1.00 97.06 299 ALA A CA 1
ATOM 2348 C C . ALA A 1 299 ? 24.460 1.782 -24.453 1.00 97.06 299 ALA A C 1
ATOM 2350 O O . ALA A 1 299 ? 25.515 1.750 -25.093 1.00 97.06 299 ALA A O 1
ATOM 2351 N N . GLU A 1 300 ? 23.638 0.735 -24.366 1.00 96.94 300 GLU A N 1
ATOM 2352 C CA . GLU A 1 300 ? 23.860 -0.562 -25.011 1.00 96.94 300 GLU A CA 1
ATOM 2353 C C . GLU A 1 300 ? 23.675 -0.480 -26.537 1.00 96.94 300 GLU A C 1
ATOM 2355 O O . GLU A 1 300 ? 24.585 -0.887 -27.261 1.00 96.94 300 GLU A O 1
ATOM 2360 N N . GLU A 1 301 ? 22.612 0.163 -27.046 1.00 97.31 301 GLU A N 1
ATOM 2361 C CA . GLU A 1 301 ? 22.423 0.417 -28.493 1.00 97.31 301 GLU A CA 1
ATOM 2362 C C . GLU A 1 301 ? 23.612 1.196 -29.087 1.00 97.31 301 GLU A C 1
ATOM 2364 O O . GLU A 1 301 ? 24.134 0.888 -30.167 1.00 97.31 301 GLU A O 1
ATOM 2369 N N . LYS A 1 302 ? 24.104 2.200 -28.351 1.00 97.38 302 LYS A N 1
ATOM 2370 C CA . LYS A 1 302 ? 25.267 2.994 -28.756 1.00 97.38 302 LYS A CA 1
ATOM 2371 C C . LYS A 1 302 ? 26.567 2.185 -28.737 1.00 97.38 302 LYS A C 1
ATOM 2373 O O . LYS A 1 302 ? 27.429 2.406 -29.591 1.00 97.38 302 LYS A O 1
ATOM 2378 N N . LEU A 1 303 ? 26.726 1.263 -27.788 1.00 97.75 303 LEU A N 1
ATOM 2379 C CA . LEU A 1 303 ? 27.872 0.355 -27.730 1.00 97.75 303 LEU A CA 1
ATOM 2380 C C . LEU A 1 303 ? 27.841 -0.661 -28.878 1.00 97.75 303 LEU A C 1
ATOM 2382 O O . LEU A 1 303 ? 28.884 -0.902 -29.490 1.00 97.75 303 LEU A O 1
ATOM 2386 N N . GLU A 1 304 ? 26.673 -1.213 -29.208 1.00 97.56 304 GLU A N 1
ATOM 2387 C CA . GLU A 1 304 ? 26.494 -2.097 -30.363 1.00 97.56 304 GLU A CA 1
ATOM 2388 C C . GLU A 1 304 ? 26.808 -1.355 -31.670 1.00 97.56 304 GLU A C 1
ATOM 2390 O O . GLU A 1 304 ? 27.633 -1.822 -32.455 1.00 97.56 304 GLU A O 1
ATOM 2395 N N . THR A 1 305 ? 26.268 -0.144 -31.846 1.00 96.69 305 THR A N 1
ATOM 2396 C CA . THR A 1 305 ? 26.538 0.724 -33.006 1.00 96.69 305 THR A CA 1
ATOM 2397 C C . THR A 1 305 ? 28.037 0.984 -33.185 1.00 96.69 305 THR A C 1
ATOM 2399 O O . THR A 1 305 ? 28.591 0.736 -34.256 1.00 96.69 305 THR A O 1
ATOM 2402 N N . LEU A 1 306 ? 28.732 1.415 -32.125 1.00 96.88 306 LEU A N 1
ATOM 2403 C CA . LEU A 1 306 ? 30.181 1.649 -32.169 1.00 96.88 306 LEU A CA 1
ATOM 2404 C C . LEU A 1 306 ? 30.982 0.355 -32.382 1.00 96.88 306 LEU A C 1
ATOM 2406 O O . LEU A 1 306 ? 32.069 0.393 -32.961 1.00 96.88 306 LEU A O 1
ATOM 2410 N N . THR A 1 307 ? 30.468 -0.794 -31.938 1.00 97.38 307 THR A N 1
ATOM 2411 C CA . THR A 1 307 ? 31.096 -2.102 -32.175 1.00 97.38 307 THR A CA 1
ATOM 2412 C C . THR A 1 307 ? 30.972 -2.508 -33.643 1.00 97.38 307 THR A C 1
ATOM 2414 O O . THR A 1 307 ? 31.973 -2.919 -34.231 1.00 97.38 307 THR A O 1
ATOM 2417 N N . LEU A 1 308 ? 29.799 -2.308 -34.251 1.00 97.12 308 LEU A N 1
ATOM 2418 C CA . LEU A 1 308 ? 29.541 -2.549 -35.672 1.00 97.12 308 LEU A CA 1
ATOM 2419 C C . LEU A 1 308 ? 30.378 -1.624 -36.571 1.00 97.12 308 LEU A C 1
ATOM 2421 O O . LEU A 1 308 ? 30.984 -2.082 -37.537 1.00 97.12 308 LEU A O 1
ATOM 2425 N N . GLU A 1 309 ? 30.502 -0.340 -36.221 1.00 96.31 309 GLU A N 1
ATOM 2426 C CA . GLU A 1 309 ? 31.429 0.574 -36.902 1.00 96.31 309 GLU A CA 1
ATOM 2427 C C . GLU A 1 309 ? 32.881 0.074 -36.809 1.00 96.31 309 GLU A C 1
ATOM 2429 O O . GLU A 1 309 ? 33.610 0.083 -37.803 1.00 96.31 309 GLU A O 1
ATOM 2434 N N . 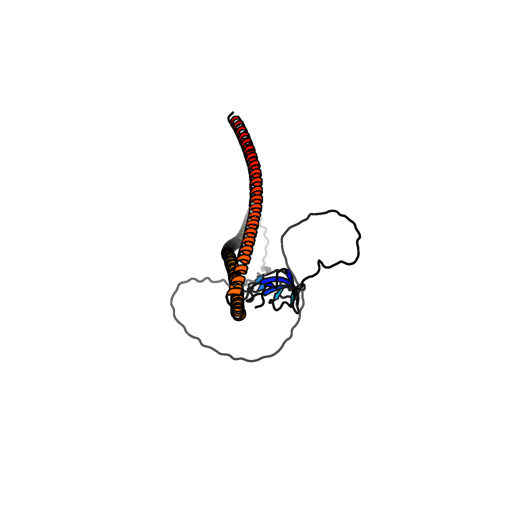ASN A 1 310 ? 33.303 -0.427 -35.641 1.00 95.25 310 ASN A N 1
ATOM 2435 C CA . ASN A 1 310 ? 34.645 -0.979 -35.449 1.00 95.25 310 ASN A CA 1
ATOM 2436 C C . ASN A 1 310 ? 34.885 -2.282 -36.230 1.00 95.25 310 ASN A C 1
ATOM 2438 O O . ASN A 1 310 ? 36.006 -2.485 -36.700 1.00 95.25 310 ASN A O 1
ATOM 2442 N N . THR A 1 311 ? 33.895 -3.168 -36.392 1.00 97.12 311 THR A N 1
ATOM 2443 C CA . THR A 1 311 ? 34.043 -4.353 -37.258 1.00 97.12 311 THR A CA 1
ATOM 2444 C C . THR A 1 311 ? 34.093 -3.950 -38.728 1.00 97.12 311 THR A C 1
ATOM 2446 O O . THR A 1 311 ? 35.034 -4.339 -39.414 1.00 97.12 311 THR A O 1
ATOM 2449 N N . THR A 1 312 ? 33.202 -3.066 -39.189 1.00 95.44 312 THR A N 1
ATOM 2450 C CA . THR A 1 312 ? 33.217 -2.560 -40.574 1.00 95.44 312 THR A CA 1
ATOM 2451 C C . THR A 1 312 ? 34.518 -1.824 -40.925 1.00 95.44 312 THR A C 1
ATOM 2453 O O . THR A 1 312 ? 34.977 -1.881 -42.067 1.00 95.44 312 THR A O 1
ATOM 2456 N N . LEU A 1 313 ? 35.142 -1.123 -39.971 1.00 94.94 313 LEU A N 1
ATOM 2457 C CA . LEU A 1 313 ? 36.448 -0.485 -40.176 1.00 94.94 313 LEU A CA 1
ATOM 2458 C C . LEU A 1 313 ? 37.608 -1.493 -40.208 1.00 94.94 313 LEU A C 1
ATOM 2460 O O . LEU A 1 313 ? 38.560 -1.273 -40.956 1.00 94.94 313 LEU A O 1
ATOM 2464 N N . LYS A 1 314 ? 37.532 -2.598 -39.453 1.00 96.62 314 LYS A N 1
ATOM 2465 C CA . LYS A 1 314 ? 38.516 -3.695 -39.523 1.00 96.62 314 LYS A CA 1
ATOM 2466 C C . LYS A 1 314 ? 38.425 -4.451 -40.842 1.00 96.62 314 LYS A C 1
ATOM 2468 O O . LYS A 1 314 ? 39.445 -4.617 -41.494 1.00 96.62 314 LYS A O 1
ATOM 2473 N N . GLU A 1 315 ? 37.219 -4.812 -41.275 1.00 95.94 315 GLU A N 1
ATOM 2474 C CA . GLU A 1 315 ? 36.974 -5.479 -42.561 1.00 95.94 315 GLU A CA 1
ATOM 2475 C C . GLU A 1 315 ? 37.549 -4.664 -43.729 1.00 95.94 315 GLU A C 1
ATOM 2477 O O . GLU A 1 315 ? 38.291 -5.196 -44.549 1.00 95.94 315 GLU A O 1
ATOM 2482 N N . LYS A 1 316 ? 37.312 -3.344 -43.751 1.00 94.50 316 LYS A N 1
ATOM 2483 C CA . LYS A 1 316 ? 37.892 -2.432 -44.756 1.00 94.50 316 LYS A CA 1
ATOM 2484 C C . LYS A 1 316 ? 39.408 -2.282 -44.647 1.00 94.50 316 LYS A C 1
ATOM 2486 O O . LYS A 1 316 ? 40.076 -2.073 -45.656 1.00 94.50 316 LYS A O 1
ATOM 2491 N N . PHE A 1 317 ? 39.968 -2.354 -43.441 1.00 94.69 317 PHE A N 1
ATOM 2492 C CA . PHE A 1 317 ? 41.418 -2.343 -43.254 1.00 94.69 317 PHE A CA 1
ATOM 2493 C C . PHE A 1 317 ? 42.055 -3.637 -43.782 1.00 94.69 317 PHE A C 1
ATOM 2495 O O . PHE A 1 317 ? 43.080 -3.578 -44.456 1.00 94.69 317 PHE A O 1
ATOM 2502 N N . GLU A 1 318 ? 41.428 -4.789 -43.537 1.00 95.38 318 GLU A N 1
ATOM 2503 C CA . GLU A 1 318 ? 41.848 -6.090 -44.065 1.00 95.38 318 GLU A CA 1
ATOM 2504 C C . GLU A 1 318 ? 41.701 -6.154 -45.597 1.00 95.38 318 GLU A C 1
ATOM 2506 O O . GLU A 1 318 ? 42.628 -6.591 -46.276 1.00 95.38 318 GLU A O 1
ATOM 2511 N N . GLU A 1 319 ? 40.608 -5.626 -46.159 1.00 93.56 319 GLU A N 1
ATOM 2512 C CA . GLU A 1 319 ? 40.392 -5.468 -47.606 1.00 93.56 319 GLU A CA 1
ATOM 2513 C C . GLU A 1 319 ? 41.498 -4.624 -48.264 1.00 93.56 319 GLU A C 1
ATOM 2515 O O . GLU A 1 319 ? 42.169 -5.092 -49.186 1.00 93.56 319 GLU A O 1
ATOM 2520 N N . VAL A 1 320 ? 41.763 -3.417 -47.751 1.00 92.31 320 VAL A N 1
ATOM 2521 C CA . VAL A 1 320 ? 42.813 -2.524 -48.279 1.00 92.31 320 VAL A CA 1
ATOM 2522 C C . VAL A 1 320 ? 44.217 -3.111 -48.090 1.00 92.31 320 VAL A C 1
ATOM 2524 O O . VAL A 1 320 ? 45.080 -2.926 -48.950 1.00 92.31 320 VAL A O 1
ATOM 2527 N N . GLN A 1 321 ? 44.467 -3.848 -47.004 1.00 94.19 321 GLN A N 1
ATOM 2528 C CA . GLN A 1 321 ? 45.734 -4.554 -46.793 1.00 94.19 321 GLN A CA 1
ATOM 2529 C C . GLN A 1 321 ? 45.930 -5.677 -47.827 1.00 94.19 321 GLN A C 1
ATOM 2531 O O . GLN A 1 321 ? 47.022 -5.804 -48.384 1.00 94.19 321 GLN A O 1
ATOM 2536 N N . LEU A 1 322 ? 44.878 -6.445 -48.133 1.00 94.38 322 LEU A N 1
ATOM 2537 C CA . LEU A 1 322 ? 44.900 -7.476 -49.174 1.00 94.38 322 LEU A CA 1
ATOM 2538 C C . LEU A 1 322 ? 45.080 -6.871 -50.575 1.00 94.38 322 LEU A C 1
ATOM 2540 O O . LEU A 1 322 ? 45.925 -7.355 -51.328 1.00 94.38 322 LEU A O 1
ATOM 2544 N N . GLU A 1 323 ? 44.364 -5.794 -50.920 1.00 89.25 323 GLU A N 1
ATOM 2545 C CA . GLU A 1 323 ? 44.573 -5.077 -52.188 1.00 89.25 323 GLU A CA 1
ATOM 2546 C C . GLU A 1 323 ? 46.018 -4.579 -52.327 1.00 89.25 323 GLU A C 1
ATOM 2548 O O . GLU A 1 323 ? 46.643 -4.756 -53.374 1.00 89.25 323 GLU A O 1
ATOM 2553 N N . LEU A 1 324 ? 46.575 -3.993 -51.264 1.00 87.19 324 LEU A N 1
ATOM 2554 C CA . LEU A 1 324 ? 47.945 -3.491 -51.244 1.00 87.19 324 LEU A CA 1
ATOM 2555 C C . LEU A 1 324 ? 48.977 -4.612 -51.459 1.00 87.19 324 LEU A C 1
ATOM 2557 O O . LEU A 1 324 ? 49.970 -4.402 -52.160 1.00 87.19 324 LEU A O 1
ATOM 2561 N N . ASP A 1 325 ? 48.766 -5.791 -50.875 1.00 90.06 325 ASP A N 1
ATOM 2562 C CA . ASP A 1 325 ? 49.669 -6.934 -51.036 1.00 90.06 325 ASP A CA 1
ATOM 2563 C C . ASP A 1 325 ? 49.519 -7.625 -52.405 1.00 90.06 325 ASP A C 1
ATOM 2565 O O . ASP A 1 325 ? 50.527 -8.037 -52.989 1.00 90.06 325 ASP A O 1
ATOM 2569 N N . VAL A 1 326 ? 48.315 -7.637 -52.993 1.00 88.25 326 VAL A N 1
ATOM 2570 C CA . VAL A 1 326 ? 48.101 -8.022 -54.402 1.00 88.25 326 VAL A CA 1
ATOM 2571 C C . VAL A 1 326 ? 48.824 -7.058 -55.346 1.00 88.25 326 VAL A C 1
ATOM 2573 O O . VAL A 1 326 ? 49.602 -7.508 -56.185 1.00 88.25 326 VAL A O 1
ATOM 2576 N N . ILE A 1 327 ? 48.658 -5.741 -55.176 1.00 84.06 327 ILE A N 1
ATOM 2577 C CA . ILE A 1 327 ? 49.298 -4.717 -56.023 1.00 84.06 327 ILE A CA 1
ATOM 2578 C C . ILE A 1 327 ? 50.831 -4.814 -55.958 1.00 84.06 327 ILE A C 1
ATOM 2580 O O . ILE A 1 327 ? 51.497 -4.706 -56.990 1.00 84.06 327 ILE A O 1
ATOM 2584 N N . LYS A 1 328 ? 51.421 -5.084 -54.782 1.00 86.00 328 LYS A N 1
ATOM 2585 C CA . LYS A 1 328 ? 52.866 -5.376 -54.667 1.00 86.00 328 LYS A CA 1
ATOM 2586 C C . LYS A 1 328 ? 53.262 -6.585 -55.520 1.00 86.00 328 LYS A C 1
ATOM 2588 O O . LYS A 1 328 ? 54.251 -6.508 -56.248 1.00 86.00 328 LYS A O 1
ATOM 2593 N N . GLY A 1 329 ? 52.492 -7.674 -55.458 1.00 85.25 329 GLY A N 1
ATOM 2594 C CA . GLY A 1 329 ? 52.708 -8.877 -56.267 1.00 85.25 329 GLY A CA 1
ATOM 2595 C C . GLY A 1 329 ? 52.594 -8.622 -57.774 1.00 85.25 329 GLY A C 1
ATOM 2596 O O . GLY A 1 329 ? 53.449 -9.061 -58.541 1.00 85.25 329 GLY A O 1
ATOM 2597 N N . GLU A 1 330 ? 51.596 -7.852 -58.210 1.00 83.75 330 GLU A N 1
ATOM 2598 C CA . GLU A 1 330 ? 51.429 -7.470 -59.617 1.00 83.75 330 GLU A CA 1
ATOM 2599 C C . GLU A 1 330 ? 52.589 -6.601 -60.124 1.00 83.75 330 GLU A C 1
ATOM 2601 O O . GLU A 1 330 ? 53.098 -6.839 -61.219 1.00 83.75 330 GLU A O 1
ATOM 2606 N N . ILE A 1 331 ? 53.066 -5.639 -59.324 1.00 83.06 331 ILE A N 1
ATOM 2607 C CA . ILE A 1 331 ? 54.230 -4.802 -59.667 1.00 83.06 331 ILE A CA 1
ATOM 2608 C C . ILE A 1 331 ? 55.506 -5.653 -59.764 1.00 83.06 331 ILE A C 1
ATOM 2610 O O . ILE A 1 331 ? 56.315 -5.434 -60.667 1.00 83.06 331 ILE A O 1
ATOM 2614 N N . GLN A 1 332 ? 55.669 -6.641 -58.876 1.00 83.62 332 GLN A N 1
ATOM 2615 C CA . GLN A 1 332 ? 56.793 -7.587 -58.866 1.00 83.62 332 GLN A CA 1
ATOM 2616 C C . GLN A 1 332 ? 56.841 -8.469 -60.132 1.00 83.62 332 GLN A C 1
ATOM 2618 O O . GLN A 1 332 ? 57.929 -8.871 -60.542 1.00 83.62 332 GLN A O 1
ATOM 2623 N N . LEU A 1 333 ? 55.684 -8.767 -60.739 1.00 80.31 333 LEU A N 1
ATOM 2624 C CA . LEU A 1 333 ? 55.545 -9.654 -61.904 1.00 80.31 333 LEU A CA 1
ATOM 2625 C C . LEU A 1 333 ? 55.487 -8.906 -63.248 1.00 80.31 333 LEU A C 1
ATOM 2627 O O . LEU A 1 333 ? 56.204 -9.262 -64.180 1.00 80.31 333 LEU A O 1
ATOM 2631 N N . ASN A 1 334 ? 54.640 -7.878 -63.349 1.00 78.75 334 ASN A N 1
ATOM 2632 C CA . ASN A 1 334 ? 54.271 -7.222 -64.613 1.00 78.75 334 ASN A CA 1
ATOM 2633 C C . ASN A 1 334 ? 54.942 -5.848 -64.810 1.00 78.75 334 ASN A C 1
ATOM 2635 O O . ASN A 1 334 ? 54.888 -5.271 -65.899 1.00 78.75 334 ASN A O 1
ATOM 2639 N N . GLY A 1 335 ? 55.583 -5.315 -63.766 1.00 78.06 335 GLY A N 1
ATOM 2640 C CA . GLY A 1 335 ? 56.203 -3.992 -63.765 1.00 78.06 335 GLY A CA 1
ATOM 2641 C C . GLY A 1 335 ? 55.202 -2.832 -63.606 1.00 78.06 335 GLY A C 1
ATOM 2642 O O . GLY A 1 335 ? 54.012 -2.958 -63.905 1.00 78.06 335 GLY A O 1
ATOM 2643 N N . PRO A 1 336 ? 55.669 -1.656 -63.144 1.00 76.38 336 PRO A N 1
ATOM 2644 C CA . PRO A 1 336 ? 54.791 -0.593 -62.644 1.00 76.38 336 PRO A CA 1
ATOM 2645 C C . PRO A 1 336 ? 53.851 0.011 -63.701 1.00 76.38 336 PRO A C 1
ATOM 2647 O O . PRO A 1 336 ? 52.733 0.400 -63.370 1.00 76.38 336 PRO A O 1
ATOM 2650 N N . ASN A 1 337 ? 54.262 0.069 -64.973 1.00 75.12 337 ASN A N 1
ATOM 2651 C CA . ASN A 1 337 ? 53.495 0.766 -66.015 1.00 75.12 337 ASN A CA 1
ATOM 2652 C C . ASN A 1 337 ? 52.200 0.045 -66.429 1.00 75.12 337 ASN A C 1
ATOM 2654 O O . ASN A 1 337 ? 51.264 0.716 -66.857 1.00 75.12 337 ASN A O 1
ATOM 2658 N N . GLN A 1 338 ? 52.116 -1.288 -66.322 1.00 74.06 338 GLN A N 1
ATOM 2659 C CA . GLN A 1 338 ? 50.851 -1.992 -66.588 1.00 74.06 338 GLN A CA 1
ATOM 2660 C C . GLN A 1 338 ? 49.881 -1.845 -65.411 1.00 74.06 338 GLN A C 1
ATOM 2662 O O . GLN A 1 338 ? 48.708 -1.533 -65.619 1.00 74.06 338 GLN A O 1
ATOM 2667 N N . VAL A 1 339 ? 50.383 -1.988 -64.180 1.00 76.44 339 VAL A N 1
ATOM 2668 C CA . VAL A 1 339 ? 49.571 -1.895 -62.956 1.00 76.44 339 VAL A CA 1
ATOM 2669 C C . VAL A 1 339 ? 48.977 -0.491 -62.782 1.00 76.44 339 VAL A C 1
ATOM 2671 O O . VAL A 1 339 ? 47.803 -0.362 -62.446 1.00 76.44 339 VAL A O 1
ATOM 2674 N N . ALA A 1 340 ? 49.730 0.567 -63.110 1.00 77.00 340 ALA A N 1
ATOM 2675 C CA . ALA A 1 340 ? 49.238 1.947 -63.065 1.00 77.00 340 ALA A CA 1
ATOM 2676 C C . ALA A 1 340 ? 47.975 2.178 -63.925 1.00 77.00 340 ALA A C 1
ATOM 2678 O O . ALA A 1 340 ? 47.044 2.849 -63.480 1.00 77.00 340 ALA A O 1
ATOM 2679 N N . ASN A 1 341 ? 47.906 1.581 -65.121 1.00 76.50 341 ASN A N 1
ATOM 2680 C CA . ASN A 1 341 ? 46.730 1.691 -65.992 1.00 76.50 341 ASN A CA 1
ATOM 2681 C C . ASN A 1 341 ? 45.521 0.921 -65.427 1.00 76.50 341 ASN A C 1
ATOM 2683 O O . ASN A 1 341 ? 44.396 1.410 -65.506 1.00 76.50 341 ASN A O 1
ATOM 2687 N N . GLY A 1 342 ? 45.746 -0.252 -64.821 1.00 77.19 342 GLY A N 1
ATOM 2688 C CA . GLY A 1 342 ? 44.691 -1.023 -64.150 1.00 77.19 342 GLY A CA 1
ATOM 2689 C C . GLY A 1 342 ? 44.116 -0.305 -62.923 1.00 77.19 342 GLY A C 1
ATOM 2690 O O . GLY A 1 342 ? 42.901 -0.283 -62.731 1.00 77.19 342 GLY A O 1
ATOM 2691 N N . ILE A 1 343 ? 44.974 0.354 -62.137 1.00 78.44 343 ILE A N 1
ATOM 2692 C CA . ILE A 1 343 ? 44.559 1.201 -61.009 1.00 78.44 343 ILE A CA 1
ATOM 2693 C C . ILE A 1 343 ? 43.721 2.392 -61.498 1.00 78.44 343 ILE A C 1
ATOM 2695 O O . ILE A 1 343 ? 42.687 2.684 -60.901 1.00 78.44 343 ILE A O 1
ATOM 2699 N N . GLN A 1 344 ? 44.112 3.053 -62.595 1.00 81.50 344 GLN A N 1
ATOM 2700 C CA . GLN A 1 344 ? 43.336 4.174 -63.139 1.00 81.50 344 GLN A CA 1
ATOM 2701 C C . GLN A 1 344 ? 41.922 3.745 -63.567 1.00 81.50 344 GLN A C 1
ATOM 2703 O O . GLN A 1 344 ? 40.963 4.432 -63.224 1.00 81.50 344 GLN A O 1
ATOM 2708 N N . GLN A 1 345 ? 41.774 2.589 -64.228 1.00 83.81 345 GLN A N 1
ATOM 2709 C CA . GLN A 1 345 ? 40.454 2.050 -64.580 1.00 83.81 345 GLN A CA 1
ATOM 2710 C C . GLN A 1 345 ? 39.602 1.777 -63.329 1.00 83.81 345 GLN A C 1
ATOM 2712 O O . GLN A 1 345 ? 38.485 2.283 -63.242 1.00 83.81 345 GLN A O 1
ATOM 2717 N N . LYS A 1 346 ? 40.151 1.077 -62.319 1.00 82.69 346 LYS A N 1
ATOM 2718 C CA . LYS A 1 346 ? 39.455 0.828 -61.041 1.00 82.69 346 LYS A CA 1
ATOM 2719 C C . LYS A 1 346 ? 38.961 2.124 -60.383 1.00 82.69 346 LYS A C 1
ATOM 2721 O O . LYS A 1 346 ? 37.851 2.155 -59.863 1.00 82.69 346 LYS A O 1
ATOM 2726 N N . ILE A 1 347 ? 39.767 3.190 -60.403 1.00 83.44 347 ILE A N 1
ATOM 2727 C CA . ILE A 1 347 ? 39.402 4.499 -59.835 1.00 83.44 347 ILE A CA 1
ATOM 2728 C C . ILE A 1 347 ? 38.186 5.103 -60.556 1.00 83.44 347 ILE A C 1
ATOM 2730 O O . ILE A 1 347 ? 37.312 5.671 -59.901 1.00 83.44 347 ILE A O 1
ATOM 2734 N N . ASP A 1 348 ? 38.109 4.994 -61.882 1.00 81.62 348 ASP A N 1
ATOM 2735 C CA . ASP A 1 348 ? 37.001 5.550 -62.669 1.00 81.62 348 ASP A CA 1
ATOM 2736 C C . ASP A 1 348 ? 35.723 4.688 -62.610 1.00 81.62 348 ASP A C 1
ATOM 2738 O O . ASP A 1 348 ? 34.610 5.229 -62.567 1.00 81.62 348 ASP A O 1
ATOM 2742 N N . ASP A 1 349 ? 35.865 3.370 -62.459 1.00 85.69 349 ASP A N 1
ATOM 2743 C CA . ASP A 1 349 ? 34.753 2.462 -62.155 1.00 85.69 349 ASP A CA 1
ATOM 2744 C C . ASP A 1 349 ? 34.176 2.747 -60.751 1.00 85.69 349 ASP A C 1
ATOM 2746 O O . ASP A 1 349 ? 32.967 2.916 -60.576 1.00 85.69 349 ASP A O 1
ATOM 2750 N N . GLU A 1 350 ? 35.036 2.894 -59.736 1.00 85.94 350 GLU A N 1
ATOM 2751 C CA . GLU A 1 350 ? 34.627 3.169 -58.353 1.00 85.94 350 GLU A CA 1
ATOM 2752 C C . GLU A 1 350 ? 33.980 4.562 -58.198 1.00 85.94 350 GLU A C 1
ATOM 2754 O O . GLU A 1 350 ? 33.006 4.725 -57.455 1.00 85.94 350 GLU A O 1
ATOM 2759 N N . ARG A 1 351 ? 34.453 5.568 -58.953 1.00 86.25 351 ARG A N 1
ATOM 2760 C CA . ARG A 1 351 ? 33.803 6.889 -59.074 1.00 86.25 351 ARG A CA 1
ATOM 2761 C C . ARG A 1 351 ? 32.379 6.770 -59.615 1.00 86.25 351 ARG A C 1
ATOM 2763 O O . ARG A 1 351 ? 31.473 7.402 -59.070 1.00 86.25 351 ARG A O 1
ATOM 2770 N N . THR A 1 352 ? 32.181 5.951 -60.649 1.00 90.44 352 THR A N 1
ATOM 2771 C CA . THR A 1 352 ? 30.858 5.676 -61.231 1.00 90.44 352 THR A CA 1
ATOM 2772 C C . THR A 1 352 ? 29.923 5.050 -60.194 1.00 90.44 352 THR A C 1
ATOM 2774 O O . THR A 1 352 ? 28.858 5.605 -59.920 1.00 90.44 352 THR A O 1
ATOM 2777 N N . ILE A 1 353 ? 30.360 3.978 -59.523 1.00 90.75 353 ILE A N 1
ATOM 2778 C CA . ILE A 1 353 ? 29.580 3.280 -58.483 1.00 90.75 353 ILE A CA 1
ATOM 2779 C C . ILE A 1 353 ? 29.208 4.225 -57.326 1.00 90.75 353 ILE A C 1
ATOM 2781 O O . ILE A 1 353 ? 28.062 4.243 -56.870 1.00 90.75 353 ILE A O 1
ATOM 2785 N N . LYS A 1 354 ? 30.145 5.064 -56.862 1.00 87.00 354 LYS A N 1
ATOM 2786 C CA . LYS A 1 354 ? 29.882 6.063 -55.808 1.00 87.00 354 LYS A CA 1
ATOM 2787 C C . LYS A 1 354 ? 28.825 7.090 -56.227 1.00 87.00 354 LYS A C 1
ATOM 2789 O O . LYS A 1 354 ? 28.018 7.502 -55.391 1.00 87.00 354 LYS A O 1
ATOM 2794 N N . MET A 1 355 ? 28.790 7.480 -57.502 1.00 90.56 355 MET A N 1
ATOM 2795 C CA . MET A 1 355 ? 27.774 8.398 -58.021 1.00 90.56 355 MET A CA 1
ATOM 2796 C C . MET A 1 355 ? 26.395 7.730 -58.144 1.00 90.56 355 MET A C 1
ATOM 2798 O O . MET A 1 355 ? 25.397 8.342 -57.764 1.00 90.56 355 MET A O 1
ATOM 2802 N N . GLU A 1 356 ? 26.321 6.465 -58.565 1.00 91.81 356 GLU A N 1
ATOM 2803 C CA . GLU A 1 356 ? 25.069 5.690 -58.560 1.00 91.81 356 GLU A CA 1
ATOM 2804 C C . GLU A 1 356 ? 24.492 5.537 -57.143 1.00 91.81 356 GLU A C 1
ATOM 2806 O O . GLU A 1 356 ? 23.313 5.817 -56.916 1.00 91.81 356 GLU A O 1
ATOM 2811 N N . GLN A 1 357 ? 25.326 5.191 -56.155 1.00 90.25 357 GLN A N 1
ATOM 2812 C CA . GLN A 1 357 ? 24.905 5.100 -54.750 1.00 90.25 357 GLN A CA 1
ATOM 2813 C C . GLN A 1 357 ? 24.386 6.437 -54.195 1.00 90.25 357 GLN A C 1
ATOM 2815 O O . GLN A 1 357 ? 23.436 6.454 -53.407 1.00 90.25 357 GLN A O 1
ATOM 2820 N N . ALA A 1 358 ? 24.978 7.565 -54.602 1.00 90.69 358 ALA A N 1
ATOM 2821 C CA . ALA A 1 358 ? 24.503 8.894 -54.219 1.00 90.69 358 ALA A CA 1
ATOM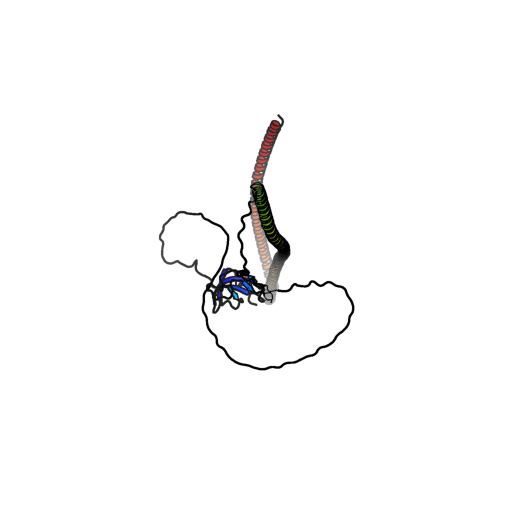 2822 C C . ALA A 1 358 ? 23.130 9.220 -54.837 1.00 90.69 358 ALA A C 1
ATOM 2824 O O . ALA A 1 358 ? 22.260 9.757 -54.148 1.00 90.69 358 ALA A O 1
ATOM 2825 N N . LEU A 1 359 ? 22.905 8.847 -56.103 1.00 92.94 359 LEU A N 1
ATOM 2826 C CA . LEU A 1 359 ? 21.618 9.015 -56.788 1.00 92.94 359 LEU A CA 1
ATOM 2827 C C . LEU A 1 359 ? 20.509 8.154 -56.162 1.00 92.94 359 LEU A C 1
ATOM 2829 O O . LEU A 1 359 ? 19.388 8.639 -56.001 1.00 92.94 359 LEU A O 1
ATOM 2833 N N . ILE A 1 360 ? 20.820 6.920 -55.750 1.00 94.06 360 ILE A N 1
ATOM 2834 C CA . ILE A 1 360 ? 19.886 6.044 -55.022 1.00 94.06 360 ILE A CA 1
ATOM 2835 C C . ILE A 1 360 ? 19.488 6.687 -53.685 1.00 94.06 360 ILE A C 1
ATOM 2837 O O . ILE A 1 360 ? 18.307 6.937 -53.458 1.00 94.06 360 ILE A O 1
ATOM 2841 N N . LYS A 1 361 ? 20.460 7.085 -52.850 1.00 93.31 361 LYS A N 1
ATOM 2842 C CA . LYS A 1 361 ? 20.176 7.752 -51.564 1.00 93.31 361 LYS A CA 1
ATOM 2843 C C . LYS A 1 361 ? 19.352 9.034 -51.728 1.00 93.31 361 LYS A C 1
ATOM 2845 O O . LYS A 1 361 ? 18.469 9.300 -50.914 1.00 93.31 361 LYS A O 1
ATOM 2850 N N . LEU A 1 362 ? 19.603 9.820 -52.778 1.00 92.75 362 LEU A N 1
ATOM 2851 C CA . LEU A 1 362 ? 18.828 11.027 -53.076 1.00 92.75 362 LEU A CA 1
ATOM 2852 C C . LEU A 1 362 ? 17.377 10.703 -53.475 1.00 92.75 362 LEU A C 1
ATOM 2854 O O . LEU A 1 362 ? 16.455 11.390 -53.032 1.00 92.75 362 LEU A O 1
ATOM 2858 N N . ARG A 1 363 ? 17.164 9.648 -54.273 1.00 95.56 363 ARG A N 1
ATOM 2859 C CA . ARG A 1 363 ? 15.829 9.145 -54.628 1.00 95.56 363 ARG A CA 1
ATOM 2860 C C . ARG A 1 363 ? 15.062 8.692 -53.388 1.00 95.56 363 ARG A C 1
ATOM 2862 O O . ARG A 1 363 ? 13.913 9.092 -53.222 1.00 95.56 363 ARG A O 1
ATOM 2869 N N . ASP A 1 364 ? 15.691 7.911 -52.519 1.00 93.62 364 ASP A N 1
ATOM 2870 C CA . ASP A 1 364 ? 15.033 7.341 -51.340 1.00 93.62 364 ASP A CA 1
ATOM 2871 C C . ASP A 1 364 ? 14.675 8.432 -50.318 1.00 93.62 364 ASP A C 1
ATOM 2873 O O . ASP A 1 364 ? 13.548 8.479 -49.826 1.00 93.62 364 ASP A O 1
ATOM 2877 N N . LEU A 1 365 ? 15.570 9.404 -50.091 1.00 93.25 365 LEU A N 1
ATOM 2878 C CA . LEU A 1 365 ? 15.269 10.606 -49.302 1.00 93.25 365 LEU A CA 1
ATOM 2879 C C . LEU A 1 365 ? 14.114 11.431 -49.895 1.00 93.25 365 LEU A C 1
ATOM 2881 O O . LEU A 1 365 ? 13.313 11.989 -49.143 1.00 93.25 365 LEU A O 1
ATOM 2885 N N . SER A 1 366 ? 14.009 11.507 -51.225 1.00 94.69 366 SER A N 1
ATOM 2886 C CA . SER A 1 366 ? 12.899 12.184 -51.908 1.00 94.69 366 SER A CA 1
ATOM 2887 C C . SER A 1 366 ? 11.568 11.445 -51.711 1.00 94.69 366 SER A C 1
ATOM 2889 O O . SER A 1 366 ? 10.552 12.074 -51.423 1.00 94.69 366 SER A O 1
ATOM 2891 N N . LEU A 1 367 ? 11.572 10.107 -51.775 1.00 94.69 367 LEU A N 1
ATOM 2892 C CA . LEU A 1 367 ? 10.388 9.277 -51.523 1.00 94.69 367 LEU A CA 1
ATOM 2893 C C . LEU A 1 367 ? 9.911 9.378 -50.066 1.00 94.69 367 LEU A C 1
ATOM 2895 O O . LEU A 1 367 ? 8.718 9.568 -49.831 1.00 94.69 367 LEU A O 1
ATOM 2899 N N . THR A 1 368 ? 10.826 9.334 -49.094 1.00 93.12 368 THR A N 1
ATOM 2900 C CA . THR A 1 368 ? 10.493 9.519 -47.671 1.00 93.12 368 THR A CA 1
ATOM 2901 C C . THR A 1 368 ? 9.895 10.904 -47.415 1.00 93.12 368 THR A C 1
ATOM 2903 O O . THR A 1 368 ? 8.840 11.006 -46.790 1.00 93.12 368 THR A O 1
ATOM 2906 N N . LYS A 1 369 ? 10.493 11.971 -47.968 1.00 92.12 369 LYS A N 1
ATOM 2907 C CA . LYS A 1 369 ? 9.944 13.334 -47.855 1.00 92.12 369 LYS A CA 1
ATOM 2908 C C . LYS A 1 369 ? 8.597 13.504 -48.555 1.00 92.12 369 LYS A C 1
ATOM 2910 O O . LYS A 1 369 ? 7.768 14.274 -48.073 1.00 92.12 369 LYS A O 1
ATOM 2915 N N . GLN A 1 370 ? 8.348 12.796 -49.656 1.00 93.94 370 GLN A N 1
ATOM 2916 C CA . GLN A 1 370 ? 7.035 12.789 -50.303 1.00 93.94 370 GLN A CA 1
ATOM 2917 C C . GLN A 1 370 ? 5.980 12.146 -49.387 1.00 93.94 370 GLN A C 1
ATOM 2919 O O . GLN A 1 370 ? 4.945 12.756 -49.132 1.00 93.94 370 GLN A O 1
ATOM 2924 N N . ALA A 1 371 ? 6.272 10.974 -48.810 1.00 93.19 371 ALA A N 1
ATOM 2925 C CA . ALA A 1 371 ? 5.371 10.289 -47.880 1.00 93.19 371 ALA A CA 1
ATOM 2926 C C . ALA A 1 371 ? 5.109 11.090 -46.585 1.00 93.19 371 ALA A C 1
ATOM 2928 O O . ALA A 1 371 ? 3.987 11.091 -46.070 1.00 93.19 371 ALA A O 1
ATOM 2929 N N . GLU A 1 372 ? 6.116 11.809 -46.081 1.00 93.44 372 GLU A N 1
ATOM 2930 C CA . GLU A 1 372 ? 5.982 12.754 -44.967 1.00 93.44 372 GLU A CA 1
ATOM 2931 C C . GLU A 1 372 ? 5.032 13.911 -45.328 1.00 93.44 372 GLU A C 1
ATOM 2933 O O . GLU A 1 372 ? 4.065 14.159 -44.607 1.00 93.44 372 GLU A O 1
ATOM 2938 N N . ASN A 1 373 ? 5.229 14.558 -46.485 1.00 93.06 373 ASN A N 1
ATOM 2939 C CA . ASN A 1 373 ? 4.345 15.625 -46.971 1.00 93.06 373 ASN A CA 1
ATOM 2940 C C . ASN A 1 373 ? 2.902 15.136 -47.176 1.00 93.06 373 ASN A C 1
ATOM 2942 O O . ASN A 1 373 ? 1.963 15.802 -46.740 1.00 93.06 373 ASN A O 1
ATOM 2946 N N . ASP A 1 374 ? 2.707 13.956 -47.769 1.00 94.38 374 ASP A N 1
ATOM 2947 C CA . ASP A 1 374 ? 1.381 13.355 -47.964 1.00 94.38 374 ASP A CA 1
ATOM 2948 C C . ASP A 1 374 ? 0.701 12.964 -46.638 1.00 94.38 374 ASP A C 1
ATOM 2950 O O . ASP A 1 374 ? -0.528 12.863 -46.571 1.00 94.38 374 ASP A O 1
ATOM 2954 N N . THR A 1 375 ? 1.475 12.764 -45.568 1.00 94.19 375 THR A N 1
ATOM 2955 C CA . THR A 1 375 ? 0.969 12.505 -44.212 1.00 94.19 375 THR A CA 1
ATOM 2956 C C . THR A 1 375 ? 0.603 13.806 -43.498 1.00 94.19 375 THR A C 1
ATOM 2958 O O . THR A 1 375 ? -0.516 13.931 -42.996 1.00 94.19 375 THR A O 1
ATOM 2961 N N . LEU A 1 376 ? 1.489 14.807 -43.520 1.00 93.69 376 LEU A N 1
ATOM 2962 C CA . LEU A 1 376 ? 1.233 16.148 -42.979 1.00 93.69 376 LEU A CA 1
ATOM 2963 C C . LEU A 1 376 ? 0.018 16.801 -43.653 1.00 93.69 376 LEU A C 1
ATOM 2965 O O . LEU A 1 376 ? -0.833 17.374 -42.977 1.00 93.69 376 LEU A O 1
ATOM 2969 N N . LYS A 1 377 ? -0.133 16.639 -44.972 1.00 94.81 377 LYS A N 1
ATOM 2970 C CA . LYS A 1 377 ? -1.290 17.136 -45.724 1.00 94.81 377 LYS A CA 1
ATOM 2971 C C . LYS A 1 377 ? -2.615 16.571 -45.196 1.00 94.81 377 LYS A C 1
ATOM 2973 O O . LYS A 1 377 ? -3.533 17.342 -44.927 1.00 94.81 377 LYS A O 1
ATOM 2978 N N . LYS A 1 378 ? -2.698 15.255 -44.960 1.00 95.00 378 LYS A N 1
ATOM 2979 C CA . LYS A 1 378 ? -3.888 14.606 -44.369 1.00 95.00 378 LYS A CA 1
ATOM 2980 C C . LYS A 1 378 ? -4.169 15.097 -42.946 1.00 95.00 378 LYS A C 1
ATOM 2982 O O . LYS A 1 378 ? -5.332 15.226 -42.559 1.00 95.00 378 LYS A O 1
ATOM 2987 N N . GLN A 1 379 ? -3.128 15.387 -42.161 1.00 93.69 379 GLN A N 1
ATOM 2988 C CA . GLN A 1 379 ? -3.286 15.982 -40.830 1.00 93.69 379 GLN A CA 1
ATOM 2989 C C . GLN A 1 379 ? -3.857 17.406 -40.919 1.00 93.69 379 GLN A C 1
ATOM 2991 O O . GLN A 1 379 ? -4.807 17.710 -40.199 1.00 93.69 379 GLN A O 1
ATOM 2996 N N . CYS A 1 380 ? -3.370 18.242 -41.841 1.00 93.94 380 CYS A N 1
ATOM 2997 C CA . CYS A 1 380 ? -3.931 19.570 -42.106 1.00 93.94 380 CYS A CA 1
ATOM 2998 C C . CYS A 1 380 ? -5.403 19.500 -42.544 1.00 93.94 380 CYS A C 1
ATOM 3000 O O . CYS A 1 380 ? -6.242 20.162 -41.940 1.00 93.94 380 CYS A O 1
ATOM 3002 N N . GLU A 1 381 ? -5.744 18.642 -43.512 1.00 95.19 381 GLU A N 1
ATOM 3003 C CA . GLU A 1 381 ? -7.128 18.417 -43.970 1.00 95.19 381 GLU A CA 1
ATOM 3004 C C . GLU A 1 381 ? -8.056 17.984 -42.811 1.00 95.19 381 GLU A C 1
ATOM 3006 O O . GLU A 1 381 ? -9.185 18.466 -42.681 1.00 95.19 381 GLU A O 1
ATOM 3011 N N . THR A 1 382 ? -7.555 17.132 -41.908 1.00 94.25 382 THR A N 1
ATOM 3012 C CA . THR A 1 382 ? -8.280 16.679 -40.706 1.00 94.25 382 THR A CA 1
ATOM 3013 C C . THR A 1 382 ? -8.469 17.805 -39.682 1.00 94.25 382 THR A C 1
ATOM 3015 O O . THR A 1 382 ? -9.558 17.961 -39.119 1.00 94.25 382 THR A O 1
ATOM 3018 N N . LEU A 1 383 ? -7.434 18.615 -39.438 1.00 94.31 383 LEU A N 1
ATOM 3019 C CA . LEU A 1 383 ? -7.496 19.753 -38.517 1.00 94.31 383 LEU A CA 1
ATOM 3020 C C . LEU A 1 383 ? -8.414 20.858 -39.047 1.00 94.31 383 LEU A C 1
ATOM 3022 O O . LEU A 1 383 ? -9.223 21.378 -38.283 1.00 94.31 383 LEU A O 1
ATOM 3026 N N . GLU A 1 384 ? -8.378 21.158 -40.346 1.00 95.25 384 GLU A N 1
ATOM 3027 C CA . GLU A 1 384 ? -9.328 22.069 -40.989 1.00 95.25 384 GLU A CA 1
ATOM 3028 C C . GLU A 1 384 ? -10.780 21.627 -40.787 1.00 95.25 384 GLU A C 1
ATOM 3030 O O . GLU A 1 384 ? -11.643 22.453 -40.485 1.00 95.25 384 GLU A O 1
ATOM 3035 N N . HIS A 1 385 ? -11.069 20.332 -40.951 1.00 95.56 385 HIS A N 1
ATOM 3036 C CA . HIS A 1 385 ? -12.409 19.795 -40.721 1.00 95.56 385 HIS A CA 1
ATOM 3037 C C . HIS A 1 385 ? -12.832 19.941 -39.250 1.00 95.56 385 HIS A C 1
ATOM 3039 O O . HIS A 1 385 ? -13.946 20.384 -38.967 1.00 95.56 385 HIS A O 1
ATOM 3045 N N . LYS A 1 386 ? -11.924 19.661 -38.304 1.00 95.19 386 LYS A N 1
ATOM 3046 C CA . LYS A 1 386 ? -12.176 19.850 -36.867 1.00 95.19 386 LYS A CA 1
ATOM 3047 C C . LYS A 1 386 ? -12.408 21.322 -36.500 1.00 95.19 386 LYS A C 1
ATOM 3049 O O . LYS A 1 386 ? -13.308 21.607 -35.715 1.00 95.19 386 LYS A O 1
ATOM 3054 N N . VAL A 1 387 ? -11.654 22.255 -37.087 1.00 95.31 387 VAL A N 1
ATOM 3055 C CA . VAL A 1 387 ? -11.869 23.702 -36.912 1.00 95.31 387 VAL A CA 1
ATOM 3056 C C . VAL A 1 387 ? -13.245 24.110 -37.444 1.00 95.31 387 VAL A C 1
ATOM 3058 O O . VAL A 1 387 ? -13.990 24.761 -36.721 1.00 95.31 387 VAL A O 1
ATOM 3061 N N . LYS A 1 388 ? -13.635 23.664 -38.648 1.00 96.06 388 LYS A N 1
ATOM 3062 C CA . LYS A 1 388 ? -14.959 23.954 -39.238 1.00 96.06 388 LYS A CA 1
ATOM 3063 C C . LYS A 1 388 ? -16.118 23.472 -38.346 1.00 96.06 388 LYS A C 1
ATOM 3065 O O . LYS A 1 388 ? -17.117 24.180 -38.229 1.00 96.06 388 LYS A O 1
ATOM 3070 N N . ILE A 1 389 ? -15.978 22.319 -37.680 1.00 95.12 389 ILE A N 1
ATOM 3071 C CA . ILE A 1 389 ? -16.949 21.834 -36.679 1.00 95.12 389 ILE A CA 1
ATOM 3072 C C . ILE A 1 389 ? -16.977 22.755 -35.450 1.00 95.12 389 ILE A C 1
ATOM 3074 O O . ILE A 1 389 ? -18.032 23.295 -35.124 1.00 95.12 389 ILE A O 1
ATOM 3078 N N . LEU A 1 390 ? -15.825 22.991 -34.813 1.00 93.81 390 LEU A N 1
ATOM 3079 C CA . LEU A 1 390 ? -15.729 23.788 -33.582 1.00 93.81 390 LEU A CA 1
ATOM 3080 C C . LEU A 1 390 ? -16.193 25.242 -33.772 1.00 93.81 390 LEU A C 1
ATOM 3082 O O . LEU A 1 390 ? -16.787 25.820 -32.864 1.00 93.81 390 LEU A O 1
ATOM 3086 N N . THR A 1 391 ? -15.969 25.840 -34.948 1.00 95.19 391 THR A N 1
ATOM 3087 C CA . THR A 1 391 ? -16.515 27.160 -35.299 1.00 95.19 391 THR A CA 1
ATOM 3088 C C . THR A 1 391 ? -18.042 27.142 -35.282 1.00 95.19 391 THR A C 1
ATOM 3090 O O . THR A 1 391 ? -18.644 27.984 -34.620 1.00 95.19 391 THR A O 1
ATOM 3093 N N . LYS A 1 392 ? -18.670 26.149 -35.924 1.00 95.25 392 LYS A N 1
ATOM 3094 C CA . LYS A 1 392 ? -20.133 26.014 -35.970 1.00 95.25 392 LYS A CA 1
ATOM 3095 C C . LYS A 1 392 ? -20.743 25.722 -34.593 1.00 95.25 392 LYS A C 1
ATOM 3097 O O . LYS A 1 392 ? -21.802 26.245 -34.262 1.00 95.25 392 LYS A O 1
ATOM 3102 N N . GLU A 1 393 ? -20.080 24.913 -33.769 1.00 94.00 393 GLU A N 1
ATOM 3103 C CA . GLU A 1 393 ? -20.504 24.652 -32.385 1.00 94.00 393 GLU A CA 1
ATOM 3104 C C . GLU A 1 393 ? -20.431 25.923 -31.520 1.00 94.00 393 GLU A C 1
ATOM 3106 O O . GLU A 1 393 ? -21.348 26.206 -30.753 1.00 94.00 393 GLU A O 1
ATOM 3111 N N . ASN A 1 394 ? -19.389 26.740 -31.700 1.00 93.81 394 ASN A N 1
ATOM 3112 C CA . ASN A 1 394 ? -19.216 28.031 -31.027 1.00 93.81 394 ASN A CA 1
ATOM 3113 C C . ASN A 1 394 ? -20.258 29.074 -31.489 1.00 93.81 394 ASN A C 1
ATOM 3115 O O . ASN A 1 394 ? -20.786 29.824 -30.670 1.00 93.81 394 ASN A O 1
ATOM 3119 N N . GLU A 1 395 ? -20.607 29.096 -32.778 1.00 95.06 395 GLU A N 1
ATOM 3120 C CA . GLU A 1 395 ? -21.707 29.907 -33.324 1.00 95.06 395 GLU A CA 1
ATOM 3121 C C . GLU A 1 395 ? -23.068 29.498 -32.738 1.00 95.06 395 GLU A C 1
ATOM 3123 O O . GLU A 1 395 ? -23.806 30.361 -32.257 1.00 95.06 395 GLU A O 1
ATOM 3128 N N . ASN A 1 396 ? -23.367 28.194 -32.688 1.00 93.50 396 ASN A N 1
ATOM 3129 C CA . ASN A 1 396 ? -24.584 27.668 -32.061 1.00 93.50 396 ASN A CA 1
ATOM 3130 C C . ASN A 1 396 ? -24.665 28.045 -30.570 1.00 93.50 396 ASN A C 1
ATOM 3132 O O . ASN A 1 396 ? -25.679 28.581 -30.127 1.00 93.50 396 ASN A O 1
ATOM 3136 N N . ALA A 1 397 ? -23.589 27.820 -29.807 1.00 92.81 397 ALA A N 1
ATOM 3137 C CA . ALA A 1 397 ? -23.545 28.118 -28.375 1.00 92.81 397 ALA A CA 1
ATOM 3138 C C . ALA A 1 397 ? -23.713 29.620 -28.082 1.00 92.81 397 ALA A C 1
ATOM 3140 O O . ALA A 1 397 ? -24.370 29.995 -27.114 1.00 92.81 397 ALA A O 1
ATOM 3141 N N . LYS A 1 398 ? -23.179 30.503 -28.938 1.00 94.56 398 LYS A N 1
ATOM 3142 C CA . LYS A 1 398 ? -23.429 31.952 -28.846 1.00 94.56 398 LYS A CA 1
ATOM 3143 C C . LYS A 1 398 ? -24.901 32.294 -29.066 1.00 94.56 398 LYS A C 1
ATOM 3145 O O . LYS A 1 398 ? -25.447 33.070 -28.289 1.00 94.56 398 LYS A O 1
ATOM 3150 N N . ALA A 1 399 ? -25.546 31.709 -30.077 1.00 94.00 399 ALA A N 1
ATOM 3151 C CA . ALA A 1 399 ? -26.969 31.928 -30.340 1.00 94.00 399 ALA A CA 1
ATOM 3152 C C . ALA A 1 399 ? -27.859 31.426 -29.186 1.00 94.00 399 ALA A C 1
ATOM 3154 O O . ALA A 1 399 ? -28.815 32.102 -28.802 1.00 94.00 399 ALA A O 1
ATOM 3155 N N . GLU A 1 400 ? -27.515 30.285 -28.584 1.00 94.19 400 GLU A N 1
ATOM 3156 C CA . GLU A 1 400 ? -28.183 29.766 -27.387 1.00 94.19 400 GLU A CA 1
ATOM 3157 C C . GLU A 1 400 ? -28.000 30.705 -26.183 1.00 94.19 400 GLU A C 1
ATOM 3159 O O . GLU A 1 400 ? -28.989 31.089 -25.561 1.00 94.19 400 GLU A O 1
ATOM 3164 N N . ILE A 1 401 ? -26.775 31.176 -25.913 1.00 94.00 401 ILE A N 1
ATOM 3165 C CA . ILE A 1 401 ? -26.498 32.163 -24.853 1.00 94.00 401 ILE A CA 1
ATOM 3166 C C . ILE A 1 401 ? -27.300 33.454 -25.071 1.00 94.00 401 ILE A C 1
ATOM 3168 O O . ILE A 1 401 ? -27.903 33.952 -24.124 1.00 94.00 401 ILE A O 1
ATOM 3172 N N . THR A 1 402 ? -27.366 33.983 -26.297 1.00 94.50 402 THR A N 1
ATOM 3173 C CA . THR A 1 402 ? -28.184 35.170 -26.611 1.00 94.50 402 THR A CA 1
ATOM 3174 C C . THR A 1 402 ? -29.677 34.911 -26.387 1.00 94.50 402 THR A C 1
ATOM 3176 O O . THR A 1 402 ? -30.378 35.779 -25.871 1.00 94.50 402 THR A O 1
ATOM 3179 N N . THR A 1 403 ? -30.162 33.707 -26.702 1.00 93.50 403 THR A N 1
ATOM 3180 C CA . THR A 1 403 ? -31.561 33.312 -26.466 1.00 93.50 403 THR A CA 1
ATOM 3181 C C . THR A 1 403 ? -31.862 33.221 -24.966 1.00 93.50 403 THR A C 1
ATOM 3183 O O . THR A 1 403 ? -32.853 33.786 -24.507 1.00 93.50 403 THR A O 1
ATOM 3186 N N . MET A 1 404 ? -30.974 32.606 -24.175 1.00 91.56 404 MET A N 1
ATOM 3187 C CA . MET A 1 404 ? -31.091 32.561 -22.712 1.00 91.56 404 MET A CA 1
ATOM 3188 C C . MET A 1 404 ? -31.010 33.957 -22.082 1.00 91.56 404 MET A C 1
ATOM 3190 O O . MET A 1 404 ? -31.765 34.250 -21.160 1.00 91.56 404 MET A O 1
ATOM 3194 N N . GLN A 1 405 ? -30.141 34.841 -22.584 1.00 93.25 405 GLN A N 1
ATOM 3195 C CA . GLN A 1 405 ? -30.045 36.231 -22.122 1.00 93.25 405 GLN A CA 1
ATOM 3196 C C . GLN A 1 405 ? -31.341 37.013 -22.372 1.00 93.25 405 GLN A C 1
ATOM 3198 O O . GLN A 1 405 ? -31.780 37.733 -21.477 1.00 93.25 405 GLN A O 1
ATOM 3203 N N . ALA A 1 406 ? -31.981 36.832 -23.532 1.00 92.00 406 ALA A N 1
ATOM 3204 C CA . ALA A 1 406 ? -33.300 37.404 -23.803 1.00 92.00 406 ALA A CA 1
ATOM 3205 C C . ALA A 1 406 ? -34.365 36.843 -22.843 1.00 92.00 406 ALA A C 1
ATOM 3207 O O . ALA A 1 406 ? -35.051 37.610 -22.177 1.00 92.00 406 ALA A O 1
ATOM 3208 N N . THR A 1 407 ? -34.426 35.517 -22.659 1.00 91.19 407 THR A N 1
ATOM 3209 C CA . THR A 1 407 ? -35.368 34.886 -21.711 1.00 91.19 407 THR A CA 1
ATOM 3210 C C . THR A 1 407 ? -35.168 35.373 -20.268 1.00 91.19 407 THR A C 1
ATOM 3212 O O . THR A 1 407 ? -36.137 35.566 -19.539 1.00 91.19 407 THR A O 1
ATOM 3215 N N . ILE A 1 408 ? -33.922 35.601 -19.837 1.00 91.62 408 ILE A N 1
ATOM 3216 C CA . ILE A 1 408 ? -33.612 36.156 -18.510 1.00 91.62 408 ILE A CA 1
ATOM 3217 C C . ILE A 1 408 ? -34.062 37.619 -18.402 1.00 91.62 408 ILE A C 1
ATOM 3219 O O . ILE A 1 408 ? -34.554 38.008 -17.343 1.00 91.62 408 ILE A O 1
ATOM 3223 N N . ALA A 1 409 ? -33.931 38.419 -19.465 1.00 89.94 409 ALA A N 1
ATOM 3224 C CA . ALA A 1 409 ? -34.436 39.790 -19.490 1.00 89.94 409 ALA A CA 1
ATOM 3225 C C . ALA A 1 409 ? -35.969 39.819 -19.352 1.00 89.94 409 ALA A C 1
ATOM 3227 O O . ALA A 1 409 ? -36.471 40.468 -18.435 1.00 89.94 409 ALA A O 1
ATOM 3228 N N . ASP A 1 410 ? -36.687 39.031 -20.161 1.00 88.69 410 ASP A N 1
ATOM 3229 C CA . ASP A 1 410 ? -38.153 38.917 -20.122 1.00 88.69 410 ASP A CA 1
ATOM 3230 C C . ASP A 1 410 ? -38.660 38.489 -18.730 1.00 88.69 410 ASP A C 1
ATOM 3232 O O . ASP A 1 410 ? -39.614 39.055 -18.193 1.00 88.69 410 ASP A O 1
ATOM 3236 N N . LEU A 1 411 ? -37.999 37.504 -18.107 1.00 86.81 411 LEU A N 1
ATOM 3237 C CA . LEU A 1 411 ? -38.321 37.045 -16.750 1.00 86.81 411 LEU A CA 1
ATOM 3238 C C . LEU A 1 411 ? -37.978 38.083 -15.673 1.00 86.81 411 LEU A C 1
ATOM 3240 O O . LEU A 1 411 ? -38.668 38.160 -14.660 1.00 86.81 411 LEU A O 1
ATOM 3244 N N . THR A 1 412 ? -36.932 38.888 -15.874 1.00 86.12 412 THR A N 1
ATOM 3245 C CA . THR A 1 412 ? -36.570 39.967 -14.942 1.00 86.12 412 THR A CA 1
ATOM 3246 C C . THR A 1 412 ? -37.584 41.107 -15.008 1.00 86.12 412 THR A C 1
ATOM 3248 O O . THR A 1 412 ? -37.953 41.647 -13.968 1.00 86.12 412 THR A O 1
ATOM 3251 N N . GLU A 1 413 ? -38.094 41.437 -16.199 1.00 87.31 413 GLU A N 1
ATOM 3252 C CA . GLU A 1 413 ? -39.169 42.421 -16.359 1.00 87.31 413 GLU A CA 1
ATOM 3253 C C . GLU A 1 413 ? -40.475 41.944 -15.698 1.00 87.31 413 GLU A C 1
ATOM 3255 O O . GLU A 1 413 ? -41.100 42.710 -14.969 1.00 87.31 413 GLU A O 1
ATOM 3260 N N . GLN A 1 414 ? -40.835 40.662 -15.842 1.00 79.56 414 GLN A N 1
ATOM 3261 C CA . GLN A 1 414 ? -42.011 40.068 -15.178 1.00 79.56 414 GLN A CA 1
ATOM 3262 C C . GLN A 1 414 ? -41.936 40.054 -13.640 1.00 79.56 414 GLN A C 1
ATOM 3264 O O . GLN A 1 414 ? -42.971 39.961 -12.988 1.00 79.56 414 GLN A O 1
ATOM 3269 N N . VAL A 1 415 ? -40.739 40.132 -13.049 1.00 80.06 415 VAL A N 1
ATOM 3270 C CA . VAL A 1 415 ? -40.532 40.185 -11.584 1.00 80.06 415 VAL A CA 1
ATOM 3271 C C . VAL A 1 415 ? -40.511 41.632 -11.052 1.00 80.06 415 VAL A C 1
ATOM 3273 O O . VAL A 1 415 ? -40.506 41.848 -9.840 1.00 80.06 415 VAL A O 1
ATOM 3276 N N . LEU A 1 416 ? -40.523 42.631 -11.942 1.00 72.62 416 LEU A N 1
ATOM 3277 C CA . LEU A 1 416 ? -40.509 44.063 -11.616 1.00 72.62 416 LEU A CA 1
ATOM 3278 C C . LEU A 1 416 ? -41.874 44.761 -11.806 1.00 72.62 416 LEU A C 1
ATOM 3280 O O . LEU A 1 416 ? -41.945 45.980 -11.628 1.00 72.62 416 LEU A O 1
ATOM 3284 N N . GLN A 1 417 ? -42.930 44.011 -12.147 1.00 59.38 417 GLN A N 1
ATOM 3285 C CA . GLN A 1 417 ? -44.319 44.477 -12.307 1.00 59.38 417 GLN A CA 1
ATOM 3286 C C . GLN A 1 417 ? -45.229 43.962 -11.179 1.00 59.38 417 GLN A C 1
ATOM 3288 O O . GLN A 1 417 ? -46.114 44.746 -10.767 1.00 59.38 417 GLN A O 1
#

Sequence (417 aa):
MASTTLYHLDQRVSIAGKGVGTIAFIGKTEFAYGEWIGVILDEPKGKNNGTVQKKGNDGTLVRYFTCNDNHGLYVRPGQIESVIIDFQSNLTRSSSNHSIKSEGSTGSIPPPSTSTITKTSAVPTKQRGLRAPAPGTTTKLPGLTRTAQSSTDIPTAVATERISPPKEEIKPPPPPTPIESTNIPRKSNNPILESSDSQQVIISLKNKINDQEEQIQTLIKKRRDDLEKLKEFERTKLQLDQLQTYKRETQERIKELNNKFQQQEHELKETRDKFTAYRDEMADTEVRIESLTLDLEMAEEKLETLTLENTTLKEKFEEVQLELDVIKGEIQLNGPNQVANGIQQKIDDERTIKMEQALIKLRDLSLTKQAENDTLKKQCETLEHKVKILTKENENAKAEITTMQATIADLTEQVLQ

Secondary structure (DSSP, 8-state):
---GGG--TT-EEEETTTEEEEEEEEEE-SSSSSEEEEEEESSS-SSBSSEEE-SSTT--EEES---STTTEEEE-GGGEEEEE----SS----SS------------------------------------------------------------------PPPPP--PPPPPPPPP-PPPP------------HHHHHHHHHHHHHHHHHHHHHHHHHHHHHHHHHHHHHHHHHHHHHHHHHHHHHHHHHHHHHHHHHHHHHHHHHHHHHHHHHHHHHHHHHHHHHHHHHHHHHHHHHHHHHHHHHHHHHHHHHHHHHHHHHHHHHHHHHHH-HHHHHHHHHHHHHHHHHHHHHHHHHHHHHHHHHHHHHHHHHHHHHHHHHHHHHHHHHHHHHHHHHHHHHHHHHHHHHHHT--

InterPro domains:
  IPR000938 CAP Gly-rich domain [PF01302] (10-79)
  IPR000938 CAP Gly-rich domain [PS50245] (27-76)
  IPR000938 CAP Gly-rich domain [SM01052] (9-81)
  IPR036859 CAP Gly-rich domain superfamily [G3DSA:2.30.30.190] (1-85)
  IPR036859 CAP Gly-rich domain superfamily [SSF74924] (7-102)

Radius of gyration: 57.75 Å; chains: 1; bounding box: 135×91×171 Å

Foldseek 3Di:
DDDPVVDDFQFWFQFPPQGIWTFHDWAADQQDGDIKTKTQAPDLQAAAQQWDAGNDPPRDIDHGGGHDGSRIHIDDPVRTPDTDDPPDDPDDDPDDDDDDDDDDDDDDDDDDDDDDDDDDDDDDDDDDDDDDDDDDDDDDDDDDDDDDDDDDDDDDDDDDDDDDDDDDDDDDDDDDDDDDDDDDDDDDDDDDDDDPVVVVVVVVVVVVVVVVVVVVVVVVVVVVVVVVVVVVVVVVVVVVVVVVVVVVVVVVVVVVVVVVVVVVVVVVVVVVVVVVVVVVVVVVVVVVVVVVVVVVVVVVVVVVVVVVVVVVVVVVVVVVVVVVVVLVVCCVPVNDPVSVVVVVVVVVVVVVVVVVVVVVVVVVVVVVVVVVVVVVVVVVVVVVVVVVVVVVVVVVVVVVVVVVVVVVVVVVVVVVD

pLDDT: mean 78.29, std 24.62, range [29.25, 98.38]